Protein 2IXT (pdb70)

Secondary structure (DSSP, 8-state):
--S-SS-HHHHHHHT-TT-------TT-EEEEEES---TT-TTTTTTEEEEEESSSSSS-EET----SSSHHHHHHHHHH-B--TTS-S-B-S-TTSEEEEEE-S-TTS---HHHHHHHHHHHHHHHHHHT--EEEEE---BSS--HHHHHHHHHHHHTT-EEEEE--S--SSTT---BTTTSTTSEEEEEEEEEEETTEEEEPTTSPP--TTTTTSSS--TT---EEEE-SSEEEE-BTBSEEEE-SHHHHHHHHHHHHHHHHHHSTT--HHHHHHHHHHHHHTS---BSTT--SSSBTTTBT-B---/--S-SS-HHHHHHHT-TT-------TT-EEEEEES-B-TTSTTTGGGEEEEEESSSSSS-EET--B-SSSHHHHHHHHHH-B--TTS-S-B-S-TTSEEEEEE-S-TTS---HHHHHHHHHHHHHHHHHHT--EEEEE---BSS--HHHHHHHHHHHHTT-EEEEE--S--SSTT---BTTTSTTSEEEEEEEEEEETTEEEE-TTSPP--TTTTTSSS--TT---EEEE-SSEEEE-TTSSEEEE-SHHHHHHHHHHHHHHHHHH-TT--HHHHHHHHHHHHHTS---BSTT--SSSBTTTBT-B----

Sequence (619 aa):
RAASSQQQIPWGIKAIYNNDTLTSTTGGSGINIAVLDTGVVNNTTSSHPPDLVNNVVEEQCKDFTGATTPPINNSCCTTDRNGHGTHVAGTALADGGSDQAGIIYGVAPDADDLWAYKVLLDSGSGGYSDDIAAAIRHHAADQATATGTTKTIISMSLGGSSSANNNNSLISSSSAVNYAYSSKKGVLIVAAAGNSSGYSSQQGTIGYPGALPNAIAVAALENVQQNGTYRVADYSSRGYISSTAAGDYVIQEGDIEIISAPGSSVYSTWYNGGGGYNTISGTSMATPHVSSGLAAKIWAAEENNPPSSLSNTTQLRRSSNNLLQERAKSVDIKKGGYGAAIGDDYASGFGFARRVVRASQQQIPWGIKAIIYNNDTLTSTTGGSSGINIAVLDTGVVNNTTSSHPPDLVNNVVEEQCKKDFTGATTPPINNSCCTDRNGHGTHVAGTALADGGSDQAGIYGVAPDADLWAYKVLLDSGSSGGYSDDIAAAIRRHAADQATATGTTKTIISMSLGSSSSAANNNNSLISSSSAVNNYAYYSKKGVLIVAAAGNSSGYSSQGTIGYPGALPNAIAVAALEENNVVQQQQNGTYRVADYSSRGYISSTAGDYVIQEGDIEISAPGSSSVYSTWYNNGGGGYNTISGTSMATPHVSSGLAAKKIWAEENPSLSNTTQQLLRRSSNNLLQQEERRAAKSSVDDIKKGGYGAAIGDDYASGFGFARRVQ

Organism: Lysinibacillus sphaericus (NCBI:txid1421)

Nearest PDB structures (foldseek):
  3d43-assembly1_A  TM=1.003E+00  e=3.405E-72  Lysinibacillus sphaericus
  1ea7-assembly1_A  TM=1.003E+00  e=1.469E-71  Lysinibacillus sphaericus
  2gko-assembly1_A  TM=9.956E-01  e=7.469E-56  Bacillus subtilis
  5ffn-assembly1_A  TM=9.978E-01  e=1.938E-55  Bacillus sp. (in: firmicutes)
  3vv3-assembly1_A  TM=8.000E-01  e=1.484E-19  Pseudoalteromonas sp. SM9913

Structure (mmCIF, N/CA/C/O backbone):
data_2IXT
#
_entry.id   2IXT
#
_cell.length_a   46.088
_cell.length_b   62.668
_cell.length_c   84.874
_cell.angle_alpha   90.00
_cell.angle_beta   95.47
_cell.angle_gamma   90.00
#
_symmetry.space_group_name_H-M   'P 1 21 1'
#
loop_
_entity.id
_entity.type
_entity.pdbx_description
1 polymer '36KDA PROTEASE'
2 non-polymer 'CALCIUM ION'
3 water water
#
loop_
_atom_site.group_PDB
_atom_site.id
_atom_site.type_symbol
_atom_site.label_atom_id
_atom_site.label_alt_id
_atom_site.label_comp_id
_atom_site.label_asym_id
_atom_site.label_entity_id
_atom_site.label_seq_id
_atom_site.pdbx_PDB_ins_code
_atom_site.Cartn_x
_atom_site.Cartn_y
_atom_site.Cartn_z
_atom_site.occupancy
_atom_site.B_iso_or_equiv
_atom_site.auth_seq_id
_atom_site.auth_comp_id
_atom_site.auth_asym_id
_atom_site.auth_atom_id
_atom_site.pdbx_PDB_model_num
ATOM 1 N N . ARG A 1 1 ? 25.360 8.418 31.210 1.00 10.09 1 ARG A N 1
ATOM 2 C CA . ARG A 1 1 ? 24.948 9.133 29.988 1.00 8.57 1 ARG A CA 1
ATOM 3 C C . ARG A 1 1 ? 23.500 8.992 29.600 1.00 7.43 1 ARG A C 1
ATOM 4 O O . ARG A 1 1 ? 22.955 9.902 29.006 1.00 8.42 1 ARG A O 1
ATOM 12 N N A ALA A 1 2 ? 22.842 7.887 29.976 0.50 6.43 2 ALA A N 1
ATOM 13 N N B ALA A 1 2 ? 22.964 7.794 29.807 0.50 8.75 2 ALA A N 1
ATOM 14 C CA A ALA A 1 2 ? 21.433 7.693 29.614 0.50 5.55 2 ALA A CA 1
ATOM 15 C CA B ALA A 1 2 ? 21.630 7.496 29.378 0.50 9.96 2 ALA A CA 1
ATOM 16 C C A ALA A 1 2 ? 20.526 7.943 30.753 0.50 5.85 2 ALA A C 1
ATOM 17 C C B ALA A 1 2 ? 20.798 7.727 30.576 0.50 10.89 2 ALA A C 1
ATOM 18 O O A ALA A 1 2 ? 20.803 7.464 31.843 0.50 7.70 2 ALA A O 1
ATOM 19 O O B ALA A 1 2 ? 20.896 7.010 31.582 0.50 11.86 2 ALA A O 1
ATOM 22 N N A SER A 1 3 ? 19.432 8.643 30.517 0.70 7.09 3 SER A N 1
ATOM 23 N N B SER A 1 3 ? 20.015 8.800 30.487 0.30 10.44 3 SER A N 1
ATOM 24 C CA A SER A 1 3 ? 18.481 8.895 31.582 0.70 8.35 3 SER A CA 1
ATOM 25 C CA B SER A 1 3 ? 19.225 9.189 31.614 0.30 10.00 3 SER A CA 1
ATOM 26 C C A SER A 1 3 ? 17.618 7.662 31.879 0.30 7.41 3 SER A C 1
ATOM 27 C C B SER A 1 3 ? 18.451 7.975 31.954 0.30 8.92 3 SER A C 1
ATOM 28 O O A SER A 1 3 ? 17.184 7.461 33.006 0.70 12.14 3 SER A O 1
ATOM 29 O O B SER A 1 3 ? 18.079 7.794 33.106 0.30 9.67 3 SER A O 1
ATOM 34 N N A GLN A 1 4 ? 17.318 6.874 30.846 0.70 9.20 4 GLN A N 1
ATOM 35 N N B GLN A 1 4 ? 18.235 7.149 30.938 0.30 7.16 4 GLN A N 1
ATOM 36 C CA A GLN A 1 4 ? 16.681 5.596 30.961 0.70 9.41 4 GLN A CA 1
ATOM 37 C CA B GLN A 1 4 ? 17.336 6.015 31.059 0.30 7.39 4 GLN A CA 1
ATOM 38 C C A GLN A 1 4 ? 17.408 4.733 29.984 0.70 8.69 4 GLN A C 1
ATOM 39 C C B GLN A 1 4 ? 17.827 4.948 30.090 0.30 6.21 4 GLN A C 1
ATOM 40 O O A GLN A 1 4 ? 17.400 4.975 28.778 0.70 9.71 4 GLN A O 1
ATOM 41 O O B GLN A 1 4 ? 18.096 5.290 28.968 0.30 6.78 4 GLN A O 1
ATOM 52 N N . GLN A 1 5 ? 18.011 3.681 30.496 1.00 5.88 5 GLN A N 1
ATOM 53 C CA . GLN A 1 5 ? 18.604 2.681 29.609 1.00 4.64 5 GLN A CA 1
ATOM 54 C C . GLN A 1 5 ? 17.558 1.836 28.889 1.00 4.62 5 GLN A C 1
ATOM 55 O O . GLN A 1 5 ? 17.827 1.303 27.812 1.00 5.06 5 GLN A O 1
ATOM 61 N N . ILE A 1 6 ? 16.381 1.686 29.499 1.00 4.97 6 ILE A N 1
ATOM 62 C CA . ILE A 1 6 ? 15.282 0.882 28.954 1.00 5.59 6 ILE A CA 1
ATOM 63 C C . ILE A 1 6 ? 14.047 1.768 28.905 1.00 5.51 6 ILE A C 1
ATOM 64 O O . ILE A 1 6 ? 13.286 1.834 29.874 1.00 7.26 6 ILE A O 1
ATOM 69 N N . PRO A 1 7 ? 13.818 2.438 27.774 1.00 5.36 7 PRO A N 1
ATOM 70 C CA . PRO A 1 7 ? 12.678 3.334 27.628 1.00 6.17 7 PRO A CA 1
ATOM 71 C C . PRO A 1 7 ? 11.329 2.615 27.772 1.00 4.97 7 PRO A C 1
ATOM 72 O O . PRO A 1 7 ? 11.245 1.399 27.595 1.00 5.33 7 PRO A O 1
ATOM 76 N N . TRP A 1 8 ? 10.254 3.380 27.973 1.00 4.52 8 TRP A N 1
ATOM 77 C CA . TRP A 1 8 ? 8.947 2.789 28.219 1.00 4.71 8 TRP A CA 1
ATOM 78 C C . TRP A 1 8 ? 8.533 1.857 27.091 1.00 4.27 8 TRP A C 1
ATOM 79 O O . TRP A 1 8 ? 7.904 0.819 27.345 1.00 4.78 8 TRP A O 1
ATOM 90 N N . GLY A 1 9 ? 8.846 2.224 25.848 1.00 4.12 9 GLY A N 1
ATOM 91 C CA . GLY A 1 9 ? 8.355 1.416 24.737 1.00 3.98 9 GLY A CA 1
ATOM 92 C C . GLY A 1 9 ? 9.048 0.084 24.626 1.00 4.01 9 GLY A C 1
ATOM 93 O O . GLY A 1 9 ? 8.478 -0.899 24.178 1.00 4.40 9 GLY A O 1
ATOM 94 N N . ILE A 1 10 ? 10.339 0.044 25.039 1.00 4.32 10 ILE A N 1
ATOM 95 C CA . ILE A 1 10 ? 11.060 -1.214 25.080 1.00 4.76 10 ILE A CA 1
ATOM 96 C C . ILE A 1 10 ? 10.453 -2.129 26.150 1.00 4.72 10 ILE A C 1
ATOM 97 O O . ILE A 1 10 ? 10.233 -3.310 25.910 1.00 5.51 10 ILE A O 1
ATOM 102 N N . LYS A 1 11 ? 10.179 -1.565 27.350 1.00 4.96 11 LYS A N 1
ATOM 103 C CA . LYS A 1 11 ? 9.522 -2.348 28.381 1.00 5.38 11 LYS A CA 1
ATOM 104 C C . LYS A 1 11 ? 8.176 -2.857 27.883 1.00 5.21 11 LYS A C 1
ATOM 105 O O . LYS A 1 11 ? 7.771 -3.980 28.175 1.00 6.82 11 LYS A O 1
ATOM 111 N N . ALA A 1 12 ? 7.446 -2.010 27.179 1.00 4.74 12 ALA A N 1
ATOM 112 C CA . ALA A 1 12 ? 6.102 -2.404 26.717 1.00 4.91 12 ALA A CA 1
ATOM 113 C C . ALA A 1 12 ? 6.188 -3.540 25.700 1.00 4.62 12 ALA A C 1
ATOM 114 O O . ALA A 1 12 ? 5.441 -4.507 25.795 1.00 5.11 12 ALA A O 1
ATOM 116 N N . ILE A 1 13 ? 7.089 -3.459 24.720 1.00 4.32 13 ILE A N 1
ATOM 117 C CA . ILE A 1 13 ? 7.146 -4.476 23.701 1.00 4.76 13 ILE A CA 1
ATOM 118 C C . ILE A 1 13 ? 7.720 -5.789 24.258 1.00 4.41 13 ILE A C 1
ATOM 119 O O . ILE A 1 13 ? 7.391 -6.863 23.761 1.00 5.06 13 ILE A O 1
ATOM 124 N N . TYR A 1 14 ? 8.589 -5.693 25.275 1.00 4.72 14 TYR A N 1
ATOM 125 C CA . TYR A 1 14 ? 9.078 -6.872 25.982 1.00 4.92 14 TYR A CA 1
ATOM 126 C C . TYR A 1 14 ? 8.085 -7.384 27.039 1.00 5.75 14 TYR A C 1
ATOM 127 O O . TYR A 1 14 ? 8.310 -8.445 27.612 1.00 7.74 14 TYR A O 1
ATOM 136 N N . ASN A 1 15 ? 7.032 -6.619 27.313 1.00 5.57 15 ASN A N 1
ATOM 137 C CA . ASN A 1 15 ? 6.067 -6.933 28.347 1.00 6.36 15 ASN A CA 1
ATOM 138 C C . ASN A 1 15 ? 6.767 -7.242 29.674 1.00 7.48 15 ASN A C 1
ATOM 139 O O . ASN A 1 15 ? 6.456 -8.244 30.345 1.00 9.26 15 ASN A O 1
ATOM 144 N N . ASN A 1 16 ? 7.716 -6.381 30.066 1.00 7.13 16 ASN A N 1
ATOM 145 C CA . ASN A 1 16 ? 8.462 -6.570 31.282 1.00 8.41 16 ASN A CA 1
ATOM 146 C C . ASN A 1 16 ? 8.821 -5.190 31.854 1.00 7.93 16 ASN A C 1
ATOM 147 O O . ASN A 1 16 ? 9.710 -4.510 31.346 1.00 8.69 16 ASN A O 1
ATOM 152 N N . ASP A 1 17 ? 8.112 -4.787 32.912 1.00 8.81 17 ASP A N 1
ATOM 153 C CA . ASP A 1 17 ? 8.324 -3.479 33.515 1.00 9.55 17 ASP A CA 1
ATOM 154 C C . ASP A 1 17 ? 9.652 -3.307 34.223 1.00 9.30 17 ASP A C 1
ATOM 155 O O . ASP A 1 17 ? 10.050 -2.162 34.542 1.00 11.43 17 ASP A O 1
ATOM 160 N N . THR A 1 18 ? 10.331 -4.422 34.486 1.00 9.29 18 THR A N 1
ATOM 161 C CA . THR A 1 18 ? 11.638 -4.378 35.162 1.00 10.01 18 THR A CA 1
ATOM 162 C C . THR A 1 18 ? 12.764 -4.940 34.266 1.00 9.96 18 THR A C 1
ATOM 163 O O . THR A 1 18 ? 13.826 -5.316 34.761 1.00 11.71 18 THR A O 1
ATOM 167 N N . LEU A 1 19 ? 12.546 -4.964 32.960 1.00 9.33 19 LEU A N 1
ATOM 168 C CA . LEU A 1 19 ? 13.560 -5.367 32.015 1.00 9.01 19 LEU A CA 1
ATOM 169 C C . LEU A 1 19 ? 14.809 -4.541 32.226 1.00 10.15 19 LEU A C 1
ATOM 170 O O . LEU A 1 19 ? 14.719 -3.322 32.313 1.00 11.35 19 LEU A O 1
ATOM 175 N N . THR A 1 20 ? 15.969 -5.182 32.272 1.00 11.00 20 THR A N 1
ATOM 176 C CA . THR A 1 20 ? 17.227 -4.443 32.433 1.00 12.29 20 THR A CA 1
ATOM 177 C C . THR A 1 20 ? 18.134 -4.422 31.219 1.00 11.10 20 THR A C 1
ATOM 178 O O . THR A 1 20 ? 19.063 -3.592 31.157 1.00 12.96 20 THR A O 1
ATOM 182 N N . SER A 1 21 ? 17.897 -5.317 30.251 1.00 9.35 21 SER A N 1
ATOM 183 C CA . SER A 1 21 ? 18.649 -5.309 29.001 1.00 8.26 21 SER A CA 1
ATOM 184 C C . SER A 1 21 ? 17.795 -6.055 27.997 1.00 7.66 21 SER A C 1
ATOM 185 O O . SER A 1 21 ? 16.927 -6.846 28.361 1.00 9.55 21 SER A O 1
ATOM 188 N N . THR A 1 22 ? 18.055 -5.823 26.713 1.00 6.36 22 THR A N 1
ATOM 189 C CA . THR A 1 22 ? 17.386 -6.537 25.647 1.00 5.90 22 THR A CA 1
ATOM 190 C C . THR A 1 22 ? 18.349 -7.558 25.050 1.00 6.59 22 THR A C 1
ATOM 191 O O . THR A 1 22 ? 19.538 -7.561 25.390 1.00 7.07 22 THR A O 1
ATOM 195 N N . THR A 1 23 ? 17.855 -8.390 24.135 1.00 6.40 23 THR A N 1
ATOM 196 C CA . THR A 1 23 ? 18.694 -9.402 23.516 1.00 6.61 23 THR A CA 1
ATOM 197 C C . THR A 1 23 ? 18.099 -9.745 22.170 1.00 5.94 23 THR A C 1
ATOM 198 O O . THR A 1 23 ? 16.895 -9.528 21.920 1.00 7.04 23 THR A O 1
ATOM 202 N N . GLY A 1 24 ? 18.946 -10.295 21.293 1.00 5.85 24 GLY A N 1
ATOM 203 C CA . GLY A 1 24 ? 18.440 -10.885 20.071 1.00 5.58 24 GLY A CA 1
ATOM 204 C C . GLY A 1 24 ? 18.698 -10.105 18.805 1.00 5.16 24 GLY A C 1
ATOM 205 O O . GLY A 1 24 ? 19.123 -8.950 18.802 1.00 5.55 24 GLY A O 1
ATOM 206 N N . GLY A 1 25 ? 18.462 -10.787 17.688 1.00 5.24 25 GLY A N 1
ATOM 207 C CA . GLY A 1 25 ? 18.620 -10.233 16.355 1.00 5.17 25 GLY A CA 1
ATOM 208 C C . GLY A 1 25 ? 19.859 -10.652 15.597 1.00 4.75 25 GLY A C 1
ATOM 209 O O . GLY A 1 25 ? 20.072 -10.170 14.482 1.00 5.02 25 GLY A O 1
ATOM 210 N N . SER A 1 26 ? 20.706 -11.533 16.161 1.00 5.50 26 SER A N 1
ATOM 211 C CA . SER A 1 26 ? 21.961 -11.843 15.518 1.00 6.42 26 SER A CA 1
ATOM 212 C C . SER A 1 26 ? 21.754 -12.344 14.083 1.00 6.09 26 SER A C 1
ATOM 213 O O . SER A 1 26 ? 20.922 -13.209 13.817 1.00 6.94 26 SER A O 1
ATOM 217 N N . GLY A 1 27 ? 22.581 -11.798 13.187 1.00 5.93 27 GLY A N 1
ATOM 218 C CA . GLY A 1 27 ? 22.617 -12.175 11.789 1.00 5.99 27 GLY A CA 1
ATOM 219 C C . GLY A 1 27 ? 21.573 -11.489 10.930 1.00 5.04 27 GLY A C 1
ATOM 220 O O . GLY A 1 27 ? 21.626 -11.656 9.698 1.00 5.69 27 GLY A O 1
ATOM 221 N N . ILE A 1 28 ? 20.614 -10.767 11.508 1.00 4.16 28 ILE A N 1
ATOM 222 C CA . ILE A 1 28 ? 19.584 -10.087 10.729 1.00 4.13 28 ILE A CA 1
ATOM 223 C C . ILE A 1 28 ? 20.050 -8.652 10.494 1.00 3.70 28 ILE A C 1
ATOM 224 O O . ILE A 1 28 ? 20.485 -7.985 11.427 1.00 5.02 28 ILE A O 1
ATOM 229 N N . ASN A 1 29 ? 19.904 -8.201 9.256 1.00 3.50 29 ASN A N 1
ATOM 230 C CA . ASN A 1 29 ? 20.236 -6.817 8.937 1.00 3.37 29 ASN A CA 1
ATOM 231 C C . ASN A 1 29 ? 18.969 -5.979 8.976 1.00 3.36 29 ASN A C 1
ATOM 232 O O . ASN A 1 29 ? 17.962 -6.373 8.380 1.00 4.64 29 ASN A O 1
ATOM 237 N N . ILE A 1 30 ? 19.040 -4.836 9.650 1.00 3.20 30 ILE A N 1
ATOM 238 C CA . ILE A 1 30 ? 17.958 -3.854 9.600 1.00 3.02 30 ILE A CA 1
ATOM 239 C C . ILE A 1 30 ? 18.478 -2.672 8.801 1.00 3.08 30 ILE A C 1
ATOM 240 O O . ILE A 1 30 ? 19.420 -1.981 9.226 1.00 3.48 30 ILE A O 1
ATOM 245 N N . ALA A 1 31 ? 17.911 -2.483 7.601 1.00 3.24 31 ALA A N 1
ATOM 246 C CA . ALA A 1 31 ? 18.261 -1.350 6.734 1.00 3.26 31 ALA A CA 1
ATOM 247 C C . ALA A 1 31 ? 17.327 -0.223 7.116 1.00 3.08 31 ALA A C 1
ATOM 248 O O . ALA A 1 31 ? 16.105 -0.251 6.825 1.00 3.89 31 ALA A O 1
ATOM 250 N N . VAL A 1 32 ? 17.895 0.758 7.814 1.00 3.04 32 VAL A N 1
ATOM 251 C CA . VAL A 1 32 ? 17.175 1.949 8.254 1.00 3.18 32 VAL A CA 1
ATOM 252 C C . VAL A 1 32 ? 17.359 3.000 7.178 1.00 3.07 32 VAL A C 1
ATOM 253 O O . VAL A 1 32 ? 18.444 3.532 6.992 1.00 3.56 32 VAL A O 1
ATOM 257 N N . LEU A 1 33 ? 16.295 3.237 6.419 1.00 2.91 33 LEU A N 1
ATOM 258 C CA . LEU A 1 33 ? 16.290 4.169 5.285 1.00 3.11 33 LEU A CA 1
ATOM 259 C C . LEU A 1 33 ? 15.777 5.484 5.825 1.00 2.80 33 LEU A C 1
ATOM 260 O O . LEU A 1 33 ? 14.557 5.597 6.138 1.00 3.42 33 LEU A O 1
ATOM 265 N N . ASP A 1 34 ? 16.668 6.456 6.052 1.00 2.91 34 ASP A N 1
ATOM 266 C CA . ASP A 1 34 ? 16.299 7.600 6.888 1.00 3.09 34 ASP A CA 1
ATOM 267 C C . ASP A 1 34 ? 17.259 8.748 6.625 1.00 3.09 34 ASP A C 1
ATOM 268 O O . ASP A 1 34 ? 17.838 8.833 5.512 1.00 3.32 34 ASP A O 1
ATOM 273 N N . THR A 1 35 ? 17.475 9.614 7.612 1.00 3.15 35 THR A N 1
ATOM 274 C CA . THR A 1 35 ? 18.347 10.764 7.474 1.00 3.47 35 THR A CA 1
ATOM 275 C C . THR A 1 35 ? 19.831 10.444 7.691 1.00 3.75 35 THR A C 1
ATOM 276 O O . THR A 1 35 ? 20.636 11.385 7.786 1.00 4.62 35 THR A O 1
ATOM 280 N N . GLY A 1 36 ? 20.186 9.173 7.751 1.00 4.00 36 GLY A N 1
ATOM 281 C CA . GLY A 1 36 ? 21.533 8.764 8.072 1.00 4.12 36 GLY A CA 1
ATOM 282 C C . GLY A 1 36 ? 21.607 8.305 9.512 1.00 4.15 36 GLY A C 1
ATOM 283 O O . GLY A 1 36 ? 20.586 8.197 10.220 1.00 5.21 36 GLY A O 1
ATOM 284 N N A VAL A 1 37 ? 22.793 8.018 10.012 0.50 4.03 37 VAL A N 1
ATOM 285 N N B VAL A 1 37 ? 22.839 8.008 9.936 0.50 4.23 37 VAL A N 1
ATOM 286 C CA A VAL A 1 37 ? 22.934 7.554 11.391 0.50 4.48 37 VAL A CA 1
ATOM 287 C CA B VAL A 1 37 ? 23.148 7.663 11.321 0.50 4.67 37 VAL A CA 1
ATOM 288 C C A VAL A 1 37 ? 24.285 8.024 11.882 0.50 4.90 37 VAL A C 1
ATOM 289 C C B VAL A 1 37 ? 24.400 8.360 11.825 0.50 4.97 37 VAL A C 1
ATOM 290 O O A VAL A 1 37 ? 25.255 7.899 11.092 0.50 5.59 37 VAL A O 1
ATOM 291 O O B VAL A 1 37 ? 25.312 8.788 11.078 0.50 4.57 37 VAL A O 1
ATOM 298 N N A ASN A 1 38 ? 24.382 8.477 13.149 0.60 4.12 38 ASN A N 1
ATOM 299 N N B ASN A 1 38 ? 24.456 8.430 13.153 0.40 5.19 38 ASN A N 1
ATOM 300 C CA A ASN A 1 38 ? 25.657 8.832 13.812 0.60 4.06 38 ASN A CA 1
ATOM 301 C CA B ASN A 1 38 ? 25.719 8.593 13.879 0.40 6.30 38 ASN A CA 1
ATOM 302 C C A ASN A 1 38 ? 26.456 7.557 14.041 0.60 4.98 38 ASN A C 1
ATOM 303 C C B ASN A 1 38 ? 26.241 7.223 14.114 0.40 6.07 38 ASN A C 1
ATOM 304 O O A ASN A 1 38 ? 26.159 6.774 14.965 0.60 5.47 38 ASN A O 1
ATOM 305 O O B ASN A 1 38 ? 26.111 6.655 15.190 0.40 6.74 38 ASN A O 1
ATOM 314 N N A THR A 1 39 ? 27.472 7.332 13.168 0.60 5.41 39 THR A N 1
ATOM 315 N N B THR A 1 39 ? 26.898 6.693 13.117 0.40 4.43 39 THR A N 1
ATOM 316 C CA A THR A 1 39 ? 28.189 6.082 13.109 0.60 5.83 39 THR A CA 1
ATOM 317 C CA B THR A 1 39 ? 27.423 5.362 13.201 0.40 6.27 39 THR A CA 1
ATOM 318 C C A THR A 1 39 ? 29.068 5.815 14.313 0.60 5.97 39 THR A C 1
ATOM 319 C C B THR A 1 39 ? 28.568 5.202 14.201 0.40 7.51 39 THR A C 1
ATOM 320 O O A THR A 1 39 ? 29.420 4.658 14.572 0.60 7.49 39 THR A O 1
ATOM 321 O O B THR A 1 39 ? 29.061 4.095 14.387 0.40 9.58 39 THR A O 1
ATOM 328 N N A SER A 1 40 ? 29.421 6.863 15.042 0.60 5.87 40 SER A N 1
ATOM 329 N N B SER A 1 40 ? 29.006 6.288 14.824 0.40 6.58 40 SER A N 1
ATOM 330 C CA A SER A 1 40 ? 30.270 6.684 16.179 0.60 6.42 40 SER A CA 1
ATOM 331 C CA B SER A 1 40 ? 30.010 6.170 15.891 0.40 6.85 40 SER A CA 1
ATOM 332 C C A SER A 1 40 ? 29.504 6.685 17.467 0.60 5.38 40 SER A C 1
ATOM 333 C C B SER A 1 40 ? 29.457 6.404 17.314 0.40 5.86 40 SER A C 1
ATOM 334 O O A SER A 1 40 ? 30.116 6.672 18.540 0.60 5.43 40 SER A O 1
ATOM 335 O O B SER A 1 40 ? 30.182 6.321 18.305 0.40 6.06 40 SER A O 1
ATOM 340 N N . HIS A 1 41 ? 28.156 6.657 17.432 1.00 4.87 41 HIS A N 1
ATOM 341 C CA . HIS A 1 41 ? 27.461 6.671 18.708 1.00 4.20 41 HIS A CA 1
ATOM 342 C C . HIS A 1 41 ? 27.879 5.456 19.501 1.00 4.24 41 HIS A C 1
ATOM 343 O O . HIS A 1 41 ? 27.853 4.347 18.963 1.00 4.28 41 HIS A O 1
ATOM 350 N N . PRO A 1 42 ? 28.225 5.605 20.790 1.00 4.22 42 PRO A N 1
ATOM 351 C CA A PRO A 1 42 ? 28.599 4.452 21.604 0.50 4.24 42 PRO A CA 1
ATOM 352 C CA B PRO A 1 42 ? 28.661 4.398 21.493 0.50 4.41 42 PRO A CA 1
ATOM 353 C C A PRO A 1 42 ? 27.645 3.274 21.526 0.50 4.00 42 PRO A C 1
ATOM 354 C C B PRO A 1 42 ? 27.658 3.262 21.486 0.50 3.91 42 PRO A C 1
ATOM 355 O O . PRO A 1 42 ? 28.082 2.099 21.596 1.00 4.08 42 PRO A O 1
ATOM 362 N N . ASP A 1 43 ? 26.343 3.551 21.403 1.00 3.80 43 ASP A N 1
ATOM 363 C CA . ASP A 1 43 ? 25.344 2.503 21.510 1.00 3.98 43 ASP A CA 1
ATOM 364 C C . ASP A 1 43 ? 24.970 1.898 20.157 1.00 3.92 43 ASP A C 1
ATOM 365 O O . ASP A 1 43 ? 24.180 0.955 20.105 1.00 4.34 43 ASP A O 1
ATOM 370 N N . LEU A 1 44 ? 25.571 2.413 19.073 1.00 3.85 44 LEU A N 1
ATOM 371 C CA . LEU A 1 44 ? 25.340 1.907 17.739 1.00 3.83 44 LEU A CA 1
ATOM 372 C C . LEU A 1 44 ? 26.593 1.364 17.077 1.00 4.14 44 LEU A C 1
ATOM 373 O O . LEU A 1 44 ? 26.475 0.537 16.151 1.00 4.55 44 LEU A O 1
ATOM 378 N N . VAL A 1 45 ? 27.793 1.839 17.450 1.00 4.15 45 VAL A N 1
ATOM 379 C CA . VAL A 1 45 ? 28.993 1.511 16.755 1.00 4.25 45 VAL A CA 1
ATOM 380 C C . VAL A 1 45 ? 29.243 0.014 16.629 1.00 3.94 45 VAL A C 1
ATOM 381 O O . VAL A 1 45 ? 29.843 -0.441 15.625 1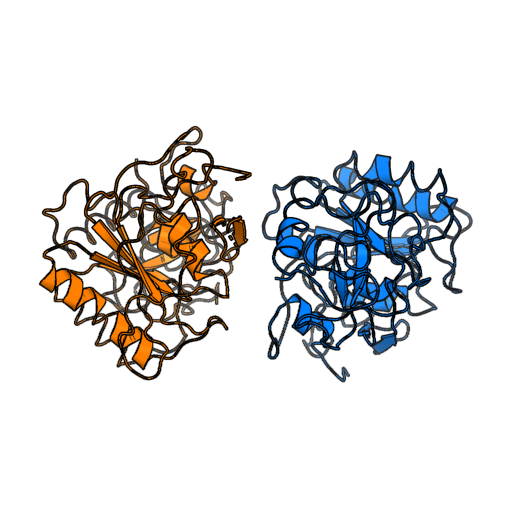.00 5.76 45 VAL A O 1
ATOM 385 N N . ASN A 1 46 ? 28.817 -0.790 17.612 1.00 3.75 46 ASN A N 1
ATOM 386 C CA . ASN A 1 46 ? 29.027 -2.226 17.512 1.00 3.73 46 ASN A CA 1
ATOM 387 C C . ASN A 1 46 ? 28.164 -2.923 16.476 1.00 4.14 46 ASN A C 1
ATOM 388 O O . ASN A 1 46 ? 28.440 -4.088 16.117 1.00 5.26 46 ASN A O 1
ATOM 393 N N . ASN A 1 47 ? 27.097 -2.244 16.017 1.00 3.76 47 ASN A N 1
ATOM 394 C CA . ASN A 1 47 ? 26.191 -2.843 15.071 1.00 4.28 47 ASN A CA 1
ATOM 395 C C . ASN A 1 47 ? 26.259 -2.249 13.674 1.00 4.72 47 ASN A C 1
ATOM 396 O O . ASN A 1 47 ? 25.667 -2.824 12.752 1.00 5.83 47 ASN A O 1
ATOM 401 N N A VAL A 1 48 ? 26.964 -1.136 13.463 0.70 5.50 48 VAL A N 1
ATOM 402 N N B VAL A 1 48 ? 26.888 -1.086 13.455 0.30 5.09 48 VAL A N 1
ATOM 403 C CA A VAL A 1 48 ? 27.039 -0.541 12.146 0.70 5.94 48 VAL A CA 1
ATOM 404 C CA B VAL A 1 48 ? 26.907 -0.473 12.105 0.30 5.27 48 VAL A CA 1
ATOM 405 C C A VAL A 1 48 ? 27.745 -1.534 11.233 0.70 5.73 48 VAL A C 1
ATOM 406 C C B VAL A 1 48 ? 27.774 -1.263 11.123 0.30 5.16 48 VAL A C 1
ATOM 407 O O A VAL A 1 48 ? 28.864 -1.999 11.504 0.70 6.83 48 VAL A O 1
ATOM 408 O O B VAL A 1 48 ? 29.034 -1.267 11.238 0.30 5.74 48 VAL A O 1
ATOM 415 N N . GLU A 1 49 ? 27.107 -1.846 10.111 1.00 4.53 49 GLU A N 1
ATOM 416 C CA A GLU A 1 49 ? 27.673 -2.761 9.126 0.70 4.34 49 GLU A CA 1
ATOM 417 C CA B GLU A 1 49 ? 27.721 -2.727 9.149 0.30 4.30 49 GLU A CA 1
ATOM 418 C C . GLU A 1 49 ? 27.743 -2.144 7.730 1.00 3.71 49 GLU A C 1
ATOM 419 O O . GLU A 1 49 ? 28.712 -2.387 7.001 1.00 4.43 49 GLU A O 1
ATOM 430 N N . GLN A 1 50 ? 26.705 -1.389 7.341 1.00 3.47 50 GLN A N 1
ATOM 431 C CA . GLN A 1 50 ? 26.742 -0.649 6.074 1.00 3.60 50 GLN A CA 1
ATOM 432 C C . GLN A 1 50 ? 26.362 0.791 6.362 1.00 3.38 50 GLN A C 1
ATOM 433 O O . GLN A 1 50 ? 25.595 1.092 7.302 1.00 3.76 50 GLN A O 1
ATOM 439 N N . CYS A 1 51 ? 26.880 1.683 5.516 1.00 3.60 51 CYS A N 1
ATOM 440 C CA . CYS A 1 51 ? 26.698 3.125 5.644 1.00 3.83 51 CYS A CA 1
ATOM 441 C C . CYS A 1 51 ? 26.772 3.701 4.254 1.00 3.25 51 CYS A C 1
ATOM 442 O O . CYS A 1 51 ? 27.871 3.790 3.675 1.00 3.97 51 CYS A O 1
ATOM 445 N N . LYS A 1 52 ? 25.618 4.026 3.671 1.00 3.44 52 LYS A N 1
ATOM 446 C CA . LYS A 1 52 ? 25.532 4.445 2.276 1.00 3.31 52 LYS A CA 1
ATOM 447 C C . LYS A 1 52 ? 24.569 5.613 2.152 1.00 3.39 52 LYS A C 1
ATOM 448 O O . LYS A 1 52 ? 23.589 5.701 2.901 1.00 4.20 52 LYS A O 1
ATOM 454 N N . ASP A 1 53 ? 24.843 6.463 1.150 1.00 3.40 53 ASP A N 1
ATOM 455 C CA . ASP A 1 53 ? 24.071 7.659 0.914 1.00 3.53 53 ASP A CA 1
ATOM 456 C C . ASP A 1 53 ? 23.441 7.569 -0.475 1.00 3.48 53 ASP A C 1
ATOM 457 O O . ASP A 1 53 ? 24.147 7.302 -1.461 1.00 4.14 53 ASP A O 1
ATOM 462 N N . PHE A 1 54 ? 22.139 7.824 -0.523 1.00 3.25 54 PHE A N 1
ATOM 463 C CA . PHE A 1 54 ? 21.339 7.771 -1.718 1.00 3.41 54 PHE A CA 1
ATOM 464 C C . PHE A 1 54 ? 20.868 9.172 -2.140 1.00 3.76 54 PHE A C 1
ATOM 465 O O . PHE A 1 54 ? 20.132 9.290 -3.129 1.00 4.24 54 PHE A O 1
ATOM 473 N N . THR A 1 55 ? 21.312 10.218 -1.431 1.00 3.90 55 THR A N 1
ATOM 474 C CA . THR A 1 55 ? 20.839 11.570 -1.673 1.00 4.41 55 THR A CA 1
ATOM 475 C C . THR A 1 55 ? 21.788 12.426 -2.514 1.00 5.08 55 THR A C 1
ATOM 476 O O . THR A 1 55 ? 21.475 13.605 -2.741 1.00 7.03 55 THR A O 1
ATOM 480 N N . GLY A 1 56 ? 22.903 11.861 -2.960 1.00 5.18 56 GLY A N 1
ATOM 481 C CA . GLY A 1 56 ? 23.905 12.639 -3.680 1.00 5.42 56 GLY A CA 1
ATOM 482 C C . GLY A 1 56 ? 23.886 12.473 -5.180 1.00 5.67 56 GLY A C 1
ATOM 483 O O . GLY A 1 56 ? 22.989 11.883 -5.774 1.00 6.55 56 GLY A O 1
ATOM 484 N N . ALA A 1 57 ? 24.943 13.018 -5.802 1.00 6.36 57 ALA A N 1
ATOM 485 C CA . ALA A 1 57 ? 24.986 13.227 -7.249 1.00 6.71 57 ALA A CA 1
ATOM 486 C C . ALA A 1 57 ? 25.222 11.958 -8.033 1.00 6.15 57 ALA A C 1
ATOM 487 O O . ALA A 1 57 ? 25.008 11.942 -9.237 1.00 8.82 57 ALA A O 1
ATOM 489 N N . THR A 1 58 ? 25.772 10.941 -7.397 1.00 5.95 58 THR A N 1
ATOM 490 C CA . THR A 1 58 ? 25.844 9.582 -7.884 1.00 5.68 58 THR A CA 1
ATOM 491 C C . THR A 1 58 ? 25.310 8.692 -6.773 1.00 4.65 58 THR A C 1
ATOM 492 O O . THR A 1 58 ? 25.162 9.147 -5.648 1.00 4.92 58 THR A O 1
ATOM 496 N N . THR A 1 59 ? 25.012 7.433 -7.083 1.00 4.68 59 THR A N 1
ATOM 497 C CA . THR A 1 59 ? 24.356 6.581 -6.131 1.00 4.53 59 THR A CA 1
ATOM 498 C C . THR A 1 59 ? 24.658 5.123 -6.370 1.00 4.91 59 THR A C 1
ATOM 499 O O . THR A 1 59 ? 24.808 4.708 -7.533 1.00 5.85 59 THR A O 1
ATOM 503 N N . PRO A 1 60 ? 24.784 4.326 -5.295 1.00 4.99 60 PRO A N 1
ATOM 504 C CA A PRO A 1 60 ? 24.944 4.787 -3.928 0.60 4.74 60 PRO A CA 1
ATOM 505 C CA B PRO A 1 60 ? 24.988 4.741 -3.918 0.40 4.46 60 PRO A CA 1
ATOM 506 C C A PRO A 1 60 ? 26.322 5.444 -3.787 0.60 4.68 60 PRO A C 1
ATOM 507 C C B PRO A 1 60 ? 26.336 5.435 -3.783 0.40 4.62 60 PRO A C 1
ATOM 508 O O . PRO A 1 60 ? 27.225 5.257 -4.622 1.00 5.25 60 PRO A O 1
ATOM 515 N N . ILE A 1 61 ? 26.495 6.211 -2.717 1.00 4.26 61 ILE A N 1
ATOM 516 C CA . ILE A 1 61 ? 27.781 6.681 -2.260 1.00 4.22 61 ILE A CA 1
ATOM 517 C C . ILE A 1 61 ? 28.139 5.872 -1.025 1.00 3.89 61 ILE A C 1
ATOM 518 O O . ILE A 1 61 ? 27.442 5.932 -0.003 1.00 4.60 61 ILE A O 1
ATOM 523 N N . 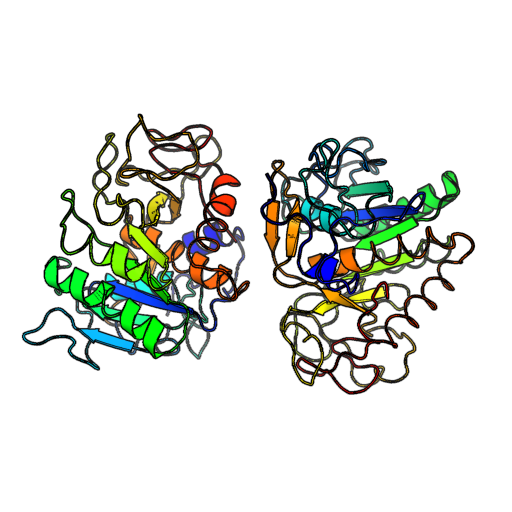ASN A 1 62 ? 29.142 5.028 -1.132 1.00 4.06 62 ASN A N 1
ATOM 524 C CA . ASN A 1 62 ? 29.516 4.145 -0.055 1.00 3.93 62 ASN A CA 1
ATOM 525 C C . ASN A 1 62 ? 30.266 4.886 1.033 1.00 4.23 62 ASN A C 1
ATOM 526 O O . ASN A 1 62 ? 30.929 5.909 0.822 1.00 4.87 62 ASN A O 1
ATOM 531 N N . ASN A 1 63 ? 30.203 4.316 2.236 1.00 3.90 63 ASN A N 1
ATOM 532 C CA . ASN A 1 63 ? 30.941 4.823 3.389 1.00 4.23 63 ASN A CA 1
ATOM 533 C C . ASN A 1 63 ? 30.616 6.279 3.677 1.00 4.22 63 ASN A C 1
ATOM 534 O O . ASN A 1 63 ? 31.475 7.075 4.064 1.00 5.53 63 ASN A O 1
ATOM 539 N N . SER A 1 64 ? 29.319 6.585 3.558 1.00 4.30 64 SER A N 1
ATOM 540 C CA . SER A 1 64 ? 28.803 7.919 3.824 1.00 4.60 64 SER A CA 1
ATOM 541 C C . SER A 1 64 ? 27.351 7.779 4.198 1.00 4.46 64 SER A C 1
ATOM 542 O O . SER A 1 64 ? 26.565 7.209 3.447 1.00 4.93 64 SER A O 1
ATOM 545 N N A CYS A 1 65 ? 26.985 8.329 5.379 0.60 4.13 65 CYS A N 1
ATOM 546 N N B CYS A 1 65 ? 26.989 8.306 5.373 0.40 5.26 65 CYS A N 1
ATOM 547 C CA A CYS A 1 65 ? 25.651 8.185 5.848 0.60 4.05 65 CYS A CA 1
ATOM 548 C CA B CYS A 1 65 ? 25.622 8.225 5.825 0.40 5.26 65 CYS A CA 1
ATOM 549 C C A CYS A 1 65 ? 25.402 9.166 7.015 0.60 4.34 65 CYS A C 1
ATOM 550 C C B CYS A 1 65 ? 25.449 9.145 7.023 0.40 4.67 65 CYS A C 1
ATOM 551 O O A CYS A 1 65 ? 24.635 8.862 7.946 0.60 5.51 65 CYS A O 1
ATOM 552 O O B CYS A 1 65 ? 24.820 8.772 8.020 0.40 5.63 65 CYS A O 1
ATOM 557 N N . THR A 1 66 ? 25.968 10.350 6.941 1.00 5.73 66 THR A N 1
ATOM 558 C CA A THR A 1 66 ? 25.972 11.210 8.120 0.60 5.82 66 THR A CA 1
ATOM 559 C CA B THR A 1 66 ? 25.968 11.298 8.013 0.40 5.66 66 THR A CA 1
ATOM 560 C C . THR A 1 66 ? 24.620 11.801 8.424 1.00 4.56 66 THR A C 1
ATOM 561 O O . THR A 1 66 ? 23.953 12.449 7.608 1.00 6.04 66 THR A O 1
ATOM 568 N N . ASP A 1 67 ? 24.200 11.591 9.687 1.00 4.45 67 ASP A N 1
ATOM 569 C CA . ASP A 1 67 ? 22.990 12.189 10.185 1.00 3.95 67 ASP A CA 1
ATOM 570 C C . ASP A 1 67 ? 23.296 13.582 10.734 1.00 4.05 67 ASP A C 1
ATOM 571 O O . ASP A 1 67 ? 24.183 13.743 11.593 1.00 4.89 67 ASP A O 1
ATOM 576 N N . ARG A 1 68 ? 22.590 14.578 10.210 1.00 3.96 68 ARG A N 1
ATOM 577 C CA . ARG A 1 68 ? 22.658 15.954 10.681 1.00 4.29 68 ARG A CA 1
ATOM 578 C C . ARG A 1 68 ? 21.313 16.392 11.249 1.00 5.01 68 ARG A C 1
ATOM 579 O O . ARG A 1 68 ? 21.137 17.561 11.582 1.00 7.14 68 ARG A O 1
ATOM 587 N N . ASN A 1 69 ? 20.365 15.462 11.376 1.00 4.46 69 ASN A N 1
ATOM 588 C CA . ASN A 1 69 ? 19.023 15.721 11.792 1.00 4.42 69 ASN A CA 1
ATOM 589 C C . ASN A 1 69 ? 18.744 15.130 13.187 1.00 4.42 69 ASN A C 1
ATOM 590 O O . ASN A 1 69 ? 18.261 15.825 14.081 1.00 5.62 69 ASN A O 1
ATOM 595 N N . GLY A 1 70 ? 19.034 13.843 13.332 1.00 3.90 70 GLY A N 1
ATOM 596 C CA . GLY A 1 70 ? 18.741 13.085 14.531 1.00 4.21 70 GLY A CA 1
ATOM 597 C C . GLY A 1 70 ? 17.734 11.993 14.297 1.00 3.80 70 GLY A C 1
ATOM 598 O O . GLY A 1 70 ? 17.793 10.951 14.953 1.00 4.15 70 GLY A O 1
ATOM 599 N N . HIS A 1 71 ? 16.780 12.233 13.375 1.00 3.72 71 HIS A N 1
ATOM 600 C CA . HIS A 1 71 ? 15.686 11.285 13.168 1.00 3.89 71 HIS A CA 1
ATOM 601 C C . HIS A 1 71 ? 16.214 9.879 12.870 1.00 3.17 71 HIS A C 1
ATOM 602 O O . HIS A 1 71 ? 15.792 8.903 13.502 1.00 3.65 71 HIS A O 1
ATOM 609 N N . GLY A 1 72 ? 17.169 9.749 11.942 1.00 3.23 72 GLY A N 1
ATOM 610 C CA . GLY A 1 72 ? 17.674 8.438 11.572 1.00 3.35 72 GLY A CA 1
ATOM 611 C C . GLY A 1 72 ? 18.436 7.755 12.688 1.00 2.93 72 GLY A C 1
ATOM 612 O O . GLY A 1 72 ? 18.322 6.546 12.882 1.00 3.47 72 GLY A O 1
ATOM 613 N N . THR A 1 73 ? 19.235 8.528 13.436 1.00 3.15 73 THR A N 1
ATOM 614 C CA . THR A 1 73 ? 19.951 7.953 14.565 1.00 3.03 73 THR A CA 1
ATOM 615 C C . THR A 1 73 ? 18.974 7.464 15.632 1.00 2.92 73 THR A C 1
ATOM 616 O O . THR A 1 73 ? 19.183 6.414 16.252 1.00 3.53 73 THR A O 1
ATOM 620 N N . HIS A 1 74 ? 17.914 8.233 15.851 1.00 2.93 74 HIS A N 1
ATOM 621 C CA . HIS A 1 74 ? 16.928 7.925 16.870 1.00 3.09 74 HIS A CA 1
ATOM 622 C C . HIS A 1 74 ? 16.196 6.624 16.508 1.00 3.07 74 HIS A C 1
ATOM 623 O O . HIS A 1 74 ? 16.083 5.697 17.325 1.00 3.49 74 HIS A O 1
ATOM 630 N N . VAL A 1 75 ? 15.765 6.522 15.257 1.00 3.03 75 VAL A N 1
ATOM 631 C CA . VAL A 1 75 ? 15.088 5.330 14.770 1.00 2.99 75 VAL A CA 1
ATOM 632 C C . VAL A 1 75 ? 16.000 4.113 14.893 1.00 3.02 75 VAL A C 1
ATOM 633 O O . VAL A 1 75 ? 15.579 3.049 15.360 1.00 3.31 75 VAL A O 1
ATOM 637 N N . ALA A 1 76 ? 17.257 4.248 14.480 1.00 2.98 76 ALA A N 1
ATOM 638 C CA . ALA A 1 76 ? 18.192 3.139 14.562 1.00 3.31 76 ALA A CA 1
ATOM 639 C C . ALA A 1 76 ? 18.341 2.645 15.996 1.00 3.10 76 ALA A C 1
ATOM 640 O O . ALA A 1 76 ? 18.388 1.433 16.248 1.00 3.69 76 ALA A O 1
ATOM 642 N N . GLY A 1 77 ? 18.442 3.568 16.955 1.00 3.17 77 GLY A N 1
ATOM 643 C CA . GLY A 1 77 ? 18.643 3.175 18.339 1.00 3.30 77 GLY A CA 1
ATOM 644 C C . GLY A 1 77 ? 17.438 2.433 18.911 1.00 2.99 77 GLY A C 1
ATOM 645 O O . GLY A 1 77 ? 17.616 1.526 19.744 1.00 3.55 77 GLY A O 1
ATOM 646 N N . THR A 1 78 ? 16.227 2.770 18.496 1.00 2.98 78 THR A N 1
ATOM 647 C CA . THR A 1 78 ? 15.076 2.039 18.959 1.00 3.25 78 THR A CA 1
ATOM 648 C C . THR A 1 78 ? 15.103 0.613 18.455 1.00 3.25 78 THR A C 1
ATOM 649 O O . THR A 1 78 ? 14.736 -0.343 19.178 1.00 3.45 78 THR A O 1
ATOM 653 N N . ALA A 1 79 ? 15.524 0.428 17.186 1.00 3.05 79 ALA A N 1
ATOM 654 C CA . ALA A 1 79 ? 15.556 -0.903 16.619 1.00 3.18 79 ALA A CA 1
ATOM 655 C C . ALA A 1 79 ? 16.651 -1.775 17.236 1.00 2.87 79 ALA A C 1
ATOM 656 O O . ALA A 1 79 ? 16.437 -2.963 17.443 1.00 3.37 79 ALA A O 1
ATOM 658 N N . LEU A 1 80 ? 17.869 -1.205 17.456 1.00 3.05 80 LEU A N 1
ATOM 659 C CA . LEU A 1 80 ? 19.011 -2.070 17.669 1.00 3.16 80 LEU A CA 1
ATOM 660 C C . LEU A 1 80 ? 20.162 -1.452 18.487 1.00 3.44 80 LEU A C 1
ATOM 661 O O . LEU A 1 80 ? 21.261 -2.025 18.519 1.00 4.03 80 LEU A O 1
ATOM 666 N N . ALA A 1 81 ? 19.935 -0.391 19.278 1.00 3.44 81 ALA A N 1
ATOM 667 C CA . ALA A 1 81 ? 20.991 0.033 20.182 1.00 3.57 81 ALA A CA 1
ATOM 668 C C . ALA A 1 81 ? 21.328 -1.124 21.123 1.00 3.80 81 ALA A C 1
ATOM 669 O O . ALA A 1 81 ? 20.467 -1.923 21.532 1.00 3.97 81 ALA A O 1
ATOM 671 N N . ASP A 1 82 ? 22.622 -1.224 21.511 1.00 3.74 82 ASP A N 1
ATOM 672 C CA . ASP A 1 82 ? 23.079 -2.406 22.239 1.00 4.26 82 ASP A CA 1
ATOM 673 C C . ASP A 1 82 ? 23.599 -2.119 23.633 1.00 4.36 82 ASP A C 1
ATOM 674 O O . ASP A 1 82 ? 24.232 -2.995 24.215 1.00 5.25 82 ASP A O 1
ATOM 679 N N . GLY A 1 83 ? 23.395 -0.911 24.134 1.00 4.53 83 GLY A N 1
ATOM 680 C CA . GLY A 1 83 ? 23.903 -0.530 25.445 1.00 4.68 83 GLY A CA 1
ATOM 681 C C . GLY A 1 83 ? 25.329 -0.040 25.433 1.00 4.30 83 GLY A C 1
ATOM 682 O O . GLY A 1 83 ? 25.814 0.455 26.468 1.00 5.38 83 GLY A O 1
ATOM 683 N N . GLY A 1 84 ? 26.020 -0.155 24.310 1.00 4.07 84 GLY A N 1
ATOM 684 C CA . GLY A 1 84 ? 27.410 0.235 24.219 1.00 4.64 84 GLY A CA 1
ATOM 685 C C . GLY A 1 84 ? 28.365 -0.810 24.751 1.00 4.35 84 GLY A C 1
ATOM 686 O O . GLY A 1 84 ? 27.993 -1.725 25.507 1.00 5.04 84 GLY A O 1
ATOM 687 N N . SER A 1 85 ? 29.655 -0.652 24.418 1.00 4.90 85 SER A N 1
ATOM 688 C CA . SER A 1 85 ? 30.674 -1.572 24.921 1.00 5.45 85 SER A CA 1
ATOM 689 C C . SER A 1 85 ? 30.977 -1.432 26.405 1.00 6.76 85 SER A C 1
ATOM 690 O O . SER A 1 85 ? 31.784 -2.196 26.935 1.00 9.81 85 SER A O 1
ATOM 693 N N . ASP A 1 86 ? 30.365 -0.467 27.075 1.00 6.12 86 ASP A N 1
ATOM 694 C CA . ASP A 1 86 ? 30.422 -0.336 28.513 1.00 6.65 86 ASP A CA 1
ATOM 695 C C . ASP A 1 86 ? 29.102 -0.628 29.184 1.00 6.00 86 ASP A C 1
ATOM 696 O O . ASP A 1 86 ? 28.996 -0.484 30.392 1.00 7.96 86 ASP A O 1
ATOM 701 N N . GLN A 1 87 ? 28.075 -1.028 28.431 1.00 5.62 87 GLN A N 1
ATOM 702 C CA . GLN A 1 87 ? 26.777 -1.331 28.963 1.00 5.66 87 GLN A CA 1
ATOM 703 C C . GLN A 1 87 ? 26.118 -0.184 29.681 1.00 5.03 87 GLN A C 1
ATOM 704 O O . GLN A 1 87 ? 25.159 -0.388 30.470 1.00 5.49 87 GLN A O 1
ATOM 710 N N . ALA A 1 88 ? 26.540 1.040 29.391 1.00 4.92 88 ALA A N 1
ATOM 711 C CA . ALA A 1 88 ? 26.021 2.223 30.059 1.00 5.01 88 ALA A CA 1
ATOM 712 C C . ALA A 1 88 ? 25.062 3.018 29.198 1.00 5.12 88 ALA A C 1
ATOM 713 O O . ALA A 1 88 ? 24.625 4.120 29.584 1.00 7.38 88 ALA A O 1
ATOM 715 N N . GLY A 1 89 ? 24.710 2.515 28.019 1.00 4.62 89 GLY A N 1
ATOM 716 C CA . GLY A 1 89 ? 23.854 3.224 27.095 1.00 4.90 89 GLY A CA 1
ATOM 717 C C . GLY A 1 89 ? 22.449 2.670 27.067 1.00 4.75 89 GLY A C 1
ATOM 718 O O . GLY A 1 89 ? 22.001 1.963 27.973 1.00 6.48 89 GLY A O 1
ATOM 719 N N A ILE A 1 90 ? 21.756 2.979 25.976 0.50 4.45 90 ILE A N 1
ATOM 720 N N B ILE A 1 90 ? 21.685 3.016 26.031 0.50 4.38 90 ILE A N 1
ATOM 721 C CA A ILE A 1 90 ? 20.359 2.609 25.781 0.50 4.29 90 ILE A CA 1
ATOM 722 C CA B ILE A 1 90 ? 20.337 2.461 25.903 0.50 4.09 90 ILE A CA 1
ATOM 723 C C A ILE A 1 90 ? 20.294 1.282 24.992 0.50 4.23 90 ILE A C 1
ATOM 724 C C B ILE A 1 90 ? 20.343 1.192 25.087 0.50 3.88 90 ILE A C 1
ATOM 725 O O A ILE A 1 90 ? 21.215 0.986 24.203 0.50 4.19 90 ILE A O 1
ATOM 726 O O B ILE A 1 90 ? 21.296 0.879 24.348 0.50 4.50 90 ILE A O 1
ATOM 735 N N . TYR A 1 91 ? 19.227 0.505 25.214 1.00 4.35 91 TYR A N 1
ATOM 736 C CA . TYR A 1 91 ? 18.978 -0.729 24.507 1.00 4.36 91 TYR A CA 1
ATOM 737 C C . TYR A 1 91 ? 17.771 -0.569 23.600 1.00 4.42 91 TYR A C 1
ATOM 738 O O . TYR A 1 91 ? 16.714 -0.052 23.994 1.00 5.09 91 TYR A O 1
ATOM 747 N N . GLY A 1 92 ? 17.929 -1.065 22.361 1.00 4.20 92 GLY A N 1
ATOM 748 C CA . GLY A 1 92 ? 16.839 -1.230 21.429 1.00 3.92 92 GLY A CA 1
ATOM 749 C C . GLY A 1 92 ? 16.294 -2.643 21.415 1.00 3.82 92 GLY A C 1
ATOM 750 O O . GLY A 1 92 ? 16.716 -3.514 22.183 1.00 4.53 92 GLY A O 1
ATOM 751 N N . VAL A 1 93 ? 15.327 -2.897 20.536 1.00 3.52 93 VAL A N 1
ATOM 752 C CA . VAL A 1 93 ? 14.616 -4.162 20.616 1.00 3.77 93 VAL A CA 1
ATOM 753 C C . VAL A 1 93 ? 15.488 -5.362 20.284 1.00 3.98 93 VAL A C 1
ATOM 754 O O . VAL A 1 93 ? 15.378 -6.417 20.919 1.00 4.36 93 VAL A O 1
ATOM 758 N N . ALA A 1 94 ? 16.367 -5.216 19.264 1.00 3.48 94 ALA A N 1
ATOM 759 C CA . ALA A 1 94 ? 17.174 -6.302 18.712 1.00 3.67 94 ALA A CA 1
ATOM 760 C C . ALA A 1 94 ? 18.624 -5.875 18.734 1.00 3.46 94 ALA A C 1
ATOM 761 O O . ALA A 1 94 ? 19.216 -5.519 17.702 1.00 3.80 94 ALA A O 1
ATOM 763 N N . PRO A 1 95 ? 19.263 -5.887 19.932 1.00 3.89 95 PRO A N 1
ATOM 764 C CA . PRO A 1 95 ? 20.588 -5.275 20.080 1.00 4.18 95 PRO A CA 1
ATOM 765 C C . PRO A 1 95 ? 21.704 -6.025 19.411 1.00 4.22 95 PRO A C 1
ATOM 766 O O . PRO A 1 95 ? 22.822 -5.488 19.290 1.00 5.18 95 PRO A O 1
ATOM 770 N N . ASP A 1 96 ? 21.452 -7.253 18.958 1.00 4.35 96 ASP A N 1
ATOM 771 C CA . ASP A 1 96 ? 22.464 -8.030 18.266 1.00 5.38 96 ASP A CA 1
ATOM 772 C C . ASP A 1 96 ? 22.323 -7.933 16.747 1.00 4.51 96 ASP A C 1
ATOM 773 O O . ASP A 1 96 ? 23.186 -8.510 16.037 1.00 6.59 96 ASP A O 1
ATOM 778 N N . ALA A 1 97 ? 21.328 -7.224 16.231 1.00 4.06 97 ALA A N 1
ATOM 779 C CA . ALA A 1 97 ? 21.151 -7.090 14.785 1.00 3.91 97 ALA A CA 1
ATOM 780 C C . ALA A 1 97 ? 22.212 -6.188 14.191 1.00 3.93 97 ALA A C 1
ATOM 781 O O . ALA A 1 97 ? 22.879 -5.412 14.883 1.00 5.54 97 ALA A O 1
ATOM 783 N N A ASP A 1 98 ? 22.413 -6.350 12.875 0.70 3.81 98 ASP A N 1
ATOM 784 N N B ASP A 1 98 ? 22.323 -6.232 12.871 0.30 5.15 98 ASP A N 1
ATOM 785 C CA A ASP A 1 98 ? 23.296 -5.514 12.081 0.70 3.40 98 ASP A CA 1
ATOM 786 C CA B ASP A 1 98 ? 23.273 -5.369 12.200 0.30 5.71 98 ASP A CA 1
ATOM 787 C C A ASP A 1 98 ? 22.525 -4.292 11.554 0.70 3.83 98 ASP A C 1
ATOM 788 C C B ASP A 1 98 ? 22.594 -4.281 11.410 0.30 4.90 98 ASP A C 1
ATOM 789 O O A ASP A 1 98 ? 21.359 -4.439 11.138 0.70 4.21 98 ASP A O 1
ATOM 790 O O B ASP A 1 98 ? 21.610 -4.479 10.683 0.30 5.67 98 ASP A O 1
ATOM 799 N N . LEU A 1 99 ? 23.148 -3.107 11.574 1.00 3.76 99 LEU A N 1
ATOM 800 C CA . LEU A 1 99 ? 22.551 -1.904 11.008 1.00 3.52 99 LEU A CA 1
ATOM 801 C C . LEU A 1 99 ? 23.121 -1.607 9.635 1.00 3.37 99 LEU A C 1
ATOM 802 O O . LEU A 1 99 ? 24.341 -1.490 9.461 1.00 3.55 99 LEU A O 1
ATOM 807 N N . TRP A 1 100 ? 22.202 -1.424 8.679 1.00 3.14 100 TRP A N 1
ATOM 808 C CA . TRP A 1 100 ? 22.565 -0.870 7.360 1.00 3.18 100 TRP A CA 1
ATOM 809 C C . TRP A 1 100 ? 21.947 0.532 7.353 1.00 3.25 100 TRP A C 1
ATOM 810 O O . TRP A 1 100 ? 20.710 0.679 7.251 1.00 4.06 100 TRP A O 1
ATOM 821 N N . ALA A 1 101 ? 22.776 1.541 7.530 1.00 3.45 101 ALA A N 1
ATOM 822 C CA . ALA A 1 101 ? 22.312 2.930 7.604 1.00 3.38 101 ALA A CA 1
ATOM 823 C C . ALA A 1 101 ? 22.315 3.486 6.188 1.00 3.16 101 ALA A C 1
ATOM 824 O O . ALA A 1 101 ? 23.390 3.738 5.633 1.00 3.83 101 ALA A O 1
ATOM 826 N N . TYR A 1 102 ? 21.135 3.607 5.578 1.00 3.16 102 TYR A N 1
ATOM 827 C CA . TYR A 1 102 ? 20.983 4.090 4.214 1.00 3.40 102 TYR A CA 1
ATOM 828 C C . TYR A 1 102 ? 20.324 5.441 4.265 1.00 3.14 102 TYR A C 1
ATOM 829 O O . TYR A 1 102 ? 19.148 5.577 4.676 1.00 3.63 102 TYR A O 1
ATOM 838 N N . LYS A 1 103 ? 21.071 6.490 3.877 1.00 3.09 103 LYS A N 1
ATOM 839 C CA . LYS A 1 103 ? 20.555 7.829 3.931 1.00 3.26 103 LYS A CA 1
ATOM 840 C C . LYS A 1 103 ? 19.749 8.096 2.659 1.00 3.35 103 LYS A C 1
ATOM 841 O O . LYS A 1 103 ? 20.307 8.173 1.561 1.00 4.06 103 LYS A O 1
ATOM 847 N N . VAL A 1 104 ? 18.427 8.218 2.828 1.00 3.00 104 VAL A N 1
ATOM 848 C CA . VAL A 1 104 ? 17.505 8.480 1.738 1.00 3.61 104 VAL A CA 1
ATOM 849 C C . VAL A 1 104 ? 16.758 9.800 1.888 1.00 3.48 104 VAL A C 1
ATOM 850 O O . VAL A 1 104 ? 16.092 10.223 0.951 1.00 4.44 104 VAL A O 1
ATOM 854 N N . LEU A 1 105 ? 16.846 10.390 3.074 1.00 3.68 105 LEU A N 1
ATOM 855 C CA . LEU A 1 105 ? 16.237 11.675 3.395 1.00 3.95 105 LEU A CA 1
ATOM 856 C C . LEU A 1 105 ? 17.339 12.696 3.520 1.00 4.06 105 LEU A C 1
ATOM 857 O O . LEU A 1 105 ? 18.392 12.430 4.084 1.00 4.63 105 LEU A O 1
ATOM 862 N N . LEU A 1 106 ? 17.073 13.886 2.983 1.00 4.26 106 LEU A N 1
ATOM 863 C CA . LEU A 1 106 ? 17.953 15.024 3.219 1.00 4.55 106 LEU A CA 1
ATOM 864 C C . LEU A 1 106 ? 17.942 15.369 4.707 1.00 4.05 106 LEU A C 1
ATOM 865 O O . LEU A 1 106 ? 17.079 14.914 5.492 1.00 4.70 106 LEU A O 1
ATOM 870 N N . ASP A 1 107 ? 18.868 16.258 5.080 1.00 4.01 107 ASP A N 1
ATOM 871 C CA . ASP A 1 107 ? 19.036 16.651 6.458 1.00 4.28 107 ASP A CA 1
ATOM 872 C C . ASP A 1 107 ? 17.763 17.319 6.998 1.00 4.51 107 ASP A C 1
ATOM 873 O O . ASP A 1 107 ? 17.523 17.311 8.214 1.00 6.10 107 ASP A O 1
ATOM 878 N N . SER A 1 108 ? 16.922 17.902 6.126 1.00 4.84 108 SER A N 1
ATOM 879 C CA . SER A 1 108 ? 15.651 18.461 6.510 1.00 5.65 108 SER A CA 1
ATOM 880 C C . SER A 1 108 ? 14.649 17.435 7.007 1.00 5.37 108 SER A C 1
ATOM 881 O O . SER A 1 108 ? 13.600 17.820 7.585 1.00 7.26 108 SER A O 1
ATOM 884 N N . GLY A 1 109 ? 14.851 16.150 6.706 1.00 5.25 109 GLY A N 1
ATOM 885 C CA . GLY A 1 109 ? 13.882 15.120 7.024 1.00 5.75 109 GLY A CA 1
ATOM 886 C C . GLY A 1 109 ? 12.993 14.740 5.878 1.00 6.30 109 GLY A C 1
ATOM 887 O O . GLY A 1 109 ? 12.188 13.833 6.047 1.00 7.85 109 GLY A O 1
ATOM 888 N N . SER A 1 110 ? 13.156 15.406 4.742 1.00 6.97 110 SER A N 1
ATOM 889 C CA . SER A 1 110 ? 12.370 15.077 3.551 1.00 8.04 110 SER A CA 1
ATOM 890 C C . SER A 1 110 ? 13.278 14.487 2.501 1.00 6.66 110 SER A C 1
ATOM 891 O O . SER A 1 110 ? 14.456 14.830 2.472 1.00 7.64 110 SER A O 1
ATOM 894 N N A GLY A 1 111 ? 12.754 13.535 1.714 0.60 7.98 111 GLY A N 1
ATOM 895 N N B GLY A 1 111 ? 12.717 13.826 1.515 0.40 7.22 111 GLY A N 1
ATOM 896 C CA A GLY A 1 111 ? 13.507 12.834 0.693 0.60 7.20 111 GLY A CA 1
ATOM 897 C CA B GLY A 1 111 ? 13.554 13.303 0.484 0.40 6.79 111 GLY A CA 1
ATOM 898 C C A GLY A 1 111 ? 12.728 12.661 -0.604 0.60 6.22 111 GLY A C 1
ATOM 899 C C B GLY A 1 111 ? 12.781 13.153 -0.788 0.40 6.63 111 GLY A C 1
ATOM 900 O O A GLY A 1 111 ? 11.497 12.730 -0.637 0.50 6.32 111 GLY A O 1
ATOM 901 O O B GLY A 1 111 ? 11.646 13.700 -0.971 0.50 9.40 111 GLY A O 1
ATOM 902 N N . TYR A 1 112 ? 13.455 12.445 -1.687 1.00 5.26 112 TYR A N 1
ATOM 903 C CA . TYR A 1 112 ? 12.912 12.266 -3.019 1.00 5.21 112 TYR A CA 1
ATOM 904 C C . TYR A 1 112 ? 12.598 10.792 -3.274 1.00 4.93 112 TYR A C 1
ATOM 905 O O . TYR A 1 112 ? 13.339 9.885 -2.870 1.00 4.75 112 TYR A O 1
ATOM 914 N N . SER A 1 113 ? 11.491 10.551 -3.978 1.00 5.39 113 SER A N 1
ATOM 915 C CA . SER A 1 113 ? 11.027 9.209 -4.161 1.00 5.36 113 SER A CA 1
ATOM 916 C C . SER A 1 113 ? 11.993 8.318 -4.948 1.00 4.78 113 SER A C 1
ATOM 917 O O . SER A 1 113 ? 12.117 7.139 -4.645 1.00 5.17 113 SER A O 1
ATOM 920 N N . ASP A 1 114 ? 12.685 8.869 -5.943 1.00 5.11 114 ASP A N 1
ATOM 921 C CA . ASP A 1 114 ? 13.642 8.061 -6.678 1.00 4.93 114 ASP A CA 1
ATOM 922 C C . ASP A 1 114 ? 14.777 7.566 -5.775 1.00 4.56 114 ASP A C 1
ATOM 923 O O . ASP A 1 114 ? 15.221 6.423 -5.900 1.00 4.73 114 ASP A O 1
ATOM 928 N N . ASP A 1 115 ? 15.227 8.397 -4.855 1.00 4.36 115 ASP A N 1
ATOM 929 C CA . ASP A 1 115 ? 16.302 8.025 -3.941 1.00 4.20 115 ASP A CA 1
ATOM 930 C C . ASP A 1 115 ? 15.850 6.918 -2.997 1.00 3.79 115 ASP A C 1
ATOM 931 O O . ASP A 1 115 ? 16.598 5.970 -2.720 1.00 4.08 115 ASP A O 1
ATOM 936 N N . ILE A 1 116 ? 14.634 7.063 -2.479 1.00 3.82 116 ILE A N 1
ATOM 937 C CA . ILE A 1 116 ? 14.058 6.062 -1.592 1.00 3.94 116 ILE A CA 1
ATOM 938 C C . ILE A 1 116 ? 13.927 4.722 -2.340 1.00 3.49 116 ILE A C 1
ATOM 939 O O . ILE A 1 116 ? 14.324 3.670 -1.829 1.00 3.67 116 ILE A O 1
ATOM 944 N N . ALA A 1 117 ? 13.398 4.766 -3.570 1.00 3.69 117 ALA A N 1
ATOM 945 C CA . ALA A 1 117 ? 13.246 3.553 -4.361 1.00 3.72 117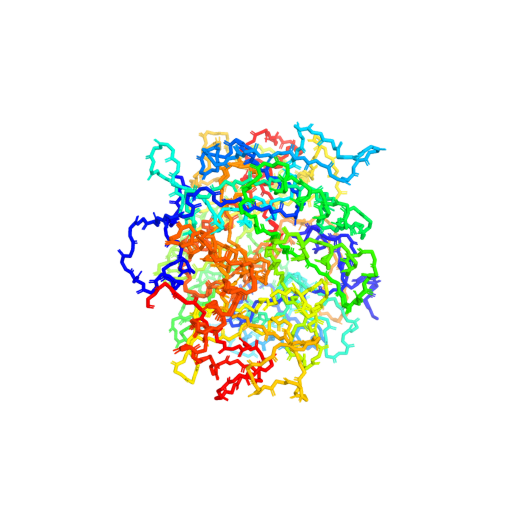 ALA A CA 1
ATOM 946 C C . ALA A 1 117 ? 14.603 2.874 -4.624 1.00 3.08 117 ALA A C 1
ATOM 947 O O . ALA A 1 117 ? 14.722 1.664 -4.540 1.00 3.70 117 ALA A O 1
ATOM 949 N N . ALA A 1 118 ? 15.613 3.696 -4.957 1.00 3.41 118 ALA A N 1
ATOM 950 C CA . ALA A 1 118 ? 16.926 3.147 -5.222 1.00 3.66 118 ALA A CA 1
ATOM 951 C C . ALA A 1 118 ? 17.468 2.414 -4.000 1.00 3.58 118 ALA A C 1
ATOM 952 O O . ALA A 1 118 ? 18.072 1.340 -4.118 1.00 3.60 118 ALA A O 1
ATOM 954 N N . ALA A 1 119 ? 17.263 3.001 -2.820 1.00 3.42 119 ALA A N 1
ATOM 955 C CA . ALA A 1 119 ? 17.764 2.383 -1.598 1.00 3.03 119 ALA A CA 1
ATOM 956 C C . ALA A 1 119 ? 17.047 1.104 -1.252 1.00 3.07 119 ALA A C 1
ATOM 957 O O . ALA A 1 119 ? 17.642 0.157 -0.737 1.00 3.39 119 ALA A O 1
ATOM 959 N N . ILE A 1 120 ? 15.723 1.059 -1.488 1.00 2.92 120 ILE A N 1
ATOM 960 C CA . ILE A 1 120 ? 14.938 -0.152 -1.239 1.00 2.83 120 ILE A CA 1
ATOM 961 C C . ILE A 1 120 ? 15.493 -1.281 -2.118 1.00 2.98 120 ILE A C 1
ATOM 962 O O . ILE A 1 120 ? 15.760 -2.412 -1.661 1.00 3.44 120 ILE A O 1
ATOM 967 N N . ARG A 1 121 ? 15.691 -0.989 -3.417 1.00 3.03 121 ARG A N 1
ATOM 968 C CA . ARG A 1 121 ? 16.225 -1.988 -4.320 1.00 3.35 121 ARG A CA 1
ATOM 969 C C . ARG A 1 121 ? 17.646 -2.386 -3.946 1.00 3.20 121 ARG A C 1
ATOM 970 O O . ARG A 1 121 ? 18.002 -3.569 -4.029 1.00 4.07 121 ARG A O 1
ATOM 978 N N . HIS A 1 122 ? 18.451 -1.418 -3.503 1.00 3.35 122 HIS A N 1
ATOM 979 C CA A HIS A 1 122 ? 19.831 -1.708 -3.126 0.50 3.53 122 HIS A CA 1
ATOM 980 C CA B HIS A 1 122 ? 19.843 -1.725 -3.153 0.50 3.42 122 HIS A CA 1
ATOM 981 C C . HIS A 1 122 ? 19.885 -2.625 -1.916 1.00 3.17 122 HIS A C 1
ATOM 982 O O . HIS A 1 122 ? 20.674 -3.563 -1.860 1.00 3.44 122 HIS A O 1
ATOM 995 N N . ALA A 1 123 ? 19.032 -2.348 -0.934 1.00 3.18 123 ALA A N 1
ATOM 996 C CA . ALA A 1 123 ? 18.990 -3.208 0.258 1.00 3.29 123 ALA A CA 1
ATOM 997 C C . ALA A 1 123 ? 18.662 -4.655 -0.151 1.00 3.30 123 ALA A C 1
ATOM 998 O O . ALA A 1 123 ? 19.255 -5.605 0.360 1.00 3.91 123 ALA A O 1
ATOM 1000 N N . ALA A 1 124 ? 17.694 -4.804 -1.061 1.00 3.41 124 ALA A N 1
ATOM 1001 C CA . ALA A 1 124 ? 17.376 -6.125 -1.559 1.00 3.77 124 ALA A CA 1
ATOM 1002 C C . ALA A 1 124 ? 18.549 -6.783 -2.283 1.00 3.44 124 ALA A C 1
ATOM 1003 O O . ALA A 1 124 ? 18.856 -7.959 -2.073 1.00 4.08 124 ALA A O 1
ATOM 1005 N N . ASP A 1 125 ? 19.224 -6.010 -3.140 1.00 3.42 125 ASP A N 1
ATOM 1006 C CA . ASP A 1 125 ? 20.361 -6.541 -3.839 1.00 3.47 125 ASP A CA 1
ATOM 1007 C C . ASP A 1 125 ? 21.472 -6.945 -2.871 1.00 3.75 125 ASP A C 1
ATOM 1008 O O . ASP A 1 125 ? 22.176 -7.932 -3.113 1.00 4.01 125 ASP A O 1
ATOM 1013 N N . GLN A 1 126 ? 21.645 -6.187 -1.779 1.00 3.47 126 GLN A N 1
ATOM 1014 C CA . GLN A 1 126 ? 22.647 -6.534 -0.782 1.00 3.66 126 GLN A CA 1
ATOM 1015 C C . GLN A 1 126 ? 22.256 -7.758 0.017 1.00 3.68 126 GLN A C 1
ATOM 1016 O O . GLN A 1 126 ? 23.135 -8.579 0.354 1.00 4.28 126 GLN A O 1
ATOM 1022 N N . ALA A 1 127 ? 20.959 -7.916 0.343 1.00 3.83 127 ALA A N 1
ATOM 1023 C CA . ALA A 1 127 ? 20.509 -9.147 0.967 1.00 4.03 127 ALA A CA 1
ATOM 1024 C C . ALA A 1 127 ? 20.868 -10.347 0.071 1.00 4.15 127 ALA A C 1
ATOM 1025 O O . ALA A 1 127 ? 21.415 -11.355 0.527 1.00 5.30 127 ALA A O 1
ATOM 1027 N N . THR A 1 128 ? 20.583 -10.219 -1.227 1.00 4.33 128 THR A N 1
ATOM 1028 C CA . THR A 1 128 ? 20.859 -11.289 -2.165 1.00 3.92 128 THR A CA 1
ATOM 1029 C C . THR A 1 128 ? 22.349 -11.544 -2.293 1.00 4.23 128 THR A C 1
ATOM 1030 O O . THR A 1 128 ? 22.811 -12.698 -2.304 1.00 5.23 128 THR A O 1
ATOM 1034 N N . ALA A 1 129 ? 23.146 -10.478 -2.396 1.00 3.94 129 ALA A N 1
ATOM 1035 C CA . ALA A 1 129 ? 24.574 -10.642 -2.595 1.00 4.43 129 ALA A CA 1
ATOM 1036 C C . ALA A 1 129 ? 25.233 -11.310 -1.405 1.00 4.36 129 ALA A C 1
ATOM 1037 O O . ALA A 1 129 ? 26.124 -12.155 -1.572 1.00 5.12 129 ALA A O 1
ATOM 1039 N N . THR A 1 130 ? 24.805 -10.940 -0.196 1.00 4.95 130 THR A N 1
ATOM 1040 C CA . THR A 1 130 ? 25.421 -11.431 1.008 1.00 5.49 130 THR A CA 1
ATOM 1041 C C . THR A 1 130 ? 24.839 -12.755 1.481 1.00 5.60 130 THR A C 1
ATOM 1042 O O . THR A 1 130 ? 25.473 -13.425 2.314 1.00 7.29 130 THR A O 1
ATOM 1046 N N . GLY A 1 131 ? 23.667 -13.148 0.966 1.00 6.12 131 GLY A N 1
ATOM 1047 C CA . GLY A 1 131 ? 22.981 -14.324 1.448 1.00 6.55 131 GLY A CA 1
ATOM 1048 C C . GLY A 1 131 ? 22.360 -14.207 2.814 1.00 6.05 131 GLY A C 1
ATOM 1049 O O . GLY A 1 131 ? 22.180 -15.215 3.514 1.00 7.76 131 GLY A O 1
ATOM 1050 N N A THR A 1 132 ? 22.071 -12.982 3.260 0.60 4.62 132 THR A N 1
ATOM 1051 N N B THR A 1 132 ? 21.988 -13.000 3.206 0.40 5.76 132 THR A N 1
ATOM 1052 C CA A THR A 1 132 ? 21.622 -12.740 4.635 0.60 4.26 132 THR A CA 1
ATOM 1053 C CA B THR A 1 132 ? 21.502 -12.780 4.549 0.40 6.04 132 THR A CA 1
ATOM 1054 C C A THR A 1 132 ? 20.245 -12.053 4.687 0.60 4.50 132 THR A C 1
ATOM 1055 C C B THR A 1 132 ? 20.077 -12.302 4.542 0.40 6.12 132 THR A C 1
ATOM 1056 O O A THR A 1 132 ? 19.880 -11.224 3.850 0.60 5.78 132 THR A O 1
ATOM 1057 O O B THR A 1 132 ? 19.536 -11.870 3.518 0.40 7.50 132 THR A O 1
ATOM 1064 N N . LYS A 1 133 ? 19.469 -12.423 5.718 1.00 5.01 133 LYS A N 1
ATOM 1065 C CA . LYS A 1 133 ? 18.114 -11.959 5.905 1.00 4.91 133 LYS A CA 1
ATOM 1066 C C . LYS A 1 133 ? 18.096 -10.493 6.331 1.00 4.43 133 LYS A C 1
ATOM 1067 O O . LYS A 1 133 ? 18.821 -10.072 7.241 1.00 4.48 133 LYS A O 1
ATOM 1078 N N . THR A 1 134 ? 17.200 -9.739 5.657 1.00 4.23 134 THR A N 1
ATOM 1079 C CA . THR A 1 134 ? 17.210 -8.271 5.738 1.00 3.66 134 THR A CA 1
ATOM 1080 C C . THR A 1 134 ? 15.786 -7.764 5.893 1.00 3.08 134 THR A C 1
ATOM 1081 O O . THR A 1 134 ? 14.840 -8.222 5.222 1.00 3.65 134 THR A O 1
ATOM 1085 N N . ILE A 1 135 ? 15.667 -6.756 6.764 1.00 2.90 135 ILE A N 1
ATOM 1086 C CA . ILE A 1 135 ? 14.437 -6.018 6.999 1.00 2.97 135 ILE A CA 1
ATOM 1087 C C . ILE A 1 135 ? 14.694 -4.573 6.607 1.00 3.25 135 ILE A C 1
ATOM 1088 O O . ILE A 1 135 ? 15.612 -3.948 7.136 1.00 5.00 135 ILE A O 1
ATOM 1093 N N . ILE A 1 136 ? 13.845 -4.020 5.721 1.00 3.00 136 ILE A N 1
ATOM 1094 C CA . ILE A 1 136 ? 13.838 -2.616 5.416 1.00 3.06 136 ILE A CA 1
ATOM 1095 C C . ILE A 1 136 ? 12.877 -1.926 6.358 1.00 3.08 136 ILE A C 1
ATOM 1096 O O . ILE A 1 136 ? 11.730 -2.342 6.502 1.00 4.31 136 ILE A O 1
ATOM 1101 N N . SER A 1 137 ? 13.373 -0.859 7.020 1.00 3.11 137 SER A N 1
ATOM 1102 C CA . SER A 1 137 ? 12.603 -0.110 7.967 1.00 3.34 137 SER A CA 1
ATOM 1103 C C . SER A 1 137 ? 12.523 1.335 7.485 1.00 3.06 137 SER A C 1
ATOM 1104 O O . SER A 1 137 ? 13.562 2.012 7.350 1.00 3.36 137 SER A O 1
ATOM 1107 N N . MET A 1 138 ? 11.304 1.796 7.183 1.00 3.20 138 MET A N 1
ATOM 1108 C CA . MET A 1 138 ? 11.074 3.106 6.607 1.00 3.18 138 MET A CA 1
ATOM 1109 C C . MET A 1 138 ? 10.178 3.956 7.487 1.00 3.10 138 MET A C 1
ATOM 1110 O O . MET A 1 138 ? 8.925 3.845 7.451 1.00 3.53 138 MET A O 1
ATOM 1115 N N . SER A 1 139 ? 10.794 4.829 8.278 1.00 3.37 139 SER A N 1
ATOM 1116 C CA . SER A 1 139 ? 10.082 5.798 9.108 1.00 3.50 139 SER A CA 1
ATOM 1117 C C . SER A 1 139 ? 9.881 7.063 8.276 1.00 4.15 139 SER A C 1
ATOM 1118 O O . SER A 1 139 ? 10.489 8.119 8.538 1.00 4.59 139 SER A O 1
ATOM 1121 N N . LEU A 1 140 ? 9.058 6.933 7.244 1.00 4.09 140 LEU A N 1
ATOM 1122 C CA . LEU A 1 140 ? 8.825 7.977 6.268 1.00 4.39 140 LEU A CA 1
ATOM 1123 C C . LEU A 1 140 ? 7.554 7.646 5.530 1.00 4.76 140 LEU A C 1
ATOM 1124 O O . LEU A 1 140 ? 7.127 6.487 5.514 1.00 5.21 140 LEU A O 1
ATOM 1129 N N A GLY A 1 141 ? 6.850 8.670 5.069 0.50 6.50 141 GLY A N 1
ATOM 1130 N N B GLY A 1 141 ? 7.097 8.593 4.706 0.50 6.63 141 GLY A N 1
ATOM 1131 C CA A GLY A 1 141 ? 5.963 8.366 3.919 0.30 4.30 141 GLY A CA 1
ATOM 1132 C CA B GLY A 1 141 ? 5.703 8.448 4.279 0.30 5.77 141 GLY A CA 1
ATOM 1133 C C A GLY A 1 141 ? 5.326 9.613 3.374 0.50 6.84 141 GLY A C 1
ATOM 1134 C C B GLY A 1 141 ? 5.047 9.698 3.790 0.50 7.14 141 GLY A C 1
ATOM 1135 O O A GLY A 1 141 ? 5.757 10.740 3.706 0.30 4.65 141 GLY A O 1
ATOM 1136 O O B GLY A 1 141 ? 5.359 10.801 4.193 0.30 5.77 141 GLY A O 1
ATOM 1137 N N A SER A 1 142 ? 4.295 9.418 2.555 0.70 6.68 142 SER A N 1
ATOM 1138 N N B SER A 1 142 ? 4.171 9.490 2.832 0.30 5.79 142 SER A N 1
ATOM 1139 C CA A SER A 1 142 ? 3.581 10.468 1.873 0.70 7.89 142 SER A CA 1
ATOM 1140 C CA B SER A 1 142 ? 3.505 10.548 2.152 0.30 7.38 142 SER A CA 1
ATOM 1141 C C A SER A 1 142 ? 2.104 10.042 1.753 0.70 7.10 142 SER A C 1
ATOM 1142 C C B SER A 1 142 ? 2.098 10.065 1.853 0.30 7.47 142 SER A C 1
ATOM 1143 O O A SER A 1 142 ? 1.816 8.861 1.704 0.70 7.16 142 SER A O 1
ATOM 1144 O O B SER A 1 142 ? 1.843 8.870 1.827 0.30 7.64 142 SER A O 1
ATOM 1149 N N . SER A 1 143 ? 1.194 11.001 1.627 1.00 8.89 143 SER A N 1
ATOM 1150 C CA . SER A 1 143 ? -0.184 10.668 1.338 1.00 10.60 143 SER A CA 1
ATOM 1151 C C . SER A 1 143 ? -0.330 9.991 -0.015 1.00 10.03 143 SER A C 1
ATOM 1152 O O . SER A 1 143 ? -1.193 9.158 -0.181 1.00 13.88 143 SER A O 1
ATOM 1155 N N . ALA A 1 144 ? 0.543 10.332 -0.954 1.00 9.33 144 ALA A N 1
ATOM 1156 C CA . ALA A 1 144 ? 0.517 9.810 -2.301 1.00 9.70 144 ALA A CA 1
ATOM 1157 C C . ALA A 1 144 ? 1.310 8.515 -2.436 1.00 8.30 144 ALA A C 1
ATOM 1158 O O . ALA A 1 144 ? 2.376 8.376 -1.860 1.00 9.44 144 ALA A O 1
ATOM 1160 N N A ASN A 1 145 ? 0.862 7.651 -3.360 0.50 6.82 145 ASN A N 1
ATOM 1161 N N B ASN A 1 145 ? 0.716 7.541 -3.093 0.50 8.54 145 ASN A N 1
ATOM 1162 C CA A ASN A 1 145 ? 1.490 6.349 -3.631 0.50 5.36 145 ASN A CA 1
ATOM 1163 C CA B ASN A 1 145 ? 1.494 6.423 -3.515 0.50 7.15 145 ASN A CA 1
ATOM 1164 C C A ASN A 1 145 ? 2.394 6.481 -4.849 0.50 4.66 145 ASN A C 1
ATOM 1165 C C B ASN A 1 145 ? 2.469 7.027 -4.537 0.50 6.80 145 ASN A C 1
ATOM 1166 O O A ASN A 1 145 ? 1.939 6.478 -5.997 0.50 5.11 145 ASN A O 1
ATOM 1167 O O B ASN A 1 145 ? 2.248 8.114 -5.093 0.50 9.08 145 ASN A O 1
ATOM 1176 N N A ASN A 1 146 ? 3.673 6.711 -4.605 0.50 4.59 146 ASN A N 1
ATOM 1177 N N B ASN A 1 146 ? 3.615 6.392 -4.659 0.50 5.88 146 ASN A N 1
ATOM 1178 C CA A ASN A 1 146 ? 4.637 6.831 -5.681 0.50 4.50 146 ASN A CA 1
ATOM 1179 C CA B ASN A 1 146 ? 4.598 6.732 -5.659 0.50 5.31 146 ASN A CA 1
ATOM 1180 C C A ASN A 1 146 ? 4.979 5.451 -6.274 0.50 4.36 146 ASN A C 1
ATOM 1181 C C B ASN A 1 146 ? 5.041 5.432 -6.287 0.50 4.67 146 ASN A C 1
ATOM 1182 O O A ASN A 1 146 ? 5.279 4.495 -5.542 0.50 4.62 146 ASN A O 1
ATOM 1183 O O B ASN A 1 146 ? 5.489 4.512 -5.590 0.50 5.03 146 ASN A O 1
ATOM 1192 N N . SER A 1 147 ? 4.910 5.348 -7.604 1.00 4.47 147 SER A N 1
ATOM 1193 C CA . SER A 1 147 ? 5.094 4.062 -8.260 1.00 4.70 147 SER A CA 1
ATOM 1194 C C . SER A 1 147 ? 6.548 3.590 -8.300 1.00 4.03 147 SER A C 1
ATOM 1195 O O . SER A 1 147 ? 6.792 2.387 -8.413 1.00 4.62 147 SER A O 1
ATOM 1198 N N . LEU A 1 148 ? 7.504 4.513 -8.210 1.00 4.10 148 LEU A N 1
ATOM 1199 C CA . LEU A 1 148 ? 8.902 4.095 -8.084 1.00 4.06 148 LEU A CA 1
ATOM 1200 C C . LEU A 1 148 ? 9.092 3.332 -6.770 1.00 4.10 148 LEU A C 1
ATOM 1201 O O . LEU A 1 148 ? 9.704 2.261 -6.723 1.00 4.25 148 LEU A O 1
ATOM 1206 N N . ILE A 1 149 ? 8.558 3.912 -5.683 1.00 3.85 149 ILE A N 1
ATOM 1207 C CA . ILE A 1 149 ? 8.692 3.264 -4.382 1.00 4.05 149 ILE A CA 1
ATOM 1208 C C . ILE A 1 149 ? 7.896 1.961 -4.342 1.00 3.97 149 ILE A C 1
ATOM 1209 O O . ILE A 1 149 ? 8.390 0.953 -3.844 1.00 3.80 149 ILE A O 1
ATOM 1214 N N A SER A 1 150 ? 6.665 1.966 -4.880 0.60 3.95 150 SER A N 1
ATOM 1215 N N B SER A 1 150 ? 6.672 1.949 -4.863 0.40 4.18 150 SER A N 1
ATOM 1216 C CA A SER A 1 150 ? 5.862 0.752 -4.856 0.60 3.77 150 SER A CA 1
ATOM 1217 C CA B SER A 1 150 ? 5.892 0.729 -4.764 0.40 4.29 150 SER A CA 1
ATOM 1218 C C A SER A 1 150 ? 6.578 -0.386 -5.568 0.60 3.43 150 SER A C 1
ATOM 1219 C C B SER A 1 150 ? 6.505 -0.405 -5.599 0.40 3.65 150 SER A C 1
ATOM 1220 O O A SER A 1 150 ? 6.706 -1.503 -5.065 0.60 3.64 150 SER A O 1
ATOM 1221 O O B SER A 1 150 ? 6.498 -1.567 -5.182 0.40 4.02 150 SER A O 1
ATOM 1226 N N . SER A 1 151 ? 7.070 -0.077 -6.781 1.00 3.77 151 SER A N 1
ATOM 1227 C CA A SER A 1 151 ? 7.725 -1.137 -7.543 0.60 3.60 151 SER A CA 1
ATOM 1228 C CA B SER A 1 151 ? 7.728 -1.114 -7.565 0.40 3.87 151 SER A CA 1
ATOM 1229 C C . SER A 1 151 ? 8.976 -1.636 -6.824 1.00 3.53 151 SER A C 1
ATOM 1230 O O . SER A 1 151 ? 9.260 -2.837 -6.819 1.00 4.10 151 SER A O 1
ATOM 1235 N N . ALA A 1 152 ? 9.715 -0.723 -6.186 1.00 3.58 152 ALA A N 1
ATOM 1236 C CA . ALA A 1 152 ? 10.875 -1.112 -5.405 1.00 3.43 152 ALA A CA 1
ATOM 1237 C C . ALA A 1 152 ? 10.512 -2.027 -4.240 1.00 3.23 152 ALA A C 1
ATOM 1238 O O . ALA A 1 152 ? 11.208 -3.012 -3.972 1.00 3.66 152 ALA A O 1
ATOM 1240 N N . VAL A 1 153 ? 9.428 -1.696 -3.524 1.00 3.67 153 VAL A N 1
ATOM 1241 C CA . VAL A 1 153 ? 8.945 -2.556 -2.460 1.00 3.80 153 VAL A CA 1
ATOM 1242 C C . VAL A 1 153 ? 8.611 -3.955 -2.988 1.00 3.98 153 VAL A C 1
ATOM 1243 O O . VAL A 1 153 ? 8.997 -4.976 -2.376 1.00 4.17 153 VAL A O 1
ATOM 1247 N N . ASN A 1 154 ? 7.940 -4.030 -4.129 1.00 4.41 154 ASN A N 1
ATOM 1248 C CA . ASN A 1 154 ? 7.655 -5.341 -4.715 1.00 4.72 154 ASN A CA 1
ATOM 1249 C C . ASN A 1 154 ? 8.907 -6.117 -5.035 1.00 4.03 154 ASN A C 1
ATOM 1250 O O . ASN A 1 154 ? 9.008 -7.331 -4.792 1.00 5.02 154 ASN A O 1
ATOM 1255 N N . TYR A 1 155 ? 9.887 -5.419 -5.624 1.00 4.38 155 TYR A N 1
ATOM 1256 C CA . TYR A 1 155 ? 11.171 -6.030 -5.963 1.00 4.27 155 TYR A CA 1
ATOM 1257 C C . TYR A 1 155 ? 11.805 -6.605 -4.701 1.00 4.38 155 TYR A C 1
ATOM 1258 O O . TYR A 1 155 ? 12.193 -7.777 -4.640 1.00 5.06 155 TYR A O 1
ATOM 1267 N N . ALA A 1 156 ? 11.893 -5.783 -3.652 1.00 3.76 156 ALA A N 1
ATOM 1268 C CA . ALA A 1 156 ? 12.507 -6.259 -2.426 1.00 3.72 156 ALA A CA 1
ATOM 1269 C C . ALA A 1 156 ? 11.779 -7.431 -1.829 1.00 3.61 156 ALA A C 1
ATOM 1270 O O . ALA A 1 156 ? 12.397 -8.410 -1.380 1.00 4.02 156 ALA A O 1
ATOM 1272 N N . TYR A 1 157 ? 10.432 -7.354 -1.774 1.00 3.96 157 TYR A N 1
ATOM 1273 C CA . TYR A 1 157 ? 9.657 -8.437 -1.179 1.00 4.42 157 TYR A CA 1
ATOM 1274 C C . TYR A 1 157 ? 9.903 -9.735 -1.952 1.00 4.80 157 TYR A C 1
ATOM 1275 O O . TYR A 1 157 ? 10.025 -10.812 -1.357 1.00 5.86 157 TYR A O 1
ATOM 1291 N N A SER A 1 158 ? 10.035 -9.641 -3.280 0.50 5.25 158 SER A N 1
ATOM 1292 N N B SER A 1 158 ? 9.939 -9.639 -3.276 0.50 5.51 158 SER A N 1
ATOM 1293 C CA A SER A 1 158 ? 10.272 -10.818 -4.114 0.50 5.98 158 SER A CA 1
ATOM 1294 C CA B SER A 1 158 ? 10.141 -10.801 -4.125 0.50 6.84 158 SER A CA 1
ATOM 1295 C C A SER A 1 158 ? 11.631 -11.465 -3.841 0.50 6.27 158 SER A C 1
ATOM 1296 C C B SER A 1 158 ? 11.482 -11.477 -3.926 0.50 6.08 158 SER A C 1
ATOM 1297 O O A SER A 1 158 ? 11.773 -12.667 -4.014 0.50 8.04 158 SER A O 1
ATOM 1298 O O B SER A 1 158 ? 11.685 -12.598 -4.359 0.50 8.02 158 SER A O 1
ATOM 1303 N N A LYS A 1 159 ? 12.599 -10.659 -3.391 0.50 5.32 159 LYS A N 1
ATOM 1304 N N B LYS A 1 159 ? 12.410 -10.756 -3.313 0.50 4.60 159 LYS A N 1
ATOM 1305 C CA A LYS A 1 159 ? 13.946 -11.116 -3.031 0.50 5.25 159 LYS A CA 1
ATOM 1306 C CA B LYS A 1 159 ? 13.753 -11.242 -3.075 0.50 5.30 159 LYS A CA 1
ATOM 1307 C C A LYS A 1 159 ? 14.008 -11.667 -1.613 0.50 5.12 159 LYS A C 1
ATOM 1308 C C B LYS A 1 159 ? 13.984 -11.595 -1.611 0.50 4.88 159 LYS A C 1
ATOM 1309 O O A LYS A 1 159 ? 15.082 -12.123 -1.209 0.50 5.47 159 LYS A O 1
ATOM 1310 O O B LYS A 1 159 ? 15.121 -11.816 -1.164 0.50 5.94 159 LYS A O 1
ATOM 1321 N N . GLY A 1 160 ? 12.887 -11.670 -0.866 1.00 4.51 160 GLY A N 1
ATOM 1322 C CA . GLY A 1 160 ? 12.890 -12.216 0.479 1.00 4.71 160 GLY A CA 1
ATOM 1323 C C . GLY A 1 160 ? 13.086 -11.205 1.590 1.00 4.16 160 GLY A C 1
ATOM 1324 O O . GLY A 1 160 ? 13.235 -11.613 2.759 1.00 4.58 160 GLY A O 1
ATOM 1325 N N . VAL A 1 161 ? 13.035 -9.921 1.280 1.00 4.19 161 VAL A N 1
ATOM 1326 C CA . VAL A 1 161 ? 13.211 -8.875 2.279 1.00 3.84 161 VAL A CA 1
ATOM 1327 C C . VAL A 1 161 ? 11.865 -8.564 2.918 1.00 3.43 161 VAL A C 1
ATOM 1328 O O . VAL A 1 161 ? 10.815 -8.560 2.250 1.00 4.68 161 VAL A O 1
ATOM 1332 N N . LEU A 1 162 ? 11.887 -8.304 4.236 1.00 3.35 162 LEU A N 1
ATOM 1333 C CA . LEU A 1 162 ? 10.678 -7.839 4.923 1.00 3.41 162 LEU A CA 1
ATOM 1334 C C . LEU A 1 162 ? 10.670 -6.322 4.898 1.00 3.38 162 LEU A C 1
ATOM 1335 O O . LEU A 1 162 ? 11.721 -5.718 5.158 1.00 4.93 162 LEU A O 1
ATOM 1340 N N . ILE A 1 163 ? 9.528 -5.683 4.610 1.00 3.24 163 ILE A N 1
ATOM 1341 C CA . ILE A 1 163 ? 9.396 -4.228 4.595 1.00 3.25 163 ILE A CA 1
ATOM 1342 C C . ILE A 1 163 ? 8.456 -3.783 5.683 1.00 2.94 163 ILE A C 1
ATOM 1343 O O . ILE A 1 163 ? 7.297 -4.256 5.751 1.00 3.50 163 ILE A O 1
ATOM 1348 N N . VAL A 1 164 ? 8.922 -2.857 6.518 1.00 2.93 164 VAL A N 1
ATOM 1349 C CA . VAL A 1 164 ? 8.152 -2.282 7.630 1.00 3.11 164 VAL A CA 1
ATOM 1350 C C . VAL A 1 164 ? 8.169 -0.764 7.439 1.00 3.03 164 VAL A C 1
ATOM 1351 O O . VAL A 1 164 ? 9.250 -0.200 7.155 1.00 3.74 164 VAL A O 1
ATOM 1355 N N . ALA A 1 165 ? 7.013 -0.110 7.569 1.00 3.08 165 ALA A N 1
ATOM 1356 C CA . ALA A 1 165 ? 6.956 1.314 7.312 1.00 3.37 165 ALA A CA 1
ATOM 1357 C C . ALA A 1 165 ? 5.937 1.993 8.183 1.00 3.12 165 ALA A C 1
ATOM 1358 O O . ALA A 1 165 ? 4.931 1.404 8.589 1.00 3.73 165 ALA A O 1
ATOM 1360 N N . ALA A 1 166 ? 6.134 3.285 8.429 1.00 3.19 166 ALA A N 1
ATOM 1361 C CA . ALA A 1 166 ? 5.272 4.054 9.277 1.00 3.13 166 ALA A CA 1
ATOM 1362 C C . ALA A 1 166 ? 3.903 4.244 8.650 1.00 3.12 166 ALA A C 1
ATOM 1363 O O . ALA A 1 166 ? 3.739 4.467 7.456 1.00 4.80 166 ALA A O 1
ATOM 1365 N N . ALA A 1 167 ? 2.840 4.248 9.504 1.00 3.13 167 ALA A N 1
ATOM 1366 C CA . ALA A 1 167 ? 1.521 4.570 8.977 1.00 3.88 167 ALA A CA 1
ATOM 1367 C C . ALA A 1 167 ? 1.386 6.020 8.538 1.00 3.86 167 ALA A C 1
ATOM 1368 O O . ALA A 1 167 ? 0.625 6.315 7.627 1.00 5.09 167 ALA A O 1
ATOM 1370 N N . GLY A 1 168 ? 2.113 6.917 9.208 1.00 3.95 168 GLY A N 1
ATOM 1371 C CA . GLY A 1 168 ? 1.988 8.342 9.012 1.00 4.39 168 GLY A CA 1
ATOM 1372 C C . GLY A 1 168 ? 1.411 9.014 10.256 1.00 3.93 168 GLY A C 1
ATOM 1373 O O . GLY A 1 168 ? 0.922 8.353 11.185 1.00 4.12 168 GLY A O 1
ATOM 1374 N N . ASN A 1 169 ? 1.492 10.347 10.261 1.00 4.37 169 ASN A N 1
ATOM 1375 C CA . ASN A 1 169 ? 1.150 11.149 11.422 1.00 4.31 169 ASN A CA 1
ATOM 1376 C C . ASN A 1 169 ? 0.038 12.148 11.132 1.00 4.55 169 ASN A C 1
ATOM 1377 O O . ASN A 1 169 ? 0.010 13.257 11.714 1.00 5.82 169 ASN A O 1
ATOM 1382 N N . SER A 1 170 ? -0.896 11.754 10.288 1.00 4.95 170 SER A N 1
ATOM 1383 C CA A SER A 1 170 ? -1.979 12.599 9.788 0.60 5.20 170 SER A CA 1
ATOM 1384 C CA B SER A 1 170 ? -1.962 12.679 9.882 0.40 5.37 170 SER A CA 1
ATOM 1385 C C . SER A 1 170 ? -3.326 12.236 10.375 1.00 5.36 170 SER A C 1
ATOM 1386 O O . SER A 1 170 ? -4.383 12.650 9.852 1.00 6.63 170 SER A O 1
ATOM 1391 N N . GLY A 1 171 ? -3.342 11.468 11.456 1.00 5.40 171 GLY A N 1
ATOM 1392 C CA . GLY A 1 171 ? -4.568 11.021 12.089 1.00 5.06 171 GLY A CA 1
ATOM 1393 C C . GLY A 1 171 ? -5.271 12.106 12.854 1.00 5.74 171 GLY A C 1
ATOM 1394 O O . GLY A 1 171 ? -4.748 13.226 13.010 1.00 6.66 171 GLY A O 1
ATOM 1395 N N . TYR A 1 172 ? -6.478 11.828 13.368 1.00 5.96 172 TYR A N 1
ATOM 1396 C CA . TYR A 1 172 ? -7.032 10.485 13.507 1.00 6.69 172 TYR A CA 1
ATOM 1397 C C . TYR A 1 172 ? -8.188 10.178 12.570 1.00 6.85 172 TYR A C 1
ATOM 1398 O O . TYR A 1 172 ? -8.812 9.109 12.710 1.00 8.23 172 TYR A O 1
ATOM 1407 N N A SER A 1 173 ? -8.445 11.035 11.589 0.70 7.01 173 SER A N 1
ATOM 1408 N N B SER A 1 173 ? -8.456 11.052 11.609 0.30 7.78 173 SER A N 1
ATOM 1409 C CA A SER A 1 173 ? -9.484 10.720 10.643 0.70 7.20 173 SER A CA 1
ATOM 1410 C CA B SER A 1 173 ? -9.516 10.763 10.682 0.30 8.24 173 SER A CA 1
ATOM 1411 C C A SER A 1 173 ? -9.272 9.440 9.848 0.70 6.99 173 SER A C 1
ATOM 1412 C C B SER A 1 173 ? -9.194 9.527 9.850 0.30 8.57 173 SER A C 1
ATOM 1413 O O A SER A 1 173 ? -8.122 9.098 9.538 0.70 6.00 173 SER A O 1
ATOM 1414 O O B SER A 1 173 ? -8.106 9.373 9.283 0.30 8.41 173 SER A O 1
ATOM 1419 N N A GLN A 1 174 ? -10.373 8.827 9.423 0.70 7.02 174 GLN A N 1
ATOM 1420 N N B GLN A 1 174 ? -10.150 8.620 9.856 0.30 8.44 174 GLN A N 1
ATOM 1421 C CA A GLN A 1 174 ? -10.353 7.636 8.593 0.70 7.46 174 GLN A CA 1
ATOM 1422 C CA B GLN A 1 174 ? -10.144 7.468 8.972 0.30 7.94 174 GLN A CA 1
ATOM 1423 C C A GLN A 1 174 ? -9.580 7.941 7.314 0.70 7.14 174 GLN A C 1
ATOM 1424 C C B GLN A 1 174 ? -9.653 7.816 7.501 0.30 8.38 174 GLN A C 1
ATOM 1425 O O A GLN A 1 174 ? -9.707 9.028 6.710 0.70 7.60 174 GLN A O 1
ATOM 1426 O O B GLN A 1 174 ? -10.054 8.846 6.964 0.30 9.48 174 GLN A O 1
ATOM 1437 N N . GLY A 1 175 ? -8.801 6.962 6.885 1.00 7.45 175 GLY A N 1
ATOM 1438 C CA . GLY A 1 175 ? -8.252 7.083 5.539 1.00 7.30 175 GLY A CA 1
ATOM 1439 C C . GLY A 1 175 ? -7.024 7.978 5.377 1.00 7.14 175 GLY A C 1
ATOM 1440 O O . GLY A 1 175 ? -6.754 8.482 4.287 1.00 11.00 175 GLY A O 1
ATOM 1441 N N . THR A 1 176 ? -6.317 8.218 6.458 1.00 5.77 176 THR A N 1
ATOM 1442 C CA . THR A 1 176 ? -5.129 9.050 6.480 1.00 5.47 176 THR A CA 1
ATOM 1443 C C . THR A 1 176 ? -3.811 8.284 6.335 1.00 4.96 176 THR A C 1
ATOM 1444 O O . THR A 1 176 ? -2.763 8.934 6.211 1.00 6.15 176 THR A O 1
ATOM 1448 N N . ILE A 1 177 ? -3.827 6.967 6.350 1.00 4.27 177 ILE A N 1
ATOM 1449 C CA . ILE A 1 177 ? -2.652 6.152 6.159 1.00 4.11 177 ILE A CA 1
ATOM 1450 C C . ILE A 1 177 ? -1.944 6.581 4.887 1.00 4.38 177 ILE A C 1
ATOM 1451 O O . ILE A 1 177 ? -2.549 6.848 3.849 1.00 5.33 177 ILE A O 1
ATOM 1456 N N . GLY A 1 178 ? -0.602 6.630 4.975 1.00 4.54 178 GLY A N 1
ATOM 1457 C CA . GLY A 1 178 ? 0.227 6.975 3.832 1.00 5.32 178 GLY A CA 1
ATOM 1458 C C . GLY A 1 178 ? 1.019 5.806 3.312 1.00 4.49 178 GLY A C 1
ATOM 1459 O O . GLY A 1 178 ? 0.881 4.659 3.767 1.00 4.95 178 GLY A O 1
ATOM 1460 N N . TYR A 1 179 ? 1.842 6.118 2.307 1.00 4.59 179 TYR A N 1
ATOM 1461 C CA . TYR A 1 179 ? 2.632 5.154 1.563 1.00 4.42 179 TYR A CA 1
ATOM 1462 C C . TYR A 1 179 ? 4.114 5.460 1.837 1.00 4.48 179 TYR A C 1
ATOM 1463 O O . TYR A 1 179 ? 4.493 6.625 1.967 1.00 5.45 179 TYR A O 1
ATOM 1472 N N . PRO A 1 180 ? 4.963 4.436 1.883 1.00 4.30 180 PRO A N 1
ATOM 1473 C CA . PRO A 1 180 ? 4.721 3.054 1.496 1.00 4.15 180 PRO A CA 1
ATOM 1474 C C . PRO A 1 180 ? 3.996 2.179 2.488 1.00 3.90 180 PRO A C 1
ATOM 1475 O O . PRO A 1 180 ? 3.640 1.031 2.158 1.00 4.18 180 PRO A O 1
ATOM 1479 N N . GLY A 1 181 ? 3.660 2.662 3.711 1.00 3.78 181 GLY A N 1
ATOM 1480 C CA . GLY A 1 181 ? 2.989 1.819 4.671 1.00 3.82 181 GLY A CA 1
ATOM 1481 C C . GLY A 1 181 ? 1.725 1.144 4.124 1.00 3.83 181 GLY A C 1
ATOM 1482 O O . GLY A 1 181 ? 1.499 -0.032 4.391 1.00 3.70 181 GLY A O 1
ATOM 1483 N N . ALA A 1 182 ? 0.903 1.900 3.362 1.00 3.73 182 ALA A N 1
ATOM 1484 C CA . ALA A 1 182 ? -0.359 1.398 2.868 1.00 3.69 182 ALA A CA 1
ATOM 1485 C C . ALA A 1 182 ? -0.247 0.355 1.762 1.00 3.51 182 ALA A C 1
ATOM 1486 O O . ALA A 1 182 ? -1.270 -0.187 1.320 1.00 4.23 182 ALA A O 1
ATOM 1488 N N . LEU A 1 183 ? 0.962 0.067 1.278 1.00 3.76 183 LEU A N 1
ATOM 1489 C CA . LEU A 1 183 ? 1.120 -0.965 0.251 1.00 3.78 183 LEU A CA 1
ATOM 1490 C C . LEU A 1 183 ? 0.820 -2.345 0.836 1.00 3.66 183 LEU A C 1
ATOM 1491 O O . LEU A 1 183 ? 1.198 -2.636 1.980 1.00 4.16 183 LEU A O 1
ATOM 1496 N N . PRO A 1 184 ? 0.228 -3.250 0.045 1.00 4.11 184 PRO A N 1
ATOM 1497 C CA . PRO A 1 184 ? 0.033 -4.618 0.522 1.00 4.74 184 PRO A CA 1
ATOM 1498 C C . PRO A 1 184 ? 1.301 -5.322 1.000 1.00 4.58 184 PRO A C 1
ATOM 1499 O O . PRO A 1 184 ? 1.230 -6.126 1.935 1.00 5.57 184 PRO A O 1
ATOM 1503 N N . ASN A 1 185 ? 2.438 -5.040 0.361 1.00 4.64 185 ASN A N 1
ATOM 1504 C CA . ASN A 1 185 ? 3.703 -5.721 0.657 1.00 5.53 185 ASN A CA 1
ATOM 1505 C C . ASN A 1 185 ? 4.524 -5.034 1.749 1.00 5.15 185 ASN A C 1
ATOM 1506 O O . ASN A 1 185 ? 5.647 -5.488 2.004 1.00 5.98 185 ASN A O 1
ATOM 1511 N N . ALA A 1 186 ? 3.965 -3.992 2.375 1.00 4.42 186 ALA A N 1
ATOM 1512 C CA . ALA A 1 186 ? 4.666 -3.316 3.493 1.00 3.88 186 ALA A CA 1
ATOM 1513 C C . ALA A 1 186 ? 3.844 -3.478 4.743 1.00 3.61 186 ALA A C 1
ATOM 1514 O O . ALA A 1 186 ? 2.594 -3.422 4.684 1.00 4.43 186 ALA A O 1
ATOM 1516 N N . ILE A 1 187 ? 4.500 -3.624 5.895 1.00 3.63 187 ILE A N 1
ATOM 1517 C CA . ILE A 1 187 ? 3.813 -3.679 7.182 1.00 3.49 187 ILE A CA 1
ATOM 1518 C C . ILE A 1 187 ? 3.686 -2.277 7.719 1.00 3.21 187 ILE A C 1
ATOM 1519 O O . ILE A 1 187 ? 4.671 -1.645 8.119 1.00 3.94 187 ILE A O 1
ATOM 1524 N N . ALA A 1 188 ? 2.449 -1.752 7.752 1.00 3.21 188 ALA A N 1
ATOM 1525 C CA . ALA A 1 188 ? 2.168 -0.395 8.237 1.00 3.11 188 ALA A CA 1
ATOM 1526 C C . ALA A 1 188 ? 2.054 -0.423 9.761 1.00 3.28 188 ALA A C 1
ATOM 1527 O O . ALA A 1 188 ? 1.267 -1.189 10.340 1.00 3.42 188 ALA A O 1
ATOM 1529 N N . VAL A 1 189 ? 2.779 0.510 10.385 1.00 2.94 189 VAL A N 1
ATOM 1530 C CA . VAL A 1 189 ? 2.904 0.561 11.836 1.00 2.69 189 VAL A CA 1
ATOM 1531 C C . VAL A 1 189 ? 2.239 1.816 12.401 1.00 2.93 189 VAL A C 1
ATOM 1532 O O . VAL A 1 189 ? 2.605 2.964 12.066 1.00 3.52 189 VAL A O 1
ATOM 1536 N N . ALA A 1 190 ? 1.253 1.589 13.269 1.00 2.86 190 ALA A N 1
ATOM 1537 C CA . ALA A 1 190 ? 0.592 2.630 14.033 1.00 2.96 190 ALA A CA 1
ATOM 1538 C C . ALA A 1 190 ? 1.324 2.881 15.353 1.00 3.02 190 ALA A C 1
ATOM 1539 O O . ALA A 1 190 ? 1.977 1.999 15.905 1.00 3.61 190 ALA A O 1
ATOM 1541 N N . ALA A 1 191 ? 1.141 4.121 15.866 1.00 3.36 191 ALA A N 1
ATOM 1542 C CA . ALA A 1 191 ? 1.776 4.514 17.105 1.00 3.24 191 ALA A CA 1
ATOM 1543 C C . ALA A 1 191 ? 0.878 4.444 18.306 1.00 3.30 191 ALA A C 1
ATOM 1544 O O . ALA A 1 191 ? -0.213 4.994 18.313 1.00 4.10 191 ALA A O 1
ATOM 1546 N N . LEU A 1 192 ? 1.393 3.796 19.365 1.00 3.48 192 LEU A N 1
ATOM 1547 C CA . LEU A 1 192 ? 0.775 3.787 20.680 1.00 3.39 192 LEU A CA 1
ATOM 1548 C C . LEU A 1 192 ? 1.416 4.855 21.552 1.00 3.43 192 LEU A C 1
ATOM 1549 O O . LEU A 1 192 ? 2.615 5.204 21.416 1.00 4.25 192 LEU A O 1
ATOM 1554 N N . GLU A 1 193 ? 0.632 5.341 22.494 1.00 3.75 193 GLU A N 1
ATOM 1555 C CA . GLU A 1 193 ? 1.120 6.208 23.565 1.00 4.17 193 GLU A CA 1
ATOM 1556 C C . GLU A 1 193 ? 0.998 5.434 24.886 1.00 4.07 193 GLU A C 1
ATOM 1557 O O . GLU A 1 193 ? 0.256 4.449 24.980 1.00 4.23 193 GLU A O 1
ATOM 1563 N N . ASN A 1 194 ? 1.716 5.923 25.913 1.00 4.23 194 ASN A N 1
ATOM 1564 C CA . ASN A 1 194 ? 1.786 5.232 27.170 1.00 4.20 194 ASN A CA 1
ATOM 1565 C C . ASN A 1 194 ? 0.610 5.632 28.066 1.00 4.33 194 ASN A C 1
ATOM 1566 O O . ASN A 1 194 ? 0.789 6.251 29.139 1.00 5.20 194 ASN A O 1
ATOM 1571 N N . VAL A 1 195 ? -0.585 5.295 27.595 1.00 4.63 195 VAL A N 1
ATOM 1572 C CA . VAL A 1 195 ? -1.853 5.592 28.221 1.00 5.21 195 VAL A CA 1
ATOM 1573 C C . VAL A 1 195 ? -2.725 4.366 27.978 1.00 5.24 195 VAL A C 1
ATOM 1574 O O . VAL A 1 195 ? -2.713 3.802 26.870 1.00 6.25 195 VAL A O 1
ATOM 1578 N N . GLN A 1 196 ? -3.537 3.984 28.961 1.00 5.38 196 GLN A N 1
ATOM 1579 C CA . GLN A 1 196 ? -4.472 2.889 28.802 1.00 5.33 196 GLN A CA 1
ATOM 1580 C C . GLN A 1 196 ? -5.863 3.464 28.535 1.00 5.66 196 GLN A C 1
ATOM 1581 O O A GLN A 1 196 ? -6.278 4.450 29.170 0.50 8.18 196 GLN A O 1
ATOM 1582 O O B GLN A 1 196 ? -6.281 4.444 29.176 0.50 8.21 196 GLN A O 1
ATOM 1588 N N . GLN A 1 197 ? -6.584 2.821 27.631 1.00 4.97 197 GLN A N 1
ATOM 1589 C CA . GLN A 1 197 ? -8.005 3.108 27.406 1.00 5.07 197 GLN A CA 1
ATOM 1590 C C . GLN A 1 197 ? -8.645 1.799 26.992 1.00 4.54 197 GLN A C 1
ATOM 1591 O O . GLN A 1 197 ? -8.058 1.056 26.200 1.00 4.82 197 GLN A O 1
ATOM 1597 N N . ASN A 1 198 ? -9.835 1.510 27.513 1.00 5.05 198 ASN A N 1
ATOM 1598 C CA . ASN A 1 198 ? -10.524 0.267 27.203 1.00 5.22 198 ASN A CA 1
ATOM 1599 C C . ASN A 1 198 ? -9.665 -0.938 27.518 1.00 5.37 198 ASN A C 1
ATOM 1600 O O . ASN A 1 198 ? -9.781 -2.002 26.901 1.00 6.22 198 ASN A O 1
ATOM 1605 N N . GLY A 1 199 ? -8.824 -0.806 28.548 1.00 5.68 199 GLY A N 1
ATOM 1606 C CA . GLY A 1 199 ? -8.031 -1.901 29.020 1.00 6.11 199 GLY A CA 1
ATOM 1607 C C . GLY A 1 199 ? -6.780 -2.234 28.234 1.00 5.44 199 GLY A C 1
ATOM 1608 O O . GLY A 1 199 ? -6.159 -3.237 28.511 1.00 7.00 199 GLY A O 1
ATOM 1609 N N . THR A 1 200 ? -6.402 -1.378 27.262 1.00 4.68 200 THR A N 1
ATOM 1610 C CA . THR A 1 200 ? -5.250 -1.626 26.444 1.00 4.24 200 THR A CA 1
ATOM 1611 C C . THR A 1 200 ? -4.458 -0.351 26.270 1.00 3.98 200 THR A C 1
ATOM 1612 O O . THR A 1 200 ? -4.951 0.749 26.570 1.00 4.39 200 THR A O 1
ATOM 1616 N N . TYR A 1 201 ? -3.266 -0.445 25.666 1.00 3.98 201 TYR A N 1
ATOM 1617 C CA . TYR A 1 201 ? -2.618 0.765 25.226 1.00 4.29 201 TYR A CA 1
ATOM 1618 C C . TYR A 1 201 ? -3.525 1.517 24.235 1.00 3.90 201 TYR A C 1
ATOM 1619 O O . TYR A 1 201 ? -4.331 0.897 23.510 1.00 4.45 201 TYR A O 1
ATOM 1628 N N . ARG A 1 202 ? -3.332 2.807 24.191 1.00 3.95 202 ARG A N 1
ATOM 1629 C CA . ARG A 1 202 ? -4.102 3.702 23.351 1.00 3.74 202 ARG A CA 1
ATOM 1630 C C . ARG A 1 202 ? -3.334 4.128 22.128 1.00 3.62 202 ARG A C 1
ATOM 1631 O O . ARG A 1 202 ? -2.161 4.532 22.213 1.00 4.22 202 ARG A O 1
ATOM 1639 N N . VAL A 1 203 ? -3.979 4.076 20.949 1.00 3.67 203 VAL A N 1
ATOM 1640 C CA . VAL A 1 203 ? -3.374 4.633 19.754 1.00 3.33 203 VAL A CA 1
ATOM 1641 C C . VAL A 1 203 ? -3.301 6.164 19.902 1.00 3.66 203 VAL A C 1
ATOM 1642 O O . VAL A 1 203 ? -4.284 6.814 20.320 1.00 4.42 203 VAL A O 1
ATOM 1646 N N . ALA A 1 204 ? -2.145 6.735 19.549 1.00 3.86 204 ALA A N 1
ATOM 1647 C CA . ALA A 1 204 ? -1.964 8.162 19.591 1.00 4.31 204 ALA A CA 1
ATOM 1648 C C . ALA A 1 204 ? -2.895 8.848 18.591 1.00 4.02 204 ALA A C 1
ATOM 1649 O O . ALA A 1 204 ? -3.102 8.380 17.476 1.00 4.15 204 ALA A O 1
ATOM 1651 N N . ASP A 1 205 ? -3.410 10.044 18.958 1.00 4.32 205 ASP A N 1
ATOM 1652 C CA . ASP A 1 205 ? -4.299 10.761 18.062 1.00 4.98 205 ASP A CA 1
ATOM 1653 C C . ASP A 1 205 ? -3.657 11.067 16.706 1.00 4.54 205 ASP A C 1
ATOM 1654 O O . ASP A 1 205 ? -4.365 11.048 15.694 1.00 5.55 205 ASP A O 1
ATOM 1659 N N . TYR A 1 206 ? -2.352 11.362 16.687 1.00 4.40 206 TYR A N 1
ATOM 1660 C CA . TYR A 1 206 ? -1.726 11.727 15.428 1.00 4.55 206 TYR A CA 1
ATOM 1661 C C . TYR A 1 206 ? -1.563 10.534 14.465 1.00 4.22 206 TYR A C 1
ATOM 1662 O O . TYR A 1 206 ? -1.298 10.747 13.288 1.00 4.46 206 TYR A O 1
ATOM 1671 N N . SER A 1 207 ? -1.663 9.305 14.948 1.00 3.86 207 SER A N 1
ATOM 1672 C CA . SER A 1 207 ? -1.320 8.161 14.117 1.00 3.82 207 SER A CA 1
ATOM 1673 C C . SER A 1 207 ? -2.328 8.027 12.973 1.00 3.70 207 SER A C 1
ATOM 1674 O O . SER A 1 207 ? -3.546 8.095 13.169 1.00 3.72 207 SER A O 1
ATOM 1677 N N . SER A 1 208 ? -1.813 7.892 11.743 1.00 3.54 208 SER A N 1
ATOM 1678 C CA . SER A 1 208 ? -2.717 7.828 10.608 1.00 3.41 208 SER A CA 1
ATOM 1679 C C . SER A 1 208 ? -3.561 6.549 10.645 1.00 3.92 208 SER A C 1
ATOM 1680 O O . SER A 1 208 ? -3.090 5.477 11.037 1.00 4.33 208 SER A O 1
ATOM 1683 N N . ARG A 1 209 ? -4.839 6.680 10.232 1.00 3.93 209 ARG A N 1
ATOM 1684 C CA . ARG A 1 209 ? -5.805 5.606 10.255 1.00 4.03 209 ARG A CA 1
ATOM 1685 C C . ARG A 1 209 ? -6.017 4.998 8.864 1.00 3.73 209 ARG A C 1
ATOM 1686 O O . ARG A 1 209 ? -5.941 5.704 7.843 1.00 4.37 209 ARG A O 1
ATOM 1694 N N . GLY A 1 210 ? -6.272 3.711 8.844 1.00 4.25 210 GLY A N 1
ATOM 1695 C CA . GLY A 1 210 ? -6.721 3.036 7.639 1.00 3.91 210 GLY A CA 1
ATOM 1696 C C . GLY A 1 210 ? -8.185 3.260 7.344 1.00 4.18 210 GLY A C 1
ATOM 1697 O O . GLY A 1 210 ? -8.791 4.287 7.719 1.00 5.63 210 GLY A O 1
ATOM 1698 N N . TYR A 1 211 ? -8.773 2.263 6.661 1.00 3.99 211 TYR A N 1
ATOM 1699 C CA . TYR A 1 211 ? -10.106 2.372 6.075 1.00 4.50 211 TYR A CA 1
ATOM 1700 C C . TYR A 1 211 ? -11.053 1.337 6.675 1.00 4.57 211 TYR A C 1
ATOM 1701 O O . TYR A 1 211 ? -10.709 0.180 6.902 1.00 5.60 211 TYR A O 1
ATOM 1710 N N . ILE A 1 212 ? -12.304 1.749 6.906 1.00 4.65 212 ILE A N 1
ATOM 1711 C CA . ILE A 1 212 ? -13.300 0.853 7.431 1.00 4.94 212 ILE A CA 1
ATOM 1712 C C . ILE A 1 212 ? -13.513 -0.381 6.549 1.00 5.28 212 ILE A C 1
ATOM 1713 O O . ILE A 1 212 ? -13.628 -1.514 7.072 1.00 6.39 212 ILE A O 1
ATOM 1718 N N A SER A 1 213 ? -13.617 -0.180 5.246 0.65 5.37 213 SER A N 1
ATOM 1719 N N B SER A 1 213 ? -13.580 -0.152 5.240 0.35 5.35 213 SER A N 1
ATOM 1720 C CA A SER A 1 213 ? -14.122 -1.267 4.409 0.65 5.65 213 SER A CA 1
ATOM 1721 C CA B SER A 1 213 ? -14.056 -1.169 4.300 0.35 5.99 213 SER A CA 1
ATOM 1722 C C A SER A 1 213 ? -13.279 -2.525 4.486 0.65 5.87 213 SER A C 1
ATOM 1723 C C B SER A 1 213 ? -13.250 -2.462 4.294 0.35 5.90 213 SER A C 1
ATOM 1724 O O A SER A 1 213 ? -13.837 -3.617 4.461 0.65 6.64 213 SER A O 1
ATOM 1725 O O B SER A 1 213 ? -13.799 -3.516 3.995 0.35 5.74 213 SER A O 1
ATOM 1730 N N . THR A 1 214 ? -11.948 -2.362 4.563 1.00 5.15 214 THR A N 1
ATOM 1731 C CA . THR A 1 214 ? -11.060 -3.498 4.521 1.00 5.02 214 THR A CA 1
ATOM 1732 C C . THR A 1 214 ? -10.520 -3.891 5.886 1.00 5.14 214 THR A C 1
ATOM 1733 O O . THR A 1 214 ? -9.778 -4.855 5.964 1.00 5.15 214 THR A O 1
ATOM 1737 N N A ALA A 1 215 ? -10.861 -3.160 6.940 0.70 5.52 215 ALA A N 1
ATOM 1738 N N B ALA A 1 215 ? -10.886 -3.195 6.960 0.30 5.75 215 ALA A N 1
ATOM 1739 C CA A ALA A 1 215 ? -10.455 -3.587 8.275 0.70 5.79 215 ALA A CA 1
ATOM 1740 C CA B ALA A 1 215 ? -10.418 -3.617 8.287 0.30 5.94 215 ALA A CA 1
ATOM 1741 C C A ALA A 1 215 ? -11.392 -4.706 8.760 0.70 5.58 215 ALA A C 1
ATOM 1742 C C B ALA A 1 215 ? -11.412 -4.556 8.978 0.30 6.33 215 ALA A C 1
ATOM 1743 O O A ALA A 1 215 ? -12.570 -4.704 8.421 0.70 8.62 215 ALA A O 1
ATOM 1744 O O B ALA A 1 215 ? -12.626 -4.303 9.013 0.30 7.01 215 ALA A O 1
ATOM 1747 N N . GLY A 1 216 ? -10.856 -5.592 9.592 1.00 5.88 216 GLY A N 1
ATOM 1748 C CA . GLY A 1 216 ? -11.631 -6.538 10.347 1.00 6.29 216 GLY A CA 1
ATOM 1749 C C . GLY A 1 216 ? -11.414 -7.975 10.047 1.00 6.18 216 GLY A C 1
ATOM 1750 O O . GLY A 1 216 ? -11.754 -8.839 10.862 1.00 7.97 216 GLY A O 1
ATOM 1751 N N . ASP A 1 217 ? -10.811 -8.273 8.897 1.00 6.06 217 ASP A N 1
ATOM 1752 C CA . ASP A 1 217 ? -10.629 -9.605 8.412 1.00 6.25 217 ASP A CA 1
ATOM 1753 C C . ASP A 1 217 ? -9.301 -10.248 8.784 1.00 6.21 217 ASP A C 1
ATOM 1754 O O . ASP A 1 217 ? -9.076 -11.416 8.439 1.00 7.40 217 ASP A O 1
ATOM 1759 N N . TYR A 1 218 ? -8.406 -9.513 9.438 1.00 5.64 218 TYR A N 1
ATOM 1760 C CA . TYR A 1 218 ? -7.068 -10.026 9.714 1.00 5.81 218 TYR A CA 1
ATOM 1761 C C . TYR A 1 218 ? -6.347 -10.517 8.439 1.00 6.04 218 TYR A C 1
ATOM 1762 O O . TYR A 1 218 ? -5.557 -11.444 8.504 1.00 7.16 218 TYR A O 1
ATOM 1771 N N . VAL A 1 219 ? -6.570 -9.799 7.333 1.00 5.30 219 VAL A N 1
ATOM 1772 C CA . VAL A 1 219 ? -5.845 -10.036 6.093 1.00 5.55 219 VAL A CA 1
ATOM 1773 C C . VAL A 1 219 ? -5.506 -8.664 5.544 1.00 4.73 219 VAL A C 1
ATOM 1774 O O . VAL A 1 219 ? -6.379 -7.812 5.434 1.00 4.92 219 VAL A O 1
ATOM 1778 N N . ILE A 1 220 ? -4.247 -8.415 5.196 1.00 5.00 220 ILE A N 1
ATOM 1779 C CA . ILE A 1 220 ? -3.834 -7.059 4.791 1.00 4.70 220 ILE A CA 1
ATOM 1780 C C . ILE A 1 220 ? -4.074 -6.808 3.316 1.00 4.88 220 ILE A C 1
ATOM 1781 O O . ILE A 1 220 ? -3.496 -7.447 2.449 1.00 6.60 220 ILE A O 1
ATOM 1786 N N . GLN A 1 221 ? -4.914 -5.810 3.068 1.00 4.22 221 GLN A N 1
ATOM 1787 C CA . GLN A 1 221 ? -5.092 -5.199 1.762 1.00 4.96 221 GLN A CA 1
ATOM 1788 C C . GLN A 1 221 ? -4.435 -3.818 1.754 1.00 4.58 221 GLN A C 1
ATOM 1789 O O . GLN A 1 221 ? -4.017 -3.293 2.804 1.00 4.66 221 GLN A O 1
ATOM 1795 N N . GLU A 1 222 ? -4.395 -3.193 0.575 1.00 4.70 222 GLU A N 1
ATOM 1796 C CA . GLU A 1 222 ? -3.908 -1.842 0.469 1.00 4.99 222 GLU A CA 1
ATOM 1797 C C . GLU A 1 222 ? -4.725 -0.935 1.388 1.00 4.62 222 GLU A C 1
ATOM 1798 O O . GLU A 1 222 ? -5.977 -1.027 1.387 1.00 5.43 222 GLU A O 1
ATOM 1804 N N . GLY A 1 223 ? -4.049 -0.080 2.154 1.00 4.18 223 GLY A N 1
ATOM 1805 C CA . GLY A 1 223 ? -4.713 0.834 3.046 1.00 4.11 223 GLY A CA 1
ATOM 1806 C C . GLY A 1 223 ? -4.898 0.372 4.470 1.00 3.57 223 GLY A C 1
ATOM 1807 O O . GLY A 1 223 ? -5.385 1.139 5.310 1.00 4.20 223 GLY A O 1
ATOM 1808 N N . ASP A 1 224 ? -4.507 -0.866 4.784 1.00 3.71 224 ASP A N 1
ATOM 1809 C CA . ASP A 1 224 ? -4.701 -1.409 6.118 1.00 3.54 224 ASP A CA 1
ATOM 1810 C C . ASP A 1 224 ? -3.477 -1.179 7.015 1.00 3.18 224 ASP A C 1
ATOM 1811 O O . ASP A 1 224 ? -2.316 -1.428 6.640 1.00 3.47 224 ASP A O 1
ATOM 1816 N N . ILE A 1 225 ? -3.790 -0.738 8.245 1.00 3.18 225 ILE A N 1
ATOM 1817 C CA . ILE A 1 225 ? -2.830 -0.759 9.341 1.00 3.44 225 ILE A CA 1
ATOM 1818 C C . ILE A 1 225 ? -2.594 -2.206 9.744 1.00 3.39 225 ILE A C 1
ATOM 1819 O O . ILE A 1 225 ? -3.521 -3.025 9.708 1.00 3.67 225 ILE A O 1
ATOM 1824 N N . GLU A 1 226 ? -1.398 -2.532 10.209 1.00 3.29 226 GLU A N 1
ATOM 1825 C CA . GLU A 1 226 ? -1.054 -3.930 10.494 1.00 3.40 226 GLU A CA 1
ATOM 1826 C C . GLU A 1 226 ? -0.664 -4.140 11.947 1.00 3.19 226 GLU A C 1
ATOM 1827 O O A GLU A 1 226 ? -1.201 -5.063 12.580 0.50 3.73 226 GLU A O 1
ATOM 1828 O O B GLU A 1 226 ? -1.285 -4.977 12.629 0.50 3.72 226 GLU A O 1
ATOM 1834 N N A ILE A 1 227 ? 0.277 -3.350 12.461 0.50 3.46 227 ILE A N 1
ATOM 1835 N N B ILE A 1 227 ? 0.403 -3.450 12.397 0.50 3.13 227 ILE A N 1
ATOM 1836 C CA A ILE A 1 227 ? 0.795 -3.607 13.786 0.50 3.75 227 ILE A CA 1
ATOM 1837 C CA B ILE A 1 227 ? 0.938 -3.635 13.741 0.50 3.46 227 ILE A CA 1
ATOM 1838 C C A ILE A 1 227 ? 1.008 -2.286 14.484 0.50 3.52 227 ILE A C 1
ATOM 1839 C C B ILE A 1 227 ? 0.889 -2.269 14.450 0.50 3.46 227 ILE A C 1
ATOM 1840 O O A ILE A 1 227 ? 1.503 -1.307 13.882 0.50 2.99 227 ILE A O 1
ATOM 1841 O O B ILE A 1 227 ? 1.093 -1.229 13.811 0.50 3.65 227 ILE A O 1
ATOM 1850 N N . SER A 1 228 ? 0.629 -2.261 15.766 1.00 3.15 228 SER A N 1
ATOM 1851 C CA . SER A 1 228 ? 0.839 -1.090 16.606 1.00 3.00 228 SER A CA 1
ATOM 1852 C C . SER A 1 228 ? 2.076 -1.280 17.477 1.00 3.07 228 SER A C 1
ATOM 1853 O O . SER A 1 228 ? 2.382 -2.392 17.906 1.00 3.75 228 SER A O 1
ATOM 1856 N N . ALA A 1 229 ? 2.748 -0.166 17.786 1.00 3.14 229 ALA A N 1
ATOM 1857 C CA . ALA A 1 229 ? 3.902 -0.214 18.668 1.00 3.02 229 ALA A CA 1
ATOM 1858 C C . ALA A 1 229 ? 4.096 1.156 19.296 1.00 3.40 229 ALA A C 1
ATOM 1859 O O . ALA A 1 229 ? 3.606 2.160 18.786 1.00 3.41 229 ALA A O 1
ATOM 1861 N N . PRO A 1 230 ? 4.883 1.230 20.386 1.00 3.42 230 PRO A N 1
ATOM 1862 C CA . PRO A 1 230 ? 5.136 2.519 21.033 1.00 3.37 230 PRO A CA 1
ATOM 1863 C C . PRO A 1 230 ? 5.717 3.575 20.095 1.00 3.21 230 PRO A C 1
ATOM 1864 O O . PRO A 1 230 ? 6.746 3.341 19.462 1.00 3.68 230 PRO A O 1
ATOM 1868 N N . GLY A 1 231 ? 5.062 4.746 20.056 1.00 3.60 231 GLY A N 1
ATOM 1869 C CA . GLY A 1 231 ? 5.543 5.834 19.221 1.00 3.56 231 GLY A CA 1
ATOM 1870 C C . GLY A 1 231 ? 5.650 7.197 19.896 1.00 3.76 231 GLY A C 1
ATOM 1871 O O . GLY A 1 231 ? 6.368 8.060 19.414 1.00 4.18 231 GLY A O 1
ATOM 1872 N N . SER A 1 232 ? 4.888 7.431 20.974 1.00 4.04 232 SER A N 1
ATOM 1873 C CA . SER A 1 232 ? 4.895 8.737 21.613 1.00 4.33 232 SER A CA 1
ATOM 1874 C C . SER A 1 232 ? 5.894 8.799 22.757 1.00 4.27 232 SER A C 1
ATOM 1875 O O . SER A 1 232 ? 5.929 7.909 23.590 1.00 5.31 232 SER A O 1
ATOM 1878 N N . SER A 1 233 ? 6.658 9.895 22.796 1.00 4.27 233 SER A N 1
ATOM 1879 C CA . SER A 1 233 ? 7.603 10.193 23.865 1.00 4.52 233 SER A CA 1
ATOM 1880 C C . SER A 1 233 ? 8.637 9.076 23.984 1.00 4.08 233 SER A C 1
ATOM 1881 O O . SER A 1 233 ? 8.773 8.441 25.047 1.00 5.29 233 SER A O 1
ATOM 1885 N N . VAL A 1 234 ? 9.374 8.847 22.903 1.00 4.00 234 VAL A N 1
ATOM 1886 C CA . VAL A 1 234 ? 10.353 7.769 22.799 1.00 3.64 234 VAL A CA 1
ATOM 1887 C C . VAL A 1 234 ? 11.758 8.352 22.906 1.00 3.96 234 VAL A C 1
ATOM 1888 O O . VAL A 1 234 ? 12.202 9.171 22.074 1.00 4.00 234 VAL A O 1
ATOM 1892 N N . TYR A 1 235 ? 12.495 7.904 23.935 1.00 4.11 235 TYR A N 1
ATOM 1893 C CA . TYR A 1 235 ? 13.878 8.263 24.192 1.00 3.66 235 TYR A CA 1
ATOM 1894 C C . TYR A 1 235 ? 14.758 7.310 23.357 1.00 3.40 235 TYR A C 1
ATOM 1895 O O . TYR A 1 235 ? 14.584 6.089 23.401 1.00 4.17 235 TYR A O 1
ATOM 1904 N N . SER A 1 236 ? 15.708 7.883 22.621 1.00 3.45 236 SER A N 1
ATOM 1905 C CA . SER A 1 236 ? 16.635 7.086 21.830 1.00 3.27 236 SER A CA 1
ATOM 1906 C C . SER A 1 236 ? 17.890 7.906 21.537 1.00 3.39 236 SER A C 1
ATOM 1907 O O . SER A 1 236 ? 18.049 9.032 21.975 1.00 4.03 236 SER A O 1
ATOM 1910 N N . THR A 1 237 ? 18.821 7.260 20.804 1.00 3.48 237 THR A N 1
ATOM 1911 C CA . THR A 1 237 ? 20.091 7.836 20.426 1.00 3.47 237 THR A CA 1
ATOM 1912 C C . THR A 1 237 ? 19.917 9.058 19.505 1.00 3.63 237 THR A C 1
ATOM 1913 O O . THR A 1 237 ? 18.994 9.146 18.721 1.00 4.95 237 THR A O 1
ATOM 1917 N N . TRP A 1 238 ? 20.905 9.969 19.584 1.00 4.12 238 TRP A N 1
ATOM 1918 C CA . TRP A 1 238 ? 20.841 11.213 18.827 1.00 4.26 238 TRP A CA 1
ATOM 1919 C C . TRP A 1 238 ? 22.132 11.477 18.059 1.00 4.29 238 TRP A C 1
ATOM 1920 O O . TRP A 1 238 ? 23.197 10.894 18.289 1.00 5.04 238 TRP A O 1
ATOM 1931 N N . TYR A 1 239 ? 22.018 12.388 17.059 1.00 4.82 239 TYR A N 1
ATOM 1932 C CA . TYR A 1 239 ? 22.997 12.443 15.978 1.00 4.66 239 TYR A CA 1
ATOM 1933 C C . TYR A 1 239 ? 24.344 13.005 16.390 1.00 4.89 239 TYR A C 1
ATOM 1934 O O . TYR A 1 239 ? 25.341 12.768 15.696 1.00 5.42 239 TYR A O 1
ATOM 1943 N N . ASN A 1 240 ? 24.347 13.831 17.426 1.00 5.58 240 ASN A N 1
ATOM 1944 C CA . ASN A 1 240 ? 25.575 14.466 17.886 1.00 6.44 240 ASN A CA 1
ATOM 1945 C C . ASN A 1 240 ? 25.994 13.926 19.218 1.00 7.24 240 ASN A C 1
ATOM 1946 O O . ASN A 1 240 ? 26.740 14.572 19.939 1.00 10.13 240 ASN A O 1
ATOM 1951 N N A GLY A 1 241 ? 25.670 12.644 19.427 0.60 8.13 241 GLY A N 1
ATOM 1952 N N B GLY A 1 241 ? 25.504 12.734 19.576 0.40 6.51 241 GLY A N 1
ATOM 1953 C CA A GLY A 1 241 ? 25.900 11.994 20.678 0.60 8.73 241 GLY A CA 1
ATOM 1954 C CA B GLY A 1 241 ? 25.841 12.118 20.856 0.40 6.03 241 GLY A CA 1
ATOM 1955 C C A GLY A 1 241 ? 24.720 12.206 21.577 0.60 7.54 241 GLY A C 1
ATOM 1956 C C B GLY A 1 241 ? 24.653 12.125 21.786 0.40 4.30 241 GLY A C 1
ATOM 1957 O O A GLY A 1 241 ? 23.824 13.070 21.347 0.60 9.14 241 GLY A O 1
ATOM 1958 O O B GLY A 1 241 ? 23.650 12.840 21.531 0.40 4.66 241 GLY A O 1
ATOM 1959 N N A GLY A 1 242 ? 24.710 11.445 22.634 0.60 7.97 242 GLY A N 1
ATOM 1960 N N B GLY A 1 242 ? 24.758 11.402 22.882 0.40 5.00 242 GLY A N 1
ATOM 1961 C CA A GLY A 1 242 ? 23.652 11.544 23.545 0.60 6.64 242 GLY A CA 1
ATOM 1962 C CA B GLY A 1 242 ? 23.673 11.351 23.806 0.40 4.64 242 GLY A CA 1
ATOM 1963 C C A GLY A 1 242 ? 22.355 11.037 22.954 0.60 5.57 242 GLY A C 1
ATOM 1964 C C B GLY A 1 242 ? 22.372 10.923 23.134 0.40 4.42 242 GLY A C 1
ATOM 1965 O O A GLY A 1 242 ? 22.318 10.167 22.041 0.60 5.38 242 GLY A O 1
ATOM 1966 O O B GLY A 1 242 ? 22.340 10.032 22.261 0.40 3.69 242 GLY A O 1
ATOM 1967 N N . TYR A 1 243 ? 21.283 11.559 23.547 1.00 5.62 243 TYR A N 1
ATOM 1968 C CA . TYR A 1 243 ? 19.955 11.008 23.374 1.00 4.75 243 TYR A CA 1
ATOM 1969 C C . TYR A 1 243 ? 18.953 12.127 23.198 1.00 5.28 243 TYR A C 1
ATOM 1970 O O . TYR A 1 243 ? 19.249 13.266 23.516 1.00 7.05 243 TYR A O 1
ATOM 1979 N N . ASN A 1 244 ? 17.741 11.797 22.764 1.00 4.56 244 ASN A N 1
ATOM 1980 C CA . ASN A 1 244 ? 16.654 12.742 22.683 1.00 4.50 244 ASN A CA 1
ATOM 1981 C C . ASN A 1 244 ? 15.332 12.003 22.691 1.00 4.33 244 ASN A C 1
ATOM 1982 O O . ASN A 1 244 ? 15.300 10.777 22.460 1.00 4.34 244 ASN A O 1
ATOM 1987 N N . THR A 1 245 ? 14.259 12.742 22.944 1.00 4.84 245 THR A N 1
ATOM 1988 C CA . THR A 1 245 ? 12.914 12.201 22.967 1.00 4.69 245 THR A CA 1
ATOM 1989 C C . THR A 1 245 ? 12.085 12.879 21.863 1.00 5.15 245 THR A C 1
ATOM 1990 O O . THR A 1 245 ? 11.934 14.103 21.857 1.00 5.78 245 THR A O 1
ATOM 1994 N N . ILE A 1 246 ? 11.581 12.059 20.945 1.00 4.86 246 ILE A N 1
ATOM 1995 C CA . ILE A 1 246 ? 10.698 12.525 19.883 1.00 4.84 246 ILE A CA 1
ATOM 1996 C C . ILE A 1 246 ? 9.531 11.523 19.781 1.00 4.26 246 ILE A C 1
ATOM 1997 O O . ILE A 1 246 ? 9.570 10.433 20.353 1.00 4.65 246 ILE A O 1
ATOM 2002 N N . SER A 1 247 ? 8.489 11.927 19.049 1.00 4.64 247 SER A N 1
ATOM 2003 C CA . SER A 1 247 ? 7.271 11.148 18.916 1.00 4.02 247 SER A CA 1
ATOM 2004 C C . SER A 1 247 ? 6.907 10.972 17.451 1.00 4.35 247 SER A C 1
ATOM 2005 O O . SER A 1 247 ? 7.149 11.868 16.616 1.00 5.51 247 SER A O 1
ATOM 2008 N N . GLY A 1 248 ? 6.214 9.869 17.167 1.00 4.16 248 GLY A N 1
ATOM 2009 C CA . GLY A 1 248 ? 5.625 9.686 15.869 1.00 4.20 248 GLY A CA 1
ATOM 2010 C C . GLY A 1 248 ? 5.485 8.217 15.517 1.00 3.75 248 GLY A C 1
ATOM 2011 O O . GLY A 1 248 ? 6.051 7.319 16.152 1.00 3.71 248 GLY A O 1
ATOM 2012 N N . THR A 1 249 ? 4.807 7.977 14.401 1.00 3.72 249 THR A N 1
ATOM 2013 C CA . THR A 1 249 ? 4.865 6.650 13.802 1.00 3.33 249 THR A CA 1
ATOM 2014 C C . THR A 1 249 ? 6.270 6.328 13.352 1.00 3.45 249 THR A C 1
ATOM 2015 O O . THR A 1 249 ? 6.605 5.138 13.234 1.00 3.97 249 THR A O 1
ATOM 2019 N N . SER A 1 250 ? 7.127 7.327 13.162 1.00 3.51 250 SER A N 1
ATOM 2020 C CA . SER A 1 250 ? 8.521 7.088 12.894 1.00 3.51 250 SER A CA 1
ATOM 2021 C C . SER A 1 250 ? 9.220 6.310 14.009 1.00 3.22 250 SER A C 1
ATOM 2022 O O . SER A 1 250 ? 10.196 5.596 13.748 1.00 3.35 250 SER A O 1
ATOM 2025 N N . MET A 1 251 ? 8.781 6.511 15.251 1.00 3.26 251 MET A N 1
ATOM 2026 C CA . MET A 1 251 ? 9.358 5.882 16.427 1.00 3.39 251 MET A CA 1
ATOM 2027 C C . MET A 1 251 ? 8.737 4.505 16.646 1.00 3.26 251 MET A C 1
ATOM 2028 O O . MET A 1 251 ? 9.382 3.588 17.156 1.00 3.64 251 MET A O 1
ATOM 2033 N N . ALA A 1 252 ? 7.476 4.327 16.247 1.00 3.31 252 ALA A N 1
ATOM 2034 C CA . ALA A 1 252 ? 6.812 3.045 16.364 1.00 3.19 252 ALA A CA 1
ATOM 2035 C C . ALA A 1 252 ? 7.413 2.024 15.408 1.00 3.21 252 ALA A C 1
ATOM 2036 O O . ALA A 1 252 ? 7.634 0.856 15.750 1.00 3.46 252 ALA A O 1
ATOM 2038 N N . THR A 1 253 ? 7.722 2.478 14.186 1.00 2.88 253 THR A N 1
ATOM 2039 C CA . THR A 1 253 ? 8.221 1.616 13.120 1.00 2.87 253 THR A CA 1
ATOM 2040 C C . THR A 1 253 ? 9.437 0.770 13.548 1.00 2.85 253 THR A C 1
ATOM 2041 O O . THR A 1 253 ? 9.409 -0.440 13.379 1.00 3.13 253 THR A O 1
ATOM 2045 N N . PRO A 1 254 ? 10.508 1.376 14.119 1.00 2.86 254 PRO A N 1
ATOM 2046 C CA . PRO A 1 254 ? 11.675 0.569 14.502 1.00 2.80 254 PRO A CA 1
ATOM 2047 C C . PRO A 1 254 ? 11.404 -0.358 15.669 1.00 2.67 254 PRO A C 1
ATOM 2048 O O . PRO A 1 254 ? 12.164 -1.333 15.844 1.00 3.62 254 PRO A O 1
ATOM 2052 N N . HIS A 1 255 ? 10.391 -0.115 16.504 1.00 2.87 255 HIS A N 1
ATOM 2053 C CA . HIS A 1 255 ? 10.031 -1.134 17.484 1.00 3.17 255 HIS A CA 1
ATOM 2054 C C . HIS A 1 255 ? 9.616 -2.422 16.755 1.00 3.01 255 HIS A C 1
ATOM 2055 O O . HIS A 1 255 ? 9.970 -3.529 17.175 1.00 3.54 255 HIS A O 1
ATOM 2062 N N . VAL A 1 256 ? 8.825 -2.267 15.675 1.00 3.19 256 VAL A N 1
ATOM 2063 C CA . VAL A 1 256 ? 8.371 -3.417 14.914 1.00 2.93 256 VAL A CA 1
ATOM 2064 C C . VAL A 1 256 ? 9.483 -4.028 14.089 1.00 3.25 256 VAL A C 1
ATOM 2065 O O . VAL A 1 256 ? 9.600 -5.265 14.037 1.00 3.73 256 VAL A O 1
ATOM 2069 N N . SER A 1 257 ? 10.294 -3.220 13.392 1.00 3.27 257 SER A N 1
ATOM 2070 C CA A SER A 1 257 ? 11.367 -3.820 12.646 0.50 3.32 257 SER A CA 1
ATOM 2071 C CA B SER A 1 257 ? 11.417 -3.779 12.681 0.50 3.48 257 SER A CA 1
ATOM 2072 C C . SER A 1 257 ? 12.373 -4.509 13.572 1.00 3.36 257 SER A C 1
ATOM 2073 O O . SER A 1 257 ? 12.902 -5.577 13.230 1.00 3.80 257 SER A O 1
ATOM 2078 N N . GLY A 1 258 ? 12.638 -3.924 14.753 1.00 3.70 258 GLY A N 1
ATOM 2079 C CA . GLY A 1 258 ? 13.488 -4.611 15.721 1.00 3.72 258 GLY A CA 1
ATOM 2080 C C . GLY A 1 258 ? 12.862 -5.897 16.227 1.00 3.74 258 GLY A C 1
ATOM 2081 O O . GLY A 1 258 ? 13.545 -6.912 16.339 1.00 4.23 258 GLY A O 1
ATOM 2082 N N . LEU A 1 259 ? 11.560 -5.888 16.535 1.00 3.70 259 LEU A N 1
ATOM 2083 C CA . LEU A 1 259 ? 10.910 -7.110 16.957 1.00 3.76 259 LEU A CA 1
ATOM 2084 C C . LEU A 1 259 ? 11.003 -8.177 15.857 1.00 3.86 259 LEU A C 1
ATOM 2085 O O . LEU A 1 259 ? 11.246 -9.353 16.116 1.00 4.35 259 LEU A O 1
ATOM 2090 N N . ALA A 1 260 ? 10.762 -7.768 14.605 1.00 4.17 260 ALA A N 1
ATOM 2091 C CA . ALA A 1 260 ? 10.864 -8.693 13.494 1.00 4.21 260 ALA A CA 1
ATOM 2092 C C . ALA A 1 260 ? 12.272 -9.280 13.410 1.00 4.01 260 ALA A C 1
ATOM 2093 O O . ALA A 1 260 ? 12.409 -10.478 13.151 1.00 4.52 260 ALA A O 1
ATOM 2095 N N . ALA A 1 261 ? 13.316 -8.468 13.640 1.00 3.96 261 ALA A N 1
ATOM 2096 C CA . ALA A 1 261 ? 14.664 -9.004 13.608 1.00 4.17 261 ALA A CA 1
ATOM 2097 C C . ALA A 1 261 ? 14.893 -9.988 14.743 1.00 4.33 261 ALA A C 1
ATOM 2098 O O . ALA A 1 261 ? 15.586 -11.011 14.570 1.00 4.69 261 ALA A O 1
ATOM 2100 N N . LYS A 1 262 ? 14.357 -9.685 15.932 1.00 4.47 262 LYS A N 1
ATOM 2101 C CA . LYS A 1 262 ? 14.491 -10.576 17.057 1.00 4.84 262 LYS A CA 1
ATOM 2102 C C . LYS A 1 262 ? 13.824 -11.918 16.754 1.00 5.05 262 LYS A C 1
ATOM 2103 O O . LYS A 1 262 ? 14.412 -12.986 16.999 1.00 5.26 262 LYS A O 1
ATOM 2109 N N . ILE A 1 263 ? 12.611 -11.887 16.197 1.00 5.00 263 ILE A N 1
ATOM 2110 C CA . ILE A 1 263 ? 11.917 -13.102 15.854 1.00 5.00 263 ILE A CA 1
ATOM 2111 C C . ILE A 1 263 ? 12.637 -13.858 14.759 1.00 4.55 263 ILE A C 1
ATOM 2112 O O . ILE A 1 263 ? 12.818 -15.082 14.817 1.00 5.74 263 ILE A O 1
ATOM 2117 N N . TRP A 1 264 ? 13.126 -13.141 13.724 1.00 4.47 264 TRP A N 1
ATOM 2118 C CA . TRP A 1 264 ? 13.776 -13.822 12.599 1.00 4.53 264 TRP A CA 1
ATOM 2119 C C . TRP A 1 264 ? 15.065 -14.501 13.052 1.00 4.84 264 TRP A C 1
ATOM 2120 O O . TRP A 1 264 ? 15.363 -15.624 12.608 1.00 6.16 264 TRP A O 1
ATOM 2131 N N A ALA A 1 265 ? 15.795 -13.862 13.959 0.60 4.30 265 ALA A N 1
ATOM 2132 N N B ALA A 1 265 ? 15.853 -13.869 13.912 0.40 5.52 265 ALA A N 1
ATOM 2133 C CA A ALA A 1 265 ? 17.014 -14.446 14.478 0.60 4.93 265 ALA A CA 1
ATOM 2134 C CA B ALA A 1 265 ? 17.105 -14.498 14.315 0.40 6.65 265 ALA A CA 1
ATOM 2135 C C A ALA A 1 265 ? 16.746 -15.664 15.358 0.60 5.06 265 ALA A C 1
ATOM 2136 C C B ALA A 1 265 ? 16.836 -15.835 14.994 0.40 7.37 265 ALA A C 1
ATOM 2137 O O A ALA A 1 265 ? 17.597 -16.587 15.402 0.60 6.25 265 ALA A O 1
ATOM 2138 O O B ALA A 1 265 ? 17.624 -16.779 14.841 0.40 7.55 265 ALA A O 1
ATOM 2141 N N A GLU A 1 266 ? 15.630 -15.682 16.073 0.60 5.41 266 GLU A N 1
ATOM 2142 N N B GLU A 1 266 ? 15.728 -15.912 15.740 0.40 7.55 266 GLU A N 1
ATOM 2143 C CA A GLU A 1 266 ? 15.209 -16.859 16.831 0.60 6.51 266 GLU A CA 1
ATOM 2144 C CA B GLU A 1 266 ? 15.348 -17.116 16.470 0.40 8.13 266 GLU A CA 1
ATOM 2145 C C A GLU A 1 266 ? 14.846 -18.002 15.884 0.60 6.33 266 GLU A C 1
ATOM 2146 C C B GLU A 1 266 ? 14.852 -18.232 15.494 0.40 8.76 266 GLU A C 1
ATOM 2147 O O A GLU A 1 266 ? 15.105 -19.205 16.195 0.60 7.05 266 GLU A O 1
ATOM 2148 O O B GLU A 1 266 ? 14.576 -19.315 15.952 0.40 9.31 266 GLU A O 1
ATOM 2159 N N A ASN A 1 267 ? 14.259 -17.641 14.737 0.60 5.58 267 ASN A N 1
ATOM 2160 N N B ASN A 1 267 ? 14.696 -17.956 14.187 0.40 8.41 267 ASN A N 1
ATOM 2161 C CA A ASN A 1 267 ? 13.654 -18.584 13.777 0.60 6.14 267 ASN A CA 1
ATOM 2162 C CA B ASN A 1 267 ? 14.440 -18.984 13.130 0.40 9.25 267 ASN A CA 1
ATOM 2163 C C A ASN A 1 267 ? 14.170 -18.321 12.340 0.60 5.34 267 ASN A C 1
ATOM 2164 C C B ASN A 1 267 ? 14.621 -18.374 11.730 0.40 8.18 267 ASN A C 1
ATOM 2165 O O A ASN A 1 267 ? 13.444 -17.906 11.475 0.60 6.30 267 ASN A O 1
ATOM 2166 O O B ASN A 1 267 ? 13.670 -17.908 11.087 0.40 7.65 267 ASN A O 1
ATOM 2175 N N A PRO A 1 268 ? 15.465 -18.528 12.116 0.60 7.12 268 PRO A N 1
ATOM 2176 N N B PRO A 1 268 ? 15.852 -18.398 11.241 0.40 9.16 268 PRO A N 1
ATOM 2177 C CA A PRO A 1 268 ? 16.099 -17.987 10.917 0.60 7.13 268 PRO A CA 1
ATOM 2178 C CA B PRO A 1 268 ? 16.247 -17.695 10.035 0.40 9.49 268 PRO A CA 1
ATOM 2179 C C A PRO A 1 268 ? 15.798 -18.681 9.591 0.60 6.74 268 PRO A C 1
ATOM 2180 C C B PRO A 1 268 ? 15.817 -18.458 8.793 0.40 9.49 268 PRO A C 1
ATOM 2181 O O A PRO A 1 268 ? 16.267 -18.248 8.537 0.60 8.83 268 PRO A O 1
ATOM 2182 O O B PRO A 1 268 ? 16.043 -18.003 7.671 0.40 10.05 268 PRO A O 1
ATOM 2189 N N A SER A 1 269 ? 15.072 -19.790 9.618 0.60 7.15 269 SER A N 1
ATOM 2190 N N B SER A 1 269 ? 15.219 -19.621 9.017 0.40 9.69 269 SER A N 1
ATOM 2191 C CA A SER A 1 269 ? 14.705 -20.404 8.328 0.60 8.07 269 SER A CA 1
ATOM 2192 C CA B SER A 1 269 ? 14.621 -20.405 7.958 0.40 10.36 269 SER A CA 1
ATOM 2193 C C A SER A 1 269 ? 13.415 -19.828 7.707 0.60 7.92 269 SER A C 1
ATOM 2194 C C B SER A 1 269 ? 13.308 -19.776 7.544 0.40 9.31 269 SER A C 1
ATOM 2195 O O A SER A 1 269 ? 13.074 -20.222 6.592 0.60 8.77 269 SER A O 1
ATOM 2196 O O B SER A 1 269 ? 12.823 -20.047 6.424 0.40 9.21 269 SER A O 1
ATOM 2201 N N . LEU A 1 270 ? 12.682 -18.973 8.412 1.00 7.37 270 LEU A N 1
ATOM 2202 C CA . LEU A 1 270 ? 11.422 -18.430 7.951 1.00 7.02 270 LEU A CA 1
ATOM 2203 C C . LEU A 1 270 ? 11.642 -17.612 6.683 1.00 6.38 270 LEU A C 1
ATOM 2204 O O . LEU A 1 270 ? 12.613 -16.837 6.556 1.00 6.95 270 LEU A O 1
ATOM 2209 N N . SER A 1 271 ? 10.697 -17.721 5.770 1.00 6.32 271 SER A N 1
ATOM 2210 C CA . SER A 1 271 ? 10.613 -16.763 4.669 1.00 6.62 271 SER A CA 1
ATOM 2211 C C . SER A 1 271 ? 10.125 -15.418 5.209 1.00 5.76 271 SER A C 1
ATOM 2212 O O . SER A 1 271 ? 9.600 -15.333 6.323 1.00 5.35 271 SER A O 1
ATOM 2215 N N . ASN A 1 272 ? 10.244 -14.359 4.392 1.00 5.88 272 ASN A N 1
ATOM 2216 C CA . ASN A 1 272 ? 9.624 -13.107 4.782 1.00 5.27 272 ASN A CA 1
ATOM 2217 C C . ASN A 1 272 ? 8.133 -13.219 5.009 1.00 4.88 272 ASN A C 1
ATOM 2218 O O . ASN A 1 272 ? 7.616 -12.623 5.982 1.00 5.30 272 ASN A O 1
ATOM 2223 N N . THR A 1 273 ? 7.419 -13.988 4.183 1.00 5.63 273 THR A N 1
ATOM 2224 C CA A THR A 1 273 ? 5.987 -14.176 4.373 0.50 5.49 273 THR A CA 1
ATOM 2225 C CA B THR A 1 273 ? 5.991 -14.141 4.372 0.50 5.99 273 THR A CA 1
ATOM 2226 C C . THR A 1 273 ? 5.685 -14.885 5.665 1.00 5.18 273 THR A C 1
ATOM 2227 O O . THR A 1 273 ? 4.748 -14.498 6.378 1.00 5.70 273 THR A O 1
ATOM 2234 N N . GLN A 1 274 ? 6.460 -15.916 5.991 1.00 5.31 274 GLN A N 1
ATOM 2235 C CA . GLN A 1 274 ? 6.253 -16.625 7.255 1.00 5.37 274 GLN A CA 1
ATOM 2236 C C . GLN A 1 274 ? 6.568 -15.729 8.435 1.00 4.93 274 GLN A C 1
ATOM 2237 O O . GLN A 1 274 ? 5.851 -15.774 9.445 1.00 5.73 274 GLN A O 1
ATOM 2243 N N . LEU A 1 275 ? 7.630 -14.949 8.365 1.00 4.68 275 LEU A N 1
ATOM 2244 C CA . LEU A 1 275 ? 7.950 -14.005 9.441 1.00 4.65 275 LEU A CA 1
ATOM 2245 C C . LEU A 1 275 ? 6.809 -13.021 9.621 1.00 4.50 275 LEU A C 1
ATOM 2246 O O . LEU A 1 275 ? 6.383 -12.750 10.757 1.00 4.78 275 LEU A O 1
ATOM 2251 N N A ARG A 1 276 ? 6.289 -12.486 8.511 0.60 4.10 276 ARG A N 1
ATOM 2252 N N B ARG A 1 276 ? 6.275 -12.513 8.514 0.40 4.85 276 ARG A N 1
ATOM 2253 C CA A ARG A 1 276 ? 5.163 -11.598 8.583 0.60 3.99 276 ARG A CA 1
ATOM 2254 C CA B ARG A 1 276 ? 5.166 -11.588 8.565 0.40 5.11 276 ARG A CA 1
ATOM 2255 C C A ARG A 1 276 ? 3.997 -12.252 9.300 0.60 3.99 276 ARG A C 1
ATOM 2256 C C B ARG A 1 276 ? 3.912 -12.222 9.204 0.40 5.17 276 ARG A C 1
ATOM 2257 O O A ARG A 1 276 ? 3.373 -11.634 10.173 0.60 3.55 276 ARG A O 1
ATOM 2258 O O B ARG A 1 276 ? 3.156 -11.569 9.919 0.40 5.95 276 ARG A O 1
ATOM 2273 N N . SER A 1 277 ? 3.673 -13.494 8.944 1.00 4.74 277 SER A N 1
ATOM 2274 C CA A SER A 1 277 ? 2.602 -14.194 9.601 0.60 5.07 277 SER A CA 1
ATOM 2275 C CA B SER A 1 277 ? 2.582 -14.189 9.587 0.40 5.40 277 SER A CA 1
ATOM 2276 C C . SER A 1 277 ? 2.834 -14.334 11.096 1.00 4.65 277 SER A C 1
ATOM 2277 O O . SER A 1 277 ? 1.900 -14.180 11.905 1.00 5.43 277 SER A O 1
ATOM 2282 N N A ASN A 1 278 ? 4.059 -14.653 11.511 0.70 4.59 278 ASN A N 1
ATOM 2283 N N B ASN A 1 278 ? 4.069 -14.671 11.483 0.30 5.19 278 ASN A N 1
ATOM 2284 C CA A ASN A 1 278 ? 4.368 -14.746 12.931 0.70 4.83 278 ASN A CA 1
ATOM 2285 C CA B ASN A 1 278 ? 4.446 -14.773 12.902 0.30 5.32 278 ASN A CA 1
ATOM 2286 C C A ASN A 1 278 ? 4.123 -13.429 13.633 0.70 4.90 278 ASN A C 1
ATOM 2287 C C B ASN A 1 278 ? 4.119 -13.449 13.600 0.30 5.06 278 ASN A C 1
ATOM 2288 O O A ASN A 1 278 ? 3.563 -13.400 14.749 0.70 5.50 278 ASN A O 1
ATOM 2289 O O B ASN A 1 278 ? 3.419 -13.437 14.631 0.30 5.41 278 ASN A O 1
ATOM 2298 N N . LEU A 1 279 ? 4.585 -12.341 13.015 1.00 4.99 279 LEU A N 1
ATOM 2299 C CA A LEU A 1 279 ? 4.361 -10.997 13.585 0.60 5.04 279 LEU A CA 1
ATOM 2300 C CA B LEU A 1 279 ? 4.397 -11.042 13.593 0.40 4.77 279 LEU A CA 1
ATOM 2301 C C . LEU A 1 279 ? 2.883 -10.686 13.684 1.00 4.69 279 LEU A C 1
ATOM 2302 O O . LEU A 1 279 ? 2.406 -10.129 14.680 1.00 5.21 279 LEU A O 1
ATOM 2311 N N . GLN A 1 280 ? 2.122 -11.014 12.618 1.00 4.65 280 GLN A N 1
ATOM 2312 C CA . GLN A 1 280 ? 0.662 -10.788 12.612 1.00 4.77 280 GLN A CA 1
ATOM 2313 C C . GLN A 1 280 ? -0.034 -11.569 13.708 1.00 5.32 280 GLN A C 1
ATOM 2314 O O . GLN A 1 280 ? -0.941 -11.032 14.345 1.00 5.79 280 GLN A O 1
ATOM 2320 N N . GLU A 1 281 ? 0.380 -12.814 13.946 1.00 5.36 281 GLU A N 1
ATOM 2321 C CA . GLU A 1 281 ? -0.221 -13.611 14.986 1.00 5.96 281 GLU A CA 1
ATOM 2322 C C . GLU A 1 281 ? 0.127 -13.078 16.379 1.00 5.17 281 GLU A C 1
ATOM 2323 O O . GLU A 1 281 ? -0.747 -13.024 17.277 1.00 5.68 281 GLU A O 1
ATOM 2329 N N . ARG A 1 282 ? 1.351 -12.609 16.579 1.00 5.23 282 ARG A N 1
ATOM 2330 C CA . ARG A 1 282 ? 1.745 -11.934 17.842 1.00 5.58 282 ARG A CA 1
ATOM 2331 C C . ARG A 1 282 ? 0.813 -10.759 18.063 1.00 5.13 282 ARG A C 1
ATOM 2332 O O . ARG A 1 282 ? 0.238 -10.582 19.152 1.00 6.09 282 ARG A O 1
ATOM 2340 N N . ALA A 1 283 ? 0.644 -9.928 17.040 1.00 4.89 283 ALA A N 1
ATOM 2341 C CA . ALA A 1 283 ? -0.215 -8.751 17.189 1.00 4.52 283 ALA A CA 1
ATOM 2342 C C . ALA A 1 283 ? -1.642 -9.125 17.474 1.00 4.39 283 ALA A C 1
ATOM 2343 O O . ALA A 1 283 ? -2.278 -8.527 18.354 1.00 4.83 283 ALA A O 1
ATOM 2345 N N . LYS A 1 284 ? -2.185 -10.110 16.755 1.00 4.73 284 LYS A N 1
ATOM 2346 C CA . LYS A 1 284 ? -3.553 -10.511 16.940 1.00 4.98 284 LYS A CA 1
ATOM 2347 C C . LYS A 1 284 ? -3.820 -10.889 18.391 1.00 4.91 284 LYS A C 1
ATOM 2348 O O . LYS A 1 284 ? -4.937 -10.668 18.913 1.00 5.39 284 LYS A O 1
ATOM 2354 N N . SER A 1 285 ? -2.834 -11.524 19.025 1.00 5.64 285 SER A N 1
ATOM 2355 C CA . SER A 1 285 ? -2.999 -11.993 20.385 1.00 6.42 285 SER A CA 1
ATOM 2356 C C . SER A 1 285 ? -3.029 -10.862 21.413 1.00 5.75 285 SER A C 1
ATOM 2357 O O . SER A 1 285 ? -3.370 -11.136 22.570 1.00 7.21 285 SER A O 1
ATOM 2360 N N . VAL A 1 286 ? -2.720 -9.619 21.040 1.00 5.09 286 VAL A N 1
ATOM 2361 C CA . VAL A 1 286 ? -2.750 -8.451 21.941 1.00 5.09 286 VAL A CA 1
ATOM 2362 C C . VAL A 1 286 ? -3.602 -7.377 21.241 1.00 4.48 286 VAL A C 1
ATOM 2363 O O . VAL A 1 286 ? -3.124 -6.469 20.588 1.00 4.77 286 VAL A O 1
ATOM 2367 N N . ASP A 1 287 ? -4.920 -7.538 21.388 1.00 4.41 287 ASP A N 1
ATOM 2368 C CA . ASP A 1 287 ? -5.875 -6.652 20.723 1.00 4.18 287 ASP A CA 1
ATOM 2369 C C . ASP A 1 287 ? -5.798 -5.264 21.336 1.00 5.05 287 ASP A C 1
ATOM 2370 O O A ASP A 1 287 ? -5.795 -5.122 22.543 0.50 7.82 287 ASP A O 1
ATOM 2371 O O B ASP A 1 287 ? -5.987 -5.107 22.527 0.50 8.09 287 ASP A O 1
ATOM 2376 N N . ILE A 1 288 ? -5.621 -4.234 20.508 1.00 3.85 288 ILE A N 1
ATOM 2377 C CA . ILE A 1 288 ? -5.648 -2.853 20.948 1.00 3.82 288 ILE A CA 1
ATOM 2378 C C . ILE A 1 288 ? -7.082 -2.316 20.768 1.00 3.87 288 ILE A C 1
ATOM 2379 O O . ILE A 1 288 ? -7.690 -2.494 19.692 1.00 3.98 288 ILE A O 1
ATOM 2384 N N . LYS A 1 289 ? -7.595 -1.668 21.806 1.00 3.91 289 LYS A N 1
ATOM 2385 C CA A LYS A 1 289 ? -8.984 -1.216 21.866 0.50 4.05 289 LYS A CA 1
ATOM 2386 C CA B LYS A 1 289 ? -8.978 -1.201 21.824 0.50 4.44 289 LYS A CA 1
ATOM 2387 C C . LYS A 1 289 ? -9.090 0.269 22.203 1.00 4.16 289 LYS A C 1
ATOM 2388 O O . LYS A 1 289 ? -10.215 0.779 22.291 1.00 5.08 289 LYS A O 1
ATOM 2399 N N . GLY A 1 290 ? -7.969 0.959 22.419 1.00 4.30 290 GLY A N 1
ATOM 2400 C CA . GLY A 1 290 ? -8.003 2.361 22.837 1.00 4.60 290 GLY A CA 1
ATOM 2401 C C . GLY A 1 290 ? -7.613 3.287 21.699 1.00 4.18 290 GLY A C 1
ATOM 2402 O O . GLY A 1 290 ? -6.686 2.980 20.928 1.00 4.66 290 GLY A O 1
ATOM 2403 N N . GLY A 1 291 ? -8.259 4.441 21.643 1.00 4.52 291 GLY A N 1
ATOM 2404 C CA . GLY A 1 291 ? -7.982 5.445 20.646 1.00 4.81 291 GLY A CA 1
ATOM 2405 C C . GLY A 1 291 ? -9.090 5.504 19.616 1.00 4.58 291 GLY A C 1
ATOM 2406 O O . GLY A 1 291 ? -9.856 4.554 19.427 1.00 5.16 291 GLY A O 1
ATOM 2407 N N . TYR A 1 292 ? -9.178 6.633 18.890 1.00 4.80 292 TYR A N 1
ATOM 2408 C CA . TYR A 1 292 ? -10.294 6.813 17.959 1.00 4.81 292 TYR A CA 1
ATOM 2409 C C . TYR A 1 292 ? -10.224 5.752 16.855 1.00 4.47 292 TYR A C 1
ATOM 2410 O O . TYR A 1 292 ? -9.184 5.576 16.201 1.00 5.00 292 TYR A O 1
ATOM 2419 N N . GLY A 1 293 ? -11.350 5.083 16.632 1.00 4.99 293 GLY A N 1
ATOM 2420 C CA . GLY A 1 293 ? -11.450 4.023 15.644 1.00 5.09 293 GLY A CA 1
ATOM 2421 C C . GLY A 1 293 ? -11.044 2.652 16.140 1.00 5.09 293 GLY A C 1
ATOM 2422 O O . GLY A 1 293 ? -11.316 1.652 15.469 1.00 6.48 293 GLY A O 1
ATOM 2423 N N . ALA A 1 294 ? -10.387 2.565 17.301 1.00 4.42 294 ALA A N 1
ATOM 2424 C CA . ALA A 1 294 ? -9.986 1.282 17.821 1.00 3.89 294 ALA A CA 1
ATOM 2425 C C . ALA A 1 294 ? -11.176 0.494 18.298 1.00 3.86 294 ALA A C 1
ATOM 2426 O O . ALA A 1 294 ? -12.148 1.048 18.832 1.00 4.56 294 ALA A O 1
ATOM 2428 N N . ALA A 1 295 ? -11.116 -0.813 18.135 1.00 3.95 295 ALA A N 1
ATOM 2429 C CA . ALA A 1 295 ? -12.284 -1.686 18.349 1.00 4.30 295 ALA A CA 1
ATOM 2430 C C . ALA A 1 295 ? -11.822 -3.050 18.775 1.00 4.13 295 ALA A C 1
ATOM 2431 O O . ALA A 1 295 ? -10.631 -3.419 18.626 1.00 4.07 295 ALA A O 1
ATOM 2433 N N . ILE A 1 296 ? -12.735 -3.859 19.257 1.00 4.58 296 ILE A N 1
ATOM 2434 C CA . ILE A 1 296 ? -12.475 -5.274 19.412 1.00 5.13 296 ILE A CA 1
ATOM 2435 C C . ILE A 1 296 ? -12.070 -5.847 18.022 1.00 4.70 296 ILE A C 1
ATOM 2436 O O . ILE A 1 296 ? -12.743 -5.588 17.024 1.00 6.31 296 ILE A O 1
ATOM 2441 N N . GLY A 1 297 ? -10.993 -6.606 17.990 1.00 4.92 297 GLY A N 1
ATOM 2442 C CA . GLY A 1 297 ? -10.507 -7.243 16.789 1.00 5.06 297 GLY A CA 1
ATOM 2443 C C . GLY A 1 297 ? -9.636 -6.346 15.926 1.00 4.62 297 GLY A C 1
ATOM 2444 O O . GLY A 1 297 ? -9.089 -5.322 16.359 1.00 4.69 297 GLY A O 1
ATOM 2445 N N . ASP A 1 298 ? -9.457 -6.738 14.664 1.00 4.78 298 ASP A N 1
ATOM 2446 C CA . ASP A 1 298 ? -8.640 -6.005 13.703 1.00 4.58 298 ASP A CA 1
ATOM 2447 C C . ASP A 1 298 ? -9.361 -4.713 13.360 1.00 4.51 298 ASP A C 1
ATOM 2448 O O . ASP A 1 298 ? -10.531 -4.773 12.963 1.00 6.97 298 ASP A O 1
ATOM 2453 N N . ASP A 1 299 ? -8.681 -3.580 13.502 1.00 3.99 299 ASP A N 1
ATOM 2454 C CA . ASP A 1 299 ? -9.353 -2.295 13.273 1.00 4.07 299 ASP A CA 1
ATOM 2455 C C . ASP A 1 299 ? -8.451 -1.336 12.568 1.00 4.06 299 ASP A C 1
ATOM 2456 O O . ASP A 1 299 ? -7.234 -1.557 12.415 1.00 4.38 299 ASP A O 1
ATOM 2461 N N . TYR A 1 300 ? -9.023 -0.232 12.087 1.00 4.32 300 TYR A N 1
ATOM 2462 C CA . TYR A 1 300 ? -8.290 0.697 11.229 1.00 4.65 300 TYR A CA 1
ATOM 2463 C C . TYR A 1 300 ? -7.448 1.707 11.988 1.00 4.32 300 TYR A C 1
ATOM 2464 O O . TYR A 1 300 ? -6.723 2.508 11.363 1.00 5.36 300 TYR A O 1
ATOM 2481 N N . ALA A 1 301 ? -7.493 1.680 13.327 1.00 4.24 301 ALA A N 1
ATOM 2482 C CA . ALA A 1 301 ? -6.590 2.527 14.137 1.00 4.10 301 ALA A CA 1
ATOM 2483 C C . ALA A 1 301 ? -5.300 1.794 14.496 1.00 4.07 301 ALA A C 1
ATOM 2484 O O . ALA A 1 301 ? -4.210 2.401 14.508 1.00 4.81 301 ALA A O 1
ATOM 2486 N N . SER A 1 302 ? -5.420 0.512 14.832 1.00 4.05 302 SER A N 1
ATOM 2487 C CA . SER A 1 302 ? -4.337 -0.238 15.450 1.00 3.91 302 SER A CA 1
ATOM 2488 C C . SER A 1 302 ? -3.985 -1.502 14.678 1.00 3.71 302 SER A C 1
ATOM 2489 O O . SER A 1 302 ? -3.060 -2.226 15.057 1.00 4.14 302 SER A O 1
ATOM 2492 N N . GLY A 1 303 ? -4.710 -1.787 13.598 1.00 3.69 303 GLY A N 1
ATOM 2493 C CA . GLY A 1 303 ? -4.472 -2.999 12.860 1.00 3.51 303 GLY A CA 1
ATOM 2494 C C . GLY A 1 303 ? -4.773 -4.243 13.696 1.00 3.14 303 GLY A C 1
ATOM 2495 O O . GLY A 1 303 ? -5.797 -4.315 14.424 1.00 3.58 303 GLY A O 1
ATOM 2496 N N . PHE A 1 304 ? -3.936 -5.247 13.560 1.00 3.37 304 PHE A N 1
ATOM 2497 C CA . PHE A 1 304 ? -4.184 -6.515 14.197 1.00 3.66 304 PHE A CA 1
ATOM 2498 C C . PHE A 1 304 ? -4.003 -6.438 15.699 1.00 3.80 304 PHE A C 1
ATOM 2499 O O . PHE A 1 304 ? -4.589 -7.283 16.413 1.00 5.17 304 PHE A O 1
ATOM 2507 N N . GLY A 1 305 ? -3.174 -5.525 16.168 1.00 3.80 305 GLY A N 1
ATOM 2508 C CA . GLY A 1 305 ? -2.865 -5.410 17.586 1.00 3.47 305 GLY A CA 1
ATOM 2509 C C . GLY A 1 305 ? -1.412 -5.042 17.810 1.00 3.55 305 GLY A C 1
ATOM 2510 O O . GLY A 1 305 ? -0.755 -4.492 16.906 1.00 4.08 305 GLY A O 1
ATOM 2511 N N . PHE A 1 306 ? -0.934 -5.321 19.019 1.00 3.63 306 PHE A N 1
ATOM 2512 C CA . PHE A 1 306 ? 0.403 -4.922 19.488 1.00 3.81 306 PHE A CA 1
ATOM 2513 C C . PHE A 1 306 ? 1.262 -6.168 19.603 1.00 3.85 306 PHE A C 1
ATOM 2514 O O . PHE A 1 306 ? 1.139 -6.936 20.557 1.00 4.94 306 PHE A O 1
ATOM 2522 N N . ALA A 1 307 ? 2.135 -6.390 18.608 1.00 3.63 307 ALA A N 1
ATOM 2523 C CA . ALA A 1 307 ? 3.028 -7.527 18.681 1.00 3.89 307 ALA A CA 1
ATOM 2524 C C . ALA A 1 307 ? 4.092 -7.320 19.769 1.00 4.05 307 ALA A C 1
ATOM 2525 O O A ALA A 1 307 ? 4.793 -6.300 19.777 0.50 3.85 307 ALA A O 1
ATOM 2526 O O B ALA A 1 307 ? 4.607 -6.205 19.928 0.50 3.76 307 ALA A O 1
ATOM 2528 N N A ARG A 1 308 ? 4.203 -8.321 20.657 0.50 3.91 308 ARG A N 1
ATOM 2529 N N B ARG A 1 308 ? 4.389 -8.403 20.499 0.50 3.53 308 ARG A N 1
ATOM 2530 C CA A ARG A 1 308 ? 5.145 -8.263 21.778 0.50 4.02 308 ARG A CA 1
ATOM 2531 C CA B ARG A 1 308 ? 5.358 -8.336 21.584 0.50 4.01 308 ARG A CA 1
ATOM 2532 C C A ARG A 1 308 ? 6.031 -9.502 21.820 0.50 4.77 308 ARG A C 1
ATOM 2533 C C B ARG A 1 308 ? 6.316 -9.484 21.436 0.50 3.67 308 ARG A C 1
ATOM 2534 O O A ARG A 1 308 ? 5.773 -10.489 21.144 0.50 5.95 308 ARG A O 1
ATOM 2535 O O B ARG A 1 308 ? 6.191 -10.314 20.540 0.50 3.88 308 ARG A O 1
ATOM 2550 N N A VAL A 1 309 ? 7.019 -9.476 22.705 0.50 5.02 309 VAL A N 1
ATOM 2551 N N B VAL A 1 309 ? 7.282 -9.583 22.341 0.50 4.16 309 VAL A N 1
ATOM 2552 C CA A VAL A 1 309 ? 7.927 -10.592 22.899 0.50 5.94 309 VAL A CA 1
ATOM 2553 C CA B VAL A 1 309 ? 8.339 -10.572 22.236 0.50 4.52 309 VAL A CA 1
ATOM 2554 C C A VAL A 1 309 ? 7.196 -11.762 23.651 0.50 7.26 309 VAL A C 1
ATOM 2555 C C B VAL A 1 309 ? 7.874 -11.969 22.561 0.50 4.96 309 VAL A C 1
ATOM 2556 O O A VAL A 1 309 ? 6.500 -11.537 24.680 0.50 8.87 309 VAL A O 1
ATOM 2557 O O B VAL A 1 309 ? 8.548 -12.940 22.217 0.50 6.42 309 VAL A O 1
ATOM 2564 N N . ARG B 1 1 ? -6.259 -23.614 10.881 1.00 7.56 1 ARG B N 1
ATOM 2565 C CA . ARG B 1 1 ? -5.861 -22.887 12.084 1.00 6.57 1 ARG B CA 1
ATOM 2566 C C . ARG B 1 1 ? -4.381 -23.051 12.446 1.00 6.13 1 ARG B C 1
ATOM 2567 O O . ARG B 1 1 ? -3.807 -22.136 13.027 1.00 7.01 1 ARG B O 1
ATOM 2575 N N . ALA B 1 2 ? -3.786 -24.204 12.169 1.00 5.93 2 ALA B N 1
ATOM 2576 C CA . ALA B 1 2 ? -2.413 -24.486 12.558 1.00 6.68 2 ALA B CA 1
ATOM 2577 C C . ALA B 1 2 ? -1.532 -24.365 11.331 1.00 7.56 2 ALA B C 1
ATOM 2578 O O . ALA B 1 2 ? -1.816 -24.967 10.308 1.00 9.47 2 ALA B O 1
ATOM 2580 N N . SER B 1 3 ? -0.441 -23.626 11.440 1.00 7.26 3 SER B N 1
ATOM 2581 C CA . SER B 1 3 ? 0.452 -23.495 10.307 1.00 9.04 3 SER B CA 1
ATOM 2582 C C . SER B 1 3 ? 1.354 -24.670 10.126 1.00 8.90 3 SER B C 1
ATOM 2583 O O . SER B 1 3 ? 1.839 -24.901 8.997 1.00 11.67 3 SER B O 1
ATOM 2586 N N A GLN B 1 4 ? 1.574 -25.422 11.200 0.50 8.56 4 GLN B N 1
ATOM 2587 N N B GLN B 1 4 ? 1.684 -25.362 11.209 0.50 9.65 4 GLN B N 1
ATOM 2588 C CA A GLN B 1 4 ? 2.269 -26.683 11.091 0.50 9.38 4 GLN B CA 1
ATOM 2589 C CA B GLN B 1 4 ? 2.392 -26.623 11.140 0.50 10.16 4 GLN B CA 1
ATOM 2590 C C A GLN B 1 4 ? 1.795 -27.642 12.185 0.50 7.50 4 GLN B C 1
ATOM 2591 C C B GLN B 1 4 ? 1.556 -27.461 12.082 0.50 8.71 4 GLN B C 1
ATOM 2592 O O A GLN B 1 4 ? 1.997 -27.480 13.422 0.50 6.71 4 GLN B O 1
ATOM 2593 O O B GLN B 1 4 ? 1.231 -26.958 13.145 0.50 9.35 4 GLN B O 1
ATOM 2604 N N . GLN B 1 5 ? 1.150 -28.662 11.693 1.00 5.27 5 GLN B N 1
ATOM 2605 C CA . GLN B 1 5 ? 0.495 -29.593 12.581 1.00 4.61 5 GLN B CA 1
ATOM 2606 C C . GLN B 1 5 ? 1.480 -30.479 13.334 1.00 4.74 5 GLN B C 1
ATOM 2607 O O . GLN B 1 5 ? 1.163 -30.943 14.433 1.00 5.35 5 GLN B O 1
ATOM 2613 N N . ILE B 1 6 ? 2.651 -30.705 12.743 1.00 4.86 6 ILE B N 1
ATOM 2614 C CA . ILE B 1 6 ? 3.702 -31.539 13.347 1.00 5.49 6 ILE B CA 1
ATOM 2615 C C . ILE B 1 6 ? 4.964 -30.678 13.372 1.00 5.36 6 ILE B C 1
ATOM 2616 O O . ILE B 1 6 ? 5.741 -30.697 12.415 1.00 6.60 6 ILE B O 1
ATOM 2621 N N . PRO B 1 7 ? 5.161 -29.900 14.445 1.00 4.94 7 PRO B N 1
ATOM 2622 C CA . PRO B 1 7 ? 6.320 -29.040 14.543 1.00 5.46 7 PRO B CA 1
ATOM 2623 C C . PRO B 1 7 ? 7.660 -29.780 14.467 1.00 4.64 7 PRO B C 1
ATOM 2624 O O . PRO B 1 7 ? 7.731 -30.975 14.723 1.00 5.37 7 PRO B O 1
ATOM 2628 N N . TRP B 1 8 ? 8.737 -29.034 14.161 1.00 4.96 8 TRP B N 1
ATOM 2629 C CA . TRP B 1 8 ? 10.025 -29.668 13.946 1.00 5.22 8 TRP B CA 1
ATOM 2630 C C . TRP B 1 8 ? 10.437 -30.509 15.146 1.00 4.62 8 TRP B C 1
ATOM 2631 O O . TRP B 1 8 ? 11.069 -31.562 14.981 1.00 5.35 8 TRP B O 1
ATOM 2642 N N . GLY B 1 9 ? 10.143 -30.021 16.353 1.00 4.49 9 GLY B N 1
ATOM 2643 C CA . GLY B 1 9 ? 10.624 -30.726 17.529 1.00 4.25 9 GLY B CA 1
ATOM 2644 C C . GLY B 1 9 ? 9.929 -32.063 17.729 1.00 4.59 9 GLY B C 1
ATOM 2645 O O . GLY B 1 9 ? 10.525 -33.012 18.238 1.00 4.60 9 GLY B O 1
ATOM 2646 N N . ILE B 1 10 ? 8.653 -32.137 17.335 1.00 4.57 10 ILE B N 1
ATOM 2647 C CA . ILE B 1 10 ? 7.898 -33.385 17.375 1.00 4.75 10 ILE B CA 1
ATOM 2648 C C . ILE B 1 10 ? 8.499 -34.384 16.389 1.00 5.06 10 ILE B C 1
ATOM 2649 O O . ILE B 1 10 ? 8.735 -35.535 16.703 1.00 5.52 10 ILE B O 1
ATOM 2654 N N . LYS B 1 11 ? 8.722 -33.928 15.132 1.00 5.57 11 LYS B N 1
ATOM 2655 C CA . LYS B 1 11 ? 9.398 -34.773 14.154 1.00 5.77 11 LYS B CA 1
ATOM 2656 C C . LYS B 1 11 ? 10.754 -35.243 14.656 1.00 5.53 11 LYS B C 1
ATOM 2657 O O . LYS B 1 11 ? 11.118 -36.401 14.480 1.00 6.83 11 LYS B O 1
ATOM 2663 N N . ALA B 1 12 ? 11.499 -34.357 15.312 1.00 5.43 12 ALA B N 1
ATOM 2664 C CA . ALA B 1 12 ? 12.848 -34.707 15.750 1.00 5.76 12 ALA B CA 1
ATOM 2665 C C . ALA B 1 12 ? 12.770 -35.739 16.867 1.00 5.24 12 ALA B C 1
ATOM 2666 O O . ALA B 1 12 ? 13.519 -36.707 16.840 1.00 5.87 12 ALA B O 1
ATOM 2668 N N A ILE B 1 13 ? 11.886 -35.577 17.826 0.60 4.52 13 ILE B N 1
ATOM 2669 N N B ILE B 1 13 ? 11.888 -35.540 17.869 0.40 4.98 13 ILE B N 1
ATOM 2670 C CA A ILE B 1 13 ? 11.893 -36.544 18.887 0.60 4.85 13 ILE B CA 1
ATOM 2671 C CA B ILE B 1 13 ? 11.655 -36.541 18.965 0.40 5.21 13 ILE B CA 1
ATOM 2672 C C A ILE B 1 13 ? 11.281 -37.880 18.425 0.60 4.76 13 ILE B C 1
ATOM 2673 C C B ILE B 1 13 ? 11.319 -37.881 18.374 0.40 4.90 13 ILE B C 1
ATOM 2674 O O A ILE B 1 13 ? 11.606 -38.918 18.997 0.60 4.75 13 ILE B O 1
ATOM 2675 O O B ILE B 1 13 ? 11.845 -38.900 18.801 0.40 5.10 13 ILE B O 1
ATOM 2684 N N . TYR B 1 14 ? 10.408 -37.879 17.411 1.00 4.91 14 TYR B N 1
ATOM 2685 C CA . TYR B 1 14 ? 9.932 -39.128 16.813 1.00 5.15 14 TYR B CA 1
ATOM 2686 C C . TYR B 1 14 ? 10.939 -39.734 15.853 1.00 6.14 14 TYR B C 1
ATOM 2687 O O . TYR B 1 14 ? 10.795 -40.911 15.490 1.00 8.44 14 TYR B O 1
ATOM 2696 N N . ASN B 1 15 ? 11.919 -38.938 15.412 1.00 6.91 15 ASN B N 1
ATOM 2697 C CA . ASN B 1 15 ? 12.900 -39.360 14.436 1.00 7.25 15 ASN B CA 1
ATOM 2698 C C . ASN B 1 15 ? 12.207 -39.815 13.165 1.00 8.65 15 ASN B C 1
ATOM 2699 O O . ASN B 1 15 ? 12.512 -40.867 12.598 1.00 11.26 15 ASN B O 1
ATOM 2704 N N . ASN B 1 16 ? 11.305 -38.972 12.693 1.00 8.99 16 ASN B N 1
ATOM 2705 C CA . ASN B 1 16 ? 10.537 -39.243 11.480 1.00 9.67 16 ASN B CA 1
ATOM 2706 C C . ASN B 1 16 ? 10.172 -37.933 10.799 1.00 9.61 16 ASN B C 1
ATOM 2707 O O . ASN B 1 16 ? 9.275 -37.219 11.245 1.00 10.11 16 ASN B O 1
ATOM 2712 N N . ASP B 1 17 ? 10.867 -37.602 9.715 1.00 11.44 17 ASP B N 1
ATOM 2713 C CA . ASP B 1 17 ? 10.682 -36.314 9.046 1.00 13.23 17 ASP B CA 1
ATOM 2714 C C . ASP B 1 17 ? 9.350 -36.226 8.287 1.00 12.60 17 ASP B C 1
ATOM 2715 O O . ASP B 1 17 ? 8.955 -35.135 7.869 1.00 14.89 17 ASP B O 1
ATOM 2720 N N . THR B 1 18 ? 8.664 -37.346 8.095 1.00 12.30 18 THR B N 1
ATOM 2721 C CA . THR B 1 18 ? 7.366 -37.321 7.433 1.00 12.54 18 THR B CA 1
ATOM 2722 C C . THR B 1 18 ? 6.255 -37.836 8.360 1.00 11.46 18 THR B C 1
ATOM 2723 O O . THR B 1 18 ? 5.210 -38.323 7.894 1.00 13.14 18 THR B O 1
ATOM 2727 N N . LEU B 1 19 ? 6.455 -37.691 9.652 1.00 10.29 19 LEU B N 1
ATOM 2728 C CA . LEU B 1 19 ? 5.411 -38.008 10.614 1.00 9.67 19 LEU B CA 1
ATOM 2729 C C . LEU B 1 19 ? 4.148 -37.190 10.312 1.00 10.04 19 LEU B C 1
ATOM 2730 O O . LEU B 1 19 ? 4.227 -35.978 10.141 1.00 11.03 19 LEU B O 1
ATOM 2735 N N . THR B 1 20 ? 2.981 -37.835 10.306 1.00 10.61 20 THR B N 1
ATOM 2736 C CA . THR B 1 20 ? 1.710 -37.165 10.050 1.00 11.34 20 THR B CA 1
ATOM 2737 C C . THR B 1 20 ? 0.814 -37.058 11.286 1.00 11.30 20 THR B C 1
ATOM 2738 O O . THR B 1 20 ? -0.146 -36.294 11.290 1.00 12.39 20 THR B O 1
ATOM 2742 N N . SER B 1 21 ? 1.078 -37.871 12.304 1.00 9.70 21 SER B N 1
ATOM 2743 C CA . SER B 1 21 ? 0.353 -37.771 13.545 0.50 8.25 21 SER B CA 1
ATOM 2744 C C . SER B 1 21 ? 1.192 -38.440 14.600 1.00 7.47 21 SER B C 1
ATOM 2745 O O . SER B 1 21 ? 2.041 -39.261 14.303 1.00 9.99 21 SER B O 1
ATOM 2748 N N . THR B 1 22 ? 0.987 -38.049 15.845 1.00 6.08 22 THR B N 1
ATOM 2749 C CA . THR B 1 22 ? 1.634 -38.694 16.980 1.00 5.80 22 THR B CA 1
ATOM 2750 C C . THR B 1 22 ? 0.655 -39.681 17.613 1.00 6.07 22 THR B C 1
ATOM 2751 O O . THR B 1 22 ? -0.511 -39.701 17.236 1.00 6.90 22 THR B O 1
ATOM 2755 N N . THR B 1 23 ? 1.166 -40.474 18.550 1.00 6.13 23 THR B N 1
ATOM 2756 C CA . THR B 1 23 ? 0.366 -41.480 19.201 1.00 6.80 23 THR B CA 1
ATOM 2757 C C . THR B 1 23 ? 0.919 -41.738 20.587 1.00 6.06 23 THR B C 1
ATOM 2758 O O . THR B 1 23 ? 2.105 -41.514 20.850 1.00 6.67 23 THR B O 1
ATOM 2762 N N . GLY B 1 24 ? 0.077 -42.236 21.479 1.00 6.16 24 GLY B N 1
ATOM 2763 C CA . GLY B 1 24 ? 0.552 -42.771 22.716 1.00 6.24 24 GLY B CA 1
ATOM 2764 C C . GLY B 1 24 ? 0.318 -41.912 23.935 1.00 5.36 24 GLY B C 1
ATOM 2765 O O . GLY B 1 24 ? -0.113 -40.742 23.859 1.00 5.95 24 GLY B O 1
ATOM 2766 N N . GLY B 1 25 ? 0.611 -42.523 25.095 1.00 5.16 25 GLY B N 1
ATOM 2767 C CA . GLY B 1 25 ? 0.433 -41.898 26.386 1.00 5.13 25 GLY B CA 1
ATOM 2768 C C . GLY B 1 25 ? -0.804 -42.281 27.167 1.00 4.78 25 GLY B C 1
ATOM 2769 O O . GLY B 1 25 ? -1.027 -41.731 28.256 1.00 5.13 25 GLY B O 1
ATOM 2770 N N . SER B 1 26 ? -1.630 -43.188 26.642 1.00 5.47 26 SER B N 1
ATOM 2771 C CA A SER B 1 26 ? -2.888 -43.462 27.293 0.60 6.00 26 SER B CA 1
ATOM 2772 C CA B SER B 1 26 ? -2.887 -43.516 27.287 0.40 6.42 26 SER B CA 1
ATOM 2773 C C . SER B 1 26 ? -2.701 -43.882 28.741 1.00 5.98 26 SER B C 1
ATOM 2774 O O . SER B 1 26 ? -1.871 -44.728 29.080 1.00 6.84 26 SER B O 1
ATOM 2779 N N . GLY B 1 27 ? -3.533 -43.302 29.610 1.00 5.88 27 GLY B N 1
ATOM 2780 C CA . GLY B 1 27 ? -3.545 -43.610 31.012 1.00 6.44 27 GLY B CA 1
ATOM 2781 C C . GLY B 1 27 ? -2.500 -42.889 31.831 1.00 5.39 27 GLY B C 1
ATOM 2782 O O . GLY B 1 27 ? -2.560 -42.975 33.067 1.00 6.36 27 GLY B O 1
ATOM 2783 N N . ILE B 1 28 ? -1.530 -42.209 31.208 1.00 4.91 28 ILE B N 1
ATOM 2784 C CA . ILE B 1 28 ? -0.506 -41.498 31.952 1.00 4.52 28 ILE B CA 1
ATOM 2785 C C . ILE B 1 28 ? -0.967 -40.054 32.121 1.00 4.38 28 ILE B C 1
ATOM 2786 O O . ILE B 1 28 ? -1.383 -39.406 31.155 1.00 5.37 28 ILE B O 1
ATOM 2791 N N . ASN B 1 29 ? -0.839 -39.527 33.338 1.00 3.95 29 ASN B N 1
ATOM 2792 C CA . ASN B 1 29 ? -1.181 -38.132 33.588 1.00 3.66 29 ASN B CA 1
ATOM 2793 C C . ASN B 1 29 ? 0.092 -37.301 33.525 1.00 3.69 29 ASN B C 1
ATOM 2794 O O . ASN B 1 29 ? 1.110 -37.677 34.123 1.00 4.91 29 ASN B O 1
ATOM 2799 N N . ILE B 1 30 ? 0.025 -36.174 32.807 1.00 3.38 30 ILE B N 1
ATOM 2800 C CA . ILE B 1 30 ? 1.104 -35.209 32.805 1.00 3.16 30 ILE B CA 1
ATOM 2801 C C . ILE B 1 30 ? 0.571 -33.988 33.547 1.00 3.50 30 ILE B C 1
ATOM 2802 O O . ILE B 1 30 ? -0.355 -33.308 33.075 1.00 3.87 30 ILE B O 1
ATOM 2807 N N . ALA B 1 31 ? 1.144 -33.741 34.725 1.00 3.47 31 ALA B N 1
ATOM 2808 C CA . ALA B 1 31 ? 0.802 -32.573 35.540 1.00 3.68 31 ALA B CA 1
ATOM 2809 C C . ALA B 1 31 ? 1.733 -31.450 35.113 1.00 3.45 31 ALA B C 1
ATOM 2810 O O . ALA B 1 31 ? 2.932 -31.462 35.402 1.00 4.20 31 ALA B O 1
ATOM 2812 N N . VAL B 1 32 ? 1.138 -30.506 34.374 1.00 3.34 32 VAL B N 1
ATOM 2813 C CA . VAL B 1 32 ? 1.862 -29.334 33.880 1.00 3.51 32 VAL B CA 1
ATOM 2814 C C . VAL B 1 32 ? 1.680 -28.236 34.926 1.00 3.10 32 VAL B C 1
ATOM 2815 O O . VAL B 1 32 ? 0.598 -27.680 35.084 1.00 3.81 32 VAL B O 1
ATOM 2819 N N . LEU B 1 33 ? 2.744 -27.983 35.682 1.00 3.18 33 LEU B N 1
ATOM 2820 C CA . LEU B 1 33 ? 2.746 -27.013 36.780 1.00 3.27 33 LEU B CA 1
ATOM 2821 C C . LEU B 1 33 ? 3.265 -25.726 36.192 1.00 3.07 33 LEU B C 1
ATOM 2822 O O . LEU B 1 33 ? 4.465 -25.631 35.870 1.00 3.65 33 LEU B O 1
ATOM 2827 N N . ASP B 1 34 ? 2.368 -24.759 35.958 1.00 3.00 34 ASP B N 1
ATOM 2828 C CA . ASP B 1 34 ? 2.742 -23.638 35.076 1.00 3.07 34 ASP B CA 1
ATOM 2829 C C . ASP B 1 34 ? 1.794 -22.478 35.308 1.00 3.23 34 ASP B C 1
ATOM 2830 O O . ASP B 1 34 ? 1.207 -22.342 36.409 1.00 3.37 34 ASP B O 1
ATOM 2835 N N . THR B 1 35 ? 1.581 -21.645 34.288 1.00 3.48 35 THR B N 1
ATOM 2836 C CA . THR B 1 35 ? 0.718 -20.476 34.390 1.00 3.56 35 THR B CA 1
ATOM 2837 C C . THR B 1 35 ? -0.783 -20.792 34.206 1.00 3.87 35 THR B C 1
ATOM 2838 O O . THR B 1 35 ? -1.587 -19.862 34.094 1.00 4.79 35 THR B O 1
ATOM 2842 N N . GLY B 1 36 ? -1.137 -22.068 34.187 1.00 4.10 36 GLY B N 1
ATOM 2843 C CA . GLY B 1 36 ? -2.481 -22.476 33.837 1.00 4.40 36 GLY B CA 1
ATOM 2844 C C . GLY B 1 36 ? -2.533 -22.992 32.399 1.00 4.36 36 GLY B C 1
ATOM 2845 O O . GLY B 1 36 ? -1.483 -23.063 31.719 1.00 5.41 36 GLY B O 1
ATOM 2846 N N . VAL B 1 37 ? -3.720 -23.354 31.943 1.00 4.35 37 VAL B N 1
ATOM 2847 C CA A VAL B 1 37 ? -3.968 -23.754 30.596 0.50 4.77 37 VAL B CA 1
ATOM 2848 C CA B VAL B 1 37 ? -3.849 -23.839 30.572 0.50 4.43 37 VAL B CA 1
ATOM 2849 C C A VAL B 1 37 ? -5.283 -23.126 30.062 0.50 4.80 37 VAL B C 1
ATOM 2850 C C B VAL B 1 37 ? -5.184 -23.449 30.076 0.50 4.46 37 VAL B C 1
ATOM 2851 O O A VAL B 1 37 ? -6.264 -22.811 30.811 0.50 6.12 37 VAL B O 1
ATOM 2852 O O B VAL B 1 37 ? -6.170 -23.597 30.825 0.50 3.76 37 VAL B O 1
ATOM 2859 N N A ASN B 1 38 ? -5.303 -22.965 28.750 0.50 3.87 38 ASN B N 1
ATOM 2860 N N B ASN B 1 38 ? -5.281 -22.986 28.824 0.50 4.78 38 ASN B N 1
ATOM 2861 C CA A ASN B 1 38 ? -6.532 -22.776 28.025 0.50 4.32 38 ASN B CA 1
ATOM 2862 C CA B ASN B 1 38 ? -6.594 -22.722 28.210 0.50 5.87 38 ASN B CA 1
ATOM 2863 C C A ASN B 1 38 ? -7.066 -24.196 27.761 0.50 3.96 38 ASN B C 1
ATOM 2864 C C B ASN B 1 38 ? -7.392 -23.974 27.941 0.50 6.17 38 ASN B C 1
ATOM 2865 O O A ASN B 1 38 ? -6.808 -24.747 26.710 0.50 4.43 38 ASN B O 1
ATOM 2866 O O B ASN B 1 38 ? -7.142 -24.733 27.009 0.50 6.29 38 ASN B O 1
ATOM 2875 N N A THR B 1 39 ? -7.789 -24.765 28.749 0.50 4.24 39 THR B N 1
ATOM 2876 N N B THR B 1 39 ? -8.404 -24.129 28.781 0.50 6.96 39 THR B N 1
ATOM 2877 C CA A THR B 1 39 ? -8.363 -26.099 28.694 0.50 4.68 39 THR B CA 1
ATOM 2878 C CA B THR B 1 39 ? -9.105 -25.388 28.934 0.50 7.36 39 THR B CA 1
ATOM 2879 C C A THR B 1 39 ? -9.448 -26.264 27.618 0.50 5.38 39 THR B C 1
ATOM 2880 C C B THR B 1 39 ? -9.950 -25.696 27.742 0.50 7.29 39 THR B C 1
ATOM 2881 O O A THR B 1 39 ? -9.831 -27.391 27.310 0.50 6.62 39 THR B O 1
ATOM 2882 O O B THR B 1 39 ? -10.295 -26.855 27.506 0.50 7.99 39 THR B O 1
ATOM 2889 N N A SER B 1 40 ? -9.933 -25.156 27.013 0.70 6.32 40 SER B N 1
ATOM 2890 N N B SER B 1 40 ? -10.281 -24.653 26.970 0.30 5.97 40 SER B N 1
ATOM 2891 C CA A SER B 1 40 ? -10.939 -25.212 25.939 0.70 6.69 40 SER B CA 1
ATOM 2892 C CA B SER B 1 40 ? -11.104 -24.827 25.794 0.30 6.19 40 SER B CA 1
ATOM 2893 C C A SER B 1 40 ? -10.331 -25.055 24.550 0.70 5.68 40 SER B C 1
ATOM 2894 C C B SER B 1 40 ? -10.344 -24.883 24.481 0.30 5.66 40 SER B C 1
ATOM 2895 O O A SER B 1 40 ? -11.045 -25.153 23.543 0.70 6.06 40 SER B O 1
ATOM 2896 O O B SER B 1 40 ? -10.984 -24.924 23.429 0.30 5.86 40 SER B O 1
ATOM 2901 N N . HIS B 1 41 ? -9.004 -24.907 24.491 1.00 5.03 41 HIS B N 1
ATOM 2902 C CA . HIS B 1 41 ? -8.341 -24.920 23.205 1.00 4.00 41 HIS B CA 1
ATOM 2903 C C . HIS B 1 41 ? -8.748 -26.185 22.470 1.00 4.28 41 HIS B C 1
ATOM 2904 O O . HIS B 1 41 ? -8.697 -27.268 23.060 1.00 4.29 41 HIS B O 1
ATOM 2911 N N . PRO B 1 42 ? -9.130 -26.105 21.180 1.00 4.21 42 PRO B N 1
ATOM 2912 C CA A PRO B 1 42 ? -9.558 -27.338 20.516 0.50 4.20 42 PRO B CA 1
ATOM 2913 C CA B PRO B 1 42 ? -9.509 -27.308 20.441 0.50 4.16 42 PRO B CA 1
ATOM 2914 C C . PRO B 1 42 ? -8.529 -28.458 20.545 1.00 3.93 42 PRO B C 1
ATOM 2915 O O . PRO B 1 42 ? -8.935 -29.621 20.499 1.00 4.57 42 PRO B O 1
ATOM 2922 N N . ASP B 1 43 ? -7.232 -28.138 20.616 1.00 4.07 43 ASP B N 1
ATOM 2923 C CA . ASP B 1 43 ? -6.232 -29.170 20.531 1.00 4.12 43 ASP B CA 1
ATOM 2924 C C . ASP B 1 43 ? -5.869 -29.784 21.883 1.00 4.11 43 ASP B C 1
ATOM 2925 O O . ASP B 1 43 ? -5.073 -30.734 21.942 1.00 4.86 43 ASP B O 1
ATOM 2930 N N . LEU B 1 44 ? -6.431 -29.209 22.967 1.00 4.17 44 LEU B N 1
ATOM 2931 C CA . LEU B 1 44 ? -6.187 -29.688 24.313 1.00 4.37 44 LEU B CA 1
ATOM 2932 C C . LEU B 1 44 ? -7.437 -30.234 24.994 1.00 4.18 44 LEU B C 1
ATOM 2933 O O . LEU B 1 44 ? -7.307 -31.040 25.916 1.00 5.32 44 LEU B O 1
ATOM 2938 N N . VAL B 1 45 ? -8.641 -29.777 24.615 1.00 4.48 45 VAL B N 1
ATOM 2939 C CA . VAL B 1 45 ? -9.849 -30.028 25.353 1.00 4.32 45 VAL B CA 1
ATOM 2940 C C . VAL B 1 45 ? -10.102 -31.518 25.569 1.00 4.46 45 VAL B C 1
ATOM 2941 O O . VAL B 1 45 ? -10.625 -31.926 26.623 1.00 5.86 45 VAL B O 1
ATOM 2945 N N . ASN B 1 46 ? -9.722 -32.385 24.611 1.00 3.92 46 ASN B N 1
ATOM 2946 C CA . ASN B 1 46 ? -9.956 -33.795 24.777 1.00 4.13 46 ASN B CA 1
ATOM 2947 C C . ASN B 1 46 ? -9.113 -34.448 25.861 1.00 4.40 46 ASN B C 1
ATOM 2948 O O . ASN B 1 46 ? -9.436 -35.560 26.286 1.00 6.21 46 ASN B O 1
ATOM 2953 N N . ASN B 1 47 ? -8.008 -33.803 26.257 1.00 4.05 47 ASN B N 1
ATOM 2954 C CA . ASN B 1 47 ? -7.115 -34.382 27.231 1.00 4.78 47 ASN B CA 1
ATOM 2955 C C . ASN B 1 47 ? -7.172 -33.743 28.598 1.00 4.92 47 ASN B C 1
ATOM 2956 O O . ASN B 1 47 ? -6.552 -34.266 29.535 1.00 6.07 47 ASN B O 1
ATOM 2961 N N A VAL B 1 48 ? -7.932 -32.666 28.780 0.70 5.92 48 VAL B N 1
ATOM 2962 N N B VAL B 1 48 ? -7.963 -32.697 28.760 0.30 5.57 48 VAL B N 1
ATOM 2963 C CA A VAL B 1 48 ? -7.967 -31.995 30.085 0.70 6.79 48 VAL B CA 1
ATOM 2964 C CA B VAL B 1 48 ? -8.048 -32.070 30.059 0.30 5.52 48 VAL B CA 1
ATOM 2965 C C A VAL B 1 48 ? -8.744 -32.836 31.104 0.70 6.93 48 VAL B C 1
ATOM 2966 C C B VAL B 1 48 ? -8.702 -33.041 31.024 0.30 5.30 48 VAL B C 1
ATOM 2967 O O A VAL B 1 48 ? -9.962 -33.066 30.951 0.70 8.82 48 VAL B O 1
ATOM 2968 O O B VAL B 1 48 ? -9.767 -33.579 30.747 0.30 4.35 48 VAL B O 1
ATOM 2975 N N . GLU B 1 49 ? -8.058 -33.245 32.158 1.00 4.62 49 GLU B N 1
ATOM 2976 C CA A GLU B 1 49 ? -8.618 -34.124 33.177 0.70 4.73 49 GLU B CA 1
ATOM 2977 C CA B GLU B 1 49 ? -8.621 -34.101 33.181 0.30 4.62 49 GLU B CA 1
ATOM 2978 C C . GLU B 1 49 ? -8.678 -33.447 34.547 1.00 4.32 49 GLU B C 1
ATOM 2979 O O . GLU B 1 49 ? -9.665 -33.622 35.268 1.00 4.87 49 GLU B O 1
ATOM 2990 N N . GLN B 1 50 ? -7.656 -32.689 34.914 1.00 4.00 50 GLN B N 1
ATOM 2991 C CA . GLN B 1 50 ? -7.685 -31.898 36.151 1.00 4.26 50 GLN B CA 1
ATOM 2992 C C . GLN B 1 50 ? -7.329 -30.454 35.794 1.00 3.89 50 GLN B C 1
ATOM 2993 O O . GLN B 1 50 ? -6.549 -30.202 34.851 1.00 4.38 50 GLN B O 1
ATOM 2999 N N . CYS B 1 51 ? -7.862 -29.534 36.596 1.00 4.02 51 CYS B N 1
ATOM 3000 C CA . CYS B 1 51 ? -7.682 -28.115 36.419 1.00 4.26 51 CYS B CA 1
ATOM 3001 C C . CYS B 1 51 ? -7.742 -27.488 37.801 1.00 3.83 51 CYS B C 1
ATOM 3002 O O . CYS B 1 51 ? -8.849 -27.381 38.370 1.00 4.35 51 CYS B O 1
ATOM 3005 N N . LYS B 1 52 ? -6.579 -27.166 38.361 1.00 3.84 52 LYS B N 1
ATOM 3006 C CA A LYS B 1 52 ? -6.490 -26.704 39.744 0.70 4.00 52 LYS B CA 1
ATOM 3007 C CA B LYS B 1 52 ? -6.504 -26.689 39.738 0.30 4.01 52 LYS B CA 1
ATOM 3008 C C . LYS B 1 52 ? -5.528 -25.533 39.843 1.00 3.76 52 LYS B C 1
ATOM 3009 O O . LYS B 1 52 ? -4.552 -25.454 39.076 1.00 4.66 52 LYS B O 1
ATOM 3020 N N . ASP B 1 53 ? -5.798 -24.648 40.819 1.00 4.07 53 ASP B N 1
ATOM 3021 C CA . ASP B 1 53 ? -5.022 -23.460 41.034 1.00 4.42 53 ASP B CA 1
ATOM 3022 C C . ASP B 1 53 ? -4.408 -23.512 42.425 1.00 4.13 53 ASP B C 1
ATOM 3023 O O . ASP B 1 53 ? -5.102 -23.786 43.418 1.00 5.18 53 ASP B O 1
ATOM 3028 N N . PHE B 1 54 ? -3.105 -23.246 42.464 1.00 3.58 54 PHE B N 1
ATOM 3029 C CA . PHE B 1 54 ? -2.300 -23.229 43.673 1.00 3.61 54 PHE B CA 1
ATOM 3030 C C . PHE B 1 54 ? -1.836 -21.841 44.058 1.00 3.94 54 PHE B C 1
ATOM 3031 O O . PHE B 1 54 ? -1.120 -21.684 45.055 1.00 4.44 54 PHE B O 1
ATOM 3039 N N . THR B 1 55 ? -2.281 -20.810 43.312 1.00 4.03 55 THR B N 1
ATOM 3040 C CA . THR B 1 55 ? -1.848 -19.451 43.519 1.00 4.37 55 THR B CA 1
ATOM 3041 C C . THR B 1 55 ? -2.809 -18.592 44.325 1.00 5.25 55 THR B C 1
ATOM 3042 O O . THR B 1 55 ? -2.524 -17.413 44.523 1.00 7.52 55 THR B O 1
ATOM 3046 N N . GLY B 1 56 ? -3.897 -19.189 44.805 1.00 5.11 56 GLY B N 1
ATOM 3047 C CA . GLY B 1 56 ? -4.946 -18.448 45.466 1.00 5.53 56 GLY B CA 1
ATOM 3048 C C . GLY B 1 56 ? -4.968 -18.610 46.960 1.00 5.34 56 GLY B C 1
ATOM 3049 O O . GLY B 1 56 ? -4.047 -19.161 47.597 1.00 6.45 56 GLY B O 1
ATOM 3050 N N . ALA B 1 57 ? -6.065 -18.131 47.566 1.00 5.91 57 ALA B N 1
ATOM 3051 C CA . ALA B 1 57 ? -6.117 -17.895 48.995 1.00 6.89 57 ALA B CA 1
ATOM 3052 C C . ALA B 1 57 ? -6.409 -19.116 49.838 1.00 6.34 57 ALA B C 1
ATOM 3053 O O . ALA B 1 57 ? -6.235 -19.089 51.049 1.00 8.09 57 ALA B O 1
ATOM 3055 N N . THR B 1 58 ? -6.883 -20.156 49.189 1.00 6.21 58 THR B N 1
ATOM 3056 C CA . THR B 1 58 ? -6.941 -21.488 49.734 1.00 5.95 58 THR B CA 1
ATOM 3057 C C . THR B 1 58 ? -6.303 -22.404 48.688 1.00 5.33 58 THR B C 1
ATOM 3058 O O . THR B 1 58 ? -6.122 -21.968 47.542 1.00 5.97 58 THR B O 1
ATOM 3062 N N . THR B 1 59 ? -5.955 -23.616 49.070 1.00 5.23 59 THR B N 1
ATOM 3063 C CA . THR B 1 59 ? -5.252 -24.500 48.168 1.00 5.56 59 THR B CA 1
ATOM 3064 C C . THR B 1 59 ? -5.584 -25.943 48.449 1.00 5.61 59 THR B C 1
ATOM 3065 O O . THR B 1 59 ? -5.704 -26.312 49.620 1.00 7.58 59 THR B O 1
ATOM 3069 N N A PRO B 1 60 ? -5.765 -26.758 47.420 0.50 6.29 60 PRO B N 1
ATOM 3070 N N B PRO B 1 60 ? -5.698 -26.760 47.386 0.50 6.01 60 PRO B N 1
ATOM 3071 C CA A PRO B 1 60 ? -5.936 -26.400 46.026 0.50 5.70 60 PRO B CA 1
ATOM 3072 C CA B PRO B 1 60 ? -5.866 -26.317 46.006 0.50 5.75 60 PRO B CA 1
ATOM 3073 C C A PRO B 1 60 ? -7.264 -25.669 45.832 0.50 5.61 60 PRO B C 1
ATOM 3074 C C B PRO B 1 60 ? -7.243 -25.691 45.813 0.50 5.68 60 PRO B C 1
ATOM 3075 O O A PRO B 1 60 ? -8.168 -25.787 46.672 0.50 6.46 60 PRO B O 1
ATOM 3076 O O B PRO B 1 60 ? -8.160 -25.918 46.617 0.50 6.38 60 PRO B O 1
ATOM 3083 N N . ILE B 1 61 ? -7.384 -24.935 44.738 1.00 5.99 61 ILE B N 1
ATOM 3084 C CA . ILE B 1 61 ? -8.687 -24.453 44.251 1.00 5.82 61 ILE B CA 1
ATOM 3085 C C . ILE B 1 61 ? -9.045 -25.311 43.049 1.00 5.20 61 ILE B C 1
ATOM 3086 O O . ILE B 1 61 ? -8.339 -25.328 42.053 1.00 6.44 61 ILE B O 1
ATOM 3091 N N . ASN B 1 62 ? -10.085 -26.098 43.160 1.00 5.56 62 ASN B N 1
ATOM 3092 C CA . ASN B 1 62 ? -10.472 -26.996 42.094 1.00 4.97 62 ASN B CA 1
ATOM 3093 C C . ASN B 1 62 ? -11.239 -26.251 41.008 1.00 4.68 62 ASN B C 1
ATOM 3094 O O . ASN B 1 62 ? -11.876 -25.214 41.218 1.00 5.83 62 ASN B O 1
ATOM 3099 N N . ASN B 1 63 ? -11.187 -26.824 39.798 1.00 4.27 63 ASN B N 1
ATOM 3100 C CA . ASN B 1 63 ? -11.924 -26.308 38.659 1.00 4.42 63 ASN B CA 1
ATOM 3101 C C . ASN B 1 63 ? -11.574 -24.872 38.318 1.00 4.56 63 ASN B C 1
ATOM 3102 O O . ASN B 1 63 ? -12.443 -24.085 37.931 1.00 5.95 63 ASN B O 1
ATOM 3107 N N . SER B 1 64 ? -10.278 -24.584 38.408 1.00 4.73 64 SER B N 1
ATOM 3108 C CA . SER B 1 64 ? -9.737 -23.276 38.088 1.00 4.92 64 SER B CA 1
ATOM 3109 C C . SER B 1 64 ? -8.303 -23.423 37.703 1.00 4.77 64 SER B C 1
ATOM 3110 O O . SER B 1 64 ? -7.525 -23.984 38.495 1.00 5.20 64 SER B O 1
ATOM 3113 N N A CYS B 1 65 ? -7.922 -22.915 36.520 0.70 4.59 65 CYS B N 1
ATOM 3114 N N B CYS B 1 65 ? -7.956 -22.972 36.505 0.30 5.45 65 CYS B N 1
ATOM 3115 C CA A CYS B 1 65 ? -6.567 -23.082 36.059 0.70 4.66 65 CYS B CA 1
ATOM 3116 C CA B CYS B 1 65 ? -6.584 -23.029 36.056 0.30 5.61 65 CYS B CA 1
ATOM 3117 C C A CYS B 1 65 ? -6.326 -22.124 34.885 0.70 4.52 65 CYS B C 1
ATOM 3118 C C B CYS B 1 65 ? -6.459 -22.156 34.828 0.30 4.87 65 CYS B C 1
ATOM 3119 O O A CYS B 1 65 ? -5.623 -22.461 33.918 0.70 5.12 65 CYS B O 1
ATOM 3120 O O B CYS B 1 65 ? -6.000 -22.599 33.780 0.30 5.00 65 CYS B O 1
ATOM 3125 N N . THR B 1 66 ? -6.832 -20.893 34.964 1.00 5.80 66 THR B N 1
ATOM 3126 C CA . THR B 1 66 ? -6.875 -19.982 33.841 0.50 5.96 66 THR B CA 1
ATOM 3127 C C . THR B 1 66 ? -5.538 -19.460 33.456 1.00 5.08 66 THR B C 1
ATOM 3128 O O . THR B 1 66 ? -4.856 -18.819 34.256 1.00 5.90 66 THR B O 1
ATOM 3132 N N . ASP B 1 67 ? -5.157 -19.683 32.190 1.00 4.77 67 ASP B N 1
ATOM 3133 C CA . ASP B 1 67 ? -3.938 -19.119 31.640 1.00 4.06 67 ASP B CA 1
ATOM 3134 C C . ASP B 1 67 ? -4.233 -17.742 31.047 1.00 4.51 67 ASP B C 1
ATOM 3135 O O . ASP B 1 67 ? -5.086 -17.622 30.159 1.00 5.79 67 ASP B O 1
ATOM 3140 N N . ARG B 1 68 ? -3.547 -16.731 31.583 1.00 4.37 68 ARG B N 1
ATOM 3141 C CA . ARG B 1 68 ? -3.603 -15.379 31.080 1.00 4.58 68 ARG B CA 1
ATOM 3142 C C . ARG B 1 68 ? -2.264 -14.957 30.474 1.00 4.86 68 ARG B C 1
ATOM 3143 O O . ARG B 1 68 ? -2.054 -13.794 30.158 1.00 7.54 68 ARG B O 1
ATOM 3151 N N . ASN B 1 69 ? -1.330 -15.918 30.377 1.00 4.59 69 ASN B N 1
ATOM 3152 C CA . ASN B 1 69 ? 0.021 -15.670 29.957 1.00 4.50 69 ASN B CA 1
ATOM 3153 C C . ASN B 1 69 ? 0.304 -16.311 28.592 1.00 4.38 69 ASN B C 1
ATOM 3154 O O . ASN B 1 69 ? 0.757 -15.640 27.660 1.00 5.82 69 ASN B O 1
ATOM 3159 N N . GLY B 1 70 ? 0.035 -17.600 28.487 1.00 4.13 70 GLY B N 1
ATOM 3160 C CA . GLY B 1 70 ? 0.317 -18.394 27.303 1.00 4.12 70 GLY B CA 1
ATOM 3161 C C . GLY B 1 70 ? 1.311 -19.487 27.552 1.00 3.98 70 GLY B C 1
ATOM 3162 O O . GLY B 1 70 ? 1.260 -20.552 26.917 1.00 4.32 70 GLY B O 1
ATOM 3163 N N . HIS B 1 71 ? 2.287 -19.231 28.462 1.00 4.32 71 HIS B N 1
ATOM 3164 C CA . HIS B 1 71 ? 3.362 -20.171 28.672 1.00 3.86 71 HIS B CA 1
ATOM 3165 C C . HIS B 1 71 ? 2.853 -21.575 29.002 1.00 3.46 71 HIS B C 1
ATOM 3166 O O . HIS B 1 71 ? 3.285 -22.560 28.404 1.00 3.76 71 HIS B O 1
ATOM 3173 N N . GLY B 1 72 ? 1.909 -21.668 29.944 1.00 3.36 72 GLY B N 1
ATOM 3174 C CA . GLY B 1 72 ? 1.413 -22.981 30.352 1.00 3.39 72 GLY B CA 1
ATOM 3175 C C . GLY B 1 72 ? 0.634 -23.699 29.244 1.00 3.36 72 GLY B C 1
ATOM 3176 O O . GLY B 1 72 ? 0.754 -24.899 29.075 1.00 3.50 72 GLY B O 1
ATOM 3177 N N . THR B 1 73 ? -0.149 -22.928 28.478 1.00 3.37 73 THR B N 1
ATOM 3178 C CA . THR B 1 73 ? -0.857 -23.528 27.353 1.00 3.28 73 THR B CA 1
ATOM 3179 C C . THR B 1 73 ? 0.113 -24.045 26.308 1.00 2.99 73 THR B C 1
ATOM 3180 O O . THR B 1 73 ? -0.096 -25.130 25.712 1.00 3.46 73 THR B O 1
ATOM 3184 N N . HIS B 1 74 ? 1.186 -23.314 26.060 1.00 3.10 74 HIS B N 1
ATOM 3185 C CA . HIS B 1 74 ? 2.175 -23.682 25.055 1.00 3.45 74 HIS B CA 1
ATOM 3186 C C . HIS B 1 74 ? 2.876 -24.982 25.465 1.00 3.13 74 HIS B C 1
ATOM 3187 O O . HIS B 1 74 ? 2.988 -25.927 24.687 1.00 3.61 74 HIS B O 1
ATOM 3194 N N . VAL B 1 75 ? 3.311 -25.023 26.721 1.00 3.11 75 VAL B N 1
ATOM 3195 C CA . VAL B 1 75 ? 3.967 -26.217 27.253 1.00 3.42 75 VAL B CA 1
ATOM 3196 C C . VAL B 1 75 ? 3.040 -27.423 27.165 1.00 3.00 75 VAL B C 1
ATOM 3197 O O . VAL B 1 75 ? 3.466 -28.512 26.742 1.00 3.56 75 VAL B O 1
ATOM 3201 N N . ALA B 1 76 ? 1.777 -27.277 27.554 1.00 3.19 76 ALA B N 1
ATOM 3202 C CA . ALA B 1 76 ? 0.852 -28.381 27.503 1.00 3.43 76 ALA B CA 1
ATOM 3203 C C . ALA B 1 76 ? 0.680 -28.923 26.086 1.00 3.35 76 ALA B C 1
ATOM 3204 O O . ALA B 1 76 ? 0.638 -30.144 25.873 1.00 3.91 76 ALA B O 1
ATOM 3206 N N . GLY B 1 77 ? 0.599 -28.031 25.106 1.00 3.27 77 GLY B N 1
ATOM 3207 C CA . GLY B 1 77 ? 0.430 -28.467 23.730 1.00 3.41 77 GLY B CA 1
ATOM 3208 C C . GLY B 1 77 ? 1.574 -29.281 23.205 1.00 3.22 77 GLY B C 1
ATOM 3209 O O . GLY B 1 77 ? 1.392 -30.243 22.413 1.00 3.62 77 GLY B O 1
ATOM 3210 N N . THR B 1 78 ? 2.806 -28.952 23.614 1.00 3.05 78 THR B N 1
ATOM 3211 C CA . THR B 1 78 ? 3.959 -29.720 23.191 1.00 3.28 78 THR B CA 1
ATOM 3212 C C . THR B 1 78 ? 3.927 -31.136 23.763 1.00 3.48 78 THR B C 1
ATOM 3213 O O . THR B 1 78 ? 4.261 -32.108 23.105 1.00 3.87 78 THR B O 1
ATOM 3217 N N . ALA B 1 79 ? 3.489 -31.236 25.041 1.00 3.31 79 ALA B N 1
ATOM 3218 C CA . ALA B 1 79 ? 3.444 -32.542 25.681 1.00 3.39 79 ALA B CA 1
ATOM 3219 C C . ALA B 1 79 ? 2.364 -33.442 25.091 1.00 3.26 79 ALA B C 1
ATOM 3220 O O . ALA B 1 79 ? 2.588 -34.638 24.948 1.00 3.48 79 ALA B O 1
ATOM 3222 N N . LEU B 1 80 ? 1.149 -32.879 24.835 1.00 3.25 80 LEU B N 1
ATOM 3223 C CA . LEU B 1 80 ? 0.004 -33.759 24.666 1.00 3.40 80 LEU B CA 1
ATOM 3224 C C . LEU B 1 80 ? -1.133 -33.192 23.802 1.00 3.90 80 LEU B C 1
ATOM 3225 O O . LEU B 1 80 ? -2.228 -33.760 23.820 1.00 4.47 80 LEU B O 1
ATOM 3230 N N . ALA B 1 81 ? -0.925 -32.149 22.978 1.00 3.77 81 ALA B N 1
ATOM 3231 C CA . ALA B 1 81 ? -1.981 -31.803 22.051 1.00 3.56 81 ALA B CA 1
ATOM 3232 C C . ALA B 1 81 ? -2.321 -33.017 21.176 1.00 3.97 81 ALA B C 1
ATOM 3233 O O . ALA B 1 81 ? -1.445 -33.820 20.825 1.00 4.27 81 ALA B O 1
ATOM 3235 N N . ASP B 1 82 ? -3.587 -33.112 20.766 1.00 4.01 82 ASP B N 1
ATOM 3236 C CA . ASP B 1 82 ? -4.059 -34.312 20.100 1.00 4.54 82 ASP B CA 1
ATOM 3237 C C . ASP B 1 82 ? -4.551 -34.099 18.688 1.00 4.37 82 ASP B C 1
ATOM 3238 O O . ASP B 1 82 ? -5.191 -35.009 18.143 1.00 5.55 82 ASP B O 1
ATOM 3243 N N . GLY B 1 83 ? -4.344 -32.911 18.125 1.00 4.49 83 GLY B N 1
ATOM 3244 C CA . GLY B 1 83 ? -4.838 -32.588 16.802 1.00 4.72 83 GLY B CA 1
ATOM 3245 C C . GLY B 1 83 ? -6.261 -32.055 16.781 1.00 4.52 83 GLY B C 1
ATOM 3246 O O . GLY B 1 83 ? -6.729 -31.608 15.723 1.00 5.61 83 GLY B O 1
ATOM 3247 N N . GLY B 1 84 ? -6.972 -32.139 17.911 1.00 4.43 84 GLY B N 1
ATOM 3248 C CA . GLY B 1 84 ? -8.345 -31.693 17.970 1.00 4.75 84 GLY B CA 1
ATOM 3249 C C . GLY B 1 84 ? -9.310 -32.753 17.483 1.00 4.20 84 GLY B C 1
ATOM 3250 O O . GLY B 1 84 ? -8.966 -33.695 16.761 1.00 4.75 84 GLY B O 1
ATOM 3251 N N . SER B 1 85 ? -10.597 -32.552 17.797 1.00 4.43 85 SER B N 1
ATOM 3252 C CA . SER B 1 85 ? -11.647 -33.447 17.363 1.00 4.69 85 SER B CA 1
ATOM 3253 C C . SER B 1 85 ? -11.958 -33.363 15.869 1.00 5.45 85 SER B C 1
ATOM 3254 O O . SER B 1 85 ? -12.784 -34.134 15.376 1.00 7.22 85 SER B O 1
ATOM 3257 N N . ASP B 1 86 ? -11.332 -32.406 15.166 1.00 4.68 86 ASP B N 1
ATOM 3258 C CA . ASP B 1 86 ? -11.408 -32.272 13.730 1.00 5.13 86 ASP B CA 1
ATOM 3259 C C . ASP B 1 86 ? -10.103 -32.612 13.044 1.00 4.83 86 ASP B C 1
ATOM 3260 O O . ASP B 1 86 ? -10.006 -32.415 11.843 1.00 5.88 86 ASP B O 1
ATOM 3265 N N . GLN B 1 87 ? -9.084 -33.079 13.797 1.00 4.59 87 GLN B N 1
ATOM 3266 C CA . GLN B 1 87 ? -7.776 -33.395 13.264 1.00 4.49 87 GLN B CA 1
ATOM 3267 C C . GLN B 1 87 ? -7.103 -32.260 12.539 1.00 4.26 87 GLN B C 1
ATOM 3268 O O . GLN B 1 87 ? -6.164 -32.487 11.735 1.00 4.83 87 GLN B O 1
ATOM 3274 N N . ALA B 1 88 ? -7.492 -31.022 12.831 1.00 4.38 88 ALA B N 1
ATOM 3275 C CA . ALA B 1 88 ? -6.963 -29.848 12.135 1.00 4.75 88 ALA B CA 1
ATOM 3276 C C . ALA B 1 88 ? -5.994 -29.037 12.985 1.00 4.65 88 ALA B C 1
ATOM 3277 O O . ALA B 1 88 ? -5.572 -27.943 12.592 1.00 6.56 88 ALA B O 1
ATOM 3279 N N . GLY B 1 89 ? -5.625 -29.553 14.147 1.00 4.17 89 GLY B N 1
ATOM 3280 C CA . GLY B 1 89 ? -4.746 -28.845 15.053 1.00 4.40 89 GLY B CA 1
ATOM 3281 C C . GLY B 1 89 ? -3.352 -29.446 15.106 1.00 4.63 89 GLY B C 1
ATOM 3282 O O . GLY B 1 89 ? -2.943 -30.258 14.247 1.00 5.78 89 GLY B O 1
ATOM 3283 N N . ILE B 1 90 ? -2.599 -29.050 16.125 1.00 4.17 90 ILE B N 1
ATOM 3284 C CA . ILE B 1 90 ? -1.249 -29.579 16.300 1.00 4.18 90 ILE B CA 1
ATOM 3285 C C . ILE B 1 90 ? -1.282 -30.854 17.147 1.00 3.93 90 ILE B C 1
ATOM 3286 O O . ILE B 1 90 ? -2.234 -31.104 17.910 1.00 4.32 90 ILE B O 1
ATOM 3291 N N . TYR B 1 91 ? -0.188 -31.603 17.031 1.00 4.29 91 TYR B N 1
ATOM 3292 C CA . TYR B 1 91 ? 0.042 -32.805 17.790 1.00 4.23 91 TYR B CA 1
ATOM 3293 C C . TYR B 1 91 ? 1.244 -32.614 18.711 1.00 4.40 91 TYR B C 1
ATOM 3294 O O . TYR B 1 91 ? 2.294 -32.115 18.279 1.00 4.71 91 TYR B O 1
ATOM 3303 N N . GLY B 1 92 ? 1.067 -33.045 19.967 1.00 4.26 92 GLY B N 1
ATOM 3304 C CA . GLY B 1 92 ? 2.153 -33.142 20.905 1.00 4.14 92 GLY B CA 1
ATOM 3305 C C . GLY B 1 92 ? 2.692 -34.547 20.983 1.00 4.00 92 GLY B C 1
ATOM 3306 O O . GLY B 1 92 ? 2.285 -35.462 20.248 1.00 4.85 92 GLY B O 1
ATOM 3307 N N . VAL B 1 93 ? 3.660 -34.776 21.867 1.00 3.58 93 VAL B N 1
ATOM 3308 C CA . VAL B 1 93 ? 4.395 -36.031 21.845 1.00 3.75 93 VAL B CA 1
ATOM 3309 C C . VAL B 1 93 ? 3.508 -37.214 22.242 1.00 4.06 93 VAL B C 1
ATOM 3310 O O . VAL B 1 93 ? 3.633 -38.303 21.662 1.00 4.94 93 VAL B O 1
ATOM 3314 N N . ALA B 1 94 ? 2.635 -37.007 23.237 1.00 3.73 94 ALA B N 1
ATOM 3315 C CA . ALA B 1 94 ? 1.841 -38.067 23.844 1.00 3.89 94 ALA B CA 1
ATOM 3316 C C . ALA B 1 94 ? 0.365 -37.655 23.792 1.00 3.90 94 ALA B C 1
ATOM 3317 O O . ALA B 1 94 ? -0.219 -37.228 24.796 1.00 4.34 94 ALA B O 1
ATOM 3319 N N . PRO B 1 95 ? -0.260 -37.742 22.601 1.00 4.43 95 PRO B N 1
ATOM 3320 C CA . PRO B 1 95 ? -1.586 -37.135 22.414 1.00 4.74 95 PRO B CA 1
ATOM 3321 C C . PRO B 1 95 ? -2.712 -37.867 23.128 1.00 4.82 95 PRO B C 1
ATOM 3322 O O . PRO B 1 95 ? -3.835 -37.321 23.179 1.00 5.90 95 PRO B O 1
ATOM 3326 N N . ASP B 1 96 ? -2.461 -39.064 23.667 1.00 4.87 96 ASP B N 1
ATOM 3327 C CA . ASP B 1 96 ? -3.453 -39.789 24.417 1.00 5.62 96 ASP B CA 1
ATOM 3328 C C . ASP B 1 96 ? -3.296 -39.629 25.926 1.00 5.24 96 ASP B C 1
ATOM 3329 O O . ASP B 1 96 ? -4.127 -40.170 26.664 1.00 7.41 96 ASP B O 1
ATOM 3334 N N . ALA B 1 97 ? -2.274 -38.898 26.379 1.00 4.64 97 ALA B N 1
ATOM 3335 C CA . ALA B 1 97 ? -2.074 -38.686 27.797 1.00 4.39 97 ALA B CA 1
ATOM 3336 C C . ALA B 1 97 ? -3.138 -37.732 28.339 1.00 4.37 97 ALA B C 1
ATOM 3337 O O . ALA B 1 97 ? -3.827 -37.005 27.626 1.00 5.79 97 ALA B O 1
ATOM 3339 N N . ASP B 1 98 ? -3.292 -37.764 29.659 1.00 4.65 98 ASP B N 1
ATOM 3340 C CA . ASP B 1 98 ? -4.226 -36.927 30.398 1.00 4.24 98 ASP B CA 1
ATOM 3341 C C . ASP B 1 98 ? -3.487 -35.702 30.948 1.00 4.23 98 ASP B C 1
ATOM 3342 O O . ASP B 1 98 ? -2.405 -35.845 31.520 1.00 7.00 98 ASP B O 1
ATOM 3347 N N . LEU B 1 99 ? -4.072 -34.517 30.784 1.00 4.01 99 LEU B N 1
ATOM 3348 C CA . LEU B 1 99 ? -3.495 -33.286 31.293 1.00 3.85 99 LEU B CA 1
ATOM 3349 C C . LEU B 1 99 ? -4.056 -32.968 32.654 1.00 3.63 99 LEU B C 1
ATOM 3350 O O . LEU B 1 99 ? -5.294 -32.858 32.832 1.00 3.84 99 LEU B O 1
ATOM 3355 N N . TRP B 1 100 ? -3.145 -32.747 33.617 1.00 3.62 100 TRP B N 1
ATOM 3356 C CA . TRP B 1 100 ? -3.519 -32.143 34.898 1.00 3.58 100 TRP B CA 1
ATOM 3357 C C . TRP B 1 100 ? -2.900 -30.741 34.858 1.00 3.58 100 TRP B C 1
ATOM 3358 O O . TRP B 1 100 ? -1.664 -30.571 34.976 1.00 4.33 100 TRP B O 1
ATOM 3369 N N . ALA B 1 101 ? -3.734 -29.737 34.609 1.00 3.72 101 ALA B N 1
ATOM 3370 C CA . ALA B 1 101 ? -3.278 -28.354 34.494 1.00 3.83 101 ALA B CA 1
ATOM 3371 C C . ALA B 1 101 ? -3.288 -27.739 35.883 1.00 3.57 101 ALA B C 1
ATOM 3372 O O . ALA B 1 101 ? -4.363 -27.499 36.436 1.00 4.40 101 ALA B O 1
ATOM 3374 N N . TYR B 1 102 ? -2.116 -27.597 36.490 1.00 3.50 102 TYR B N 1
ATOM 3375 C CA . TYR B 1 102 ? -1.961 -27.070 37.830 1.00 3.62 102 TYR B CA 1
ATOM 3376 C C . TYR B 1 102 ? -1.295 -25.708 37.739 1.00 3.30 102 TYR B C 1
ATOM 3377 O O . TYR B 1 102 ? -0.136 -25.585 37.322 1.00 4.04 102 TYR B O 1
ATOM 3386 N N . LYS B 1 103 ? -2.045 -24.657 38.107 1.00 3.29 103 LYS B N 1
ATOM 3387 C CA . LYS B 1 103 ? -1.515 -23.307 38.019 1.00 3.47 103 LYS B CA 1
ATOM 3388 C C . LYS B 1 103 ? -0.712 -23.011 39.281 1.00 3.38 103 LYS B C 1
ATOM 3389 O O . LYS B 1 103 ? -1.285 -22.927 40.391 1.00 4.24 103 LYS B O 1
ATOM 3395 N N . VAL B 1 104 ? 0.603 -22.885 39.112 1.00 3.18 104 VAL B N 1
ATOM 3396 C CA . VAL B 1 104 ? 1.518 -22.599 40.206 1.00 3.58 104 VAL B CA 1
ATOM 3397 C C . VAL B 1 104 ? 2.250 -21.282 40.020 1.00 3.85 104 VAL B C 1
ATOM 3398 O O . VAL B 1 104 ? 2.913 -20.838 40.950 1.00 4.58 104 VAL B O 1
ATOM 3402 N N . LEU B 1 105 ? 2.152 -20.705 38.822 1.00 3.72 105 LEU B N 1
ATOM 3403 C CA . LEU B 1 105 ? 2.776 -19.428 38.476 1.00 3.81 105 LEU B CA 1
ATOM 3404 C C . LEU B 1 105 ? 1.667 -18.401 38.340 1.00 4.07 105 LEU B C 1
ATOM 3405 O O . LEU B 1 105 ? 0.611 -18.700 37.770 1.00 4.60 105 LEU B O 1
ATOM 3410 N N . LEU B 1 106 ? 1.923 -17.202 38.828 1.00 4.44 106 LEU B N 1
ATOM 3411 C CA . LEU B 1 106 ? 1.035 -16.079 38.564 1.00 4.59 106 LEU B CA 1
ATOM 3412 C C . LEU B 1 106 ? 1.029 -15.769 37.077 1.00 4.23 106 LEU B C 1
ATOM 3413 O O . LEU B 1 106 ? 1.895 -16.238 36.295 1.00 4.58 106 LEU B O 1
ATOM 3418 N N . ASP B 1 107 ? 0.108 -14.887 36.669 1.00 4.35 107 ASP B N 1
ATOM 3419 C CA . ASP B 1 107 ? -0.039 -14.525 35.269 1.00 4.37 107 ASP B CA 1
ATOM 3420 C C . ASP B 1 107 ? 1.217 -13.869 34.719 1.00 4.66 107 ASP B C 1
ATOM 3421 O O . ASP B 1 107 ? 1.473 -13.951 33.513 1.00 5.39 107 ASP B O 1
ATOM 3426 N N . SER B 1 108 ? 2.048 -13.267 35.595 1.00 4.95 108 SER B N 1
ATOM 3427 C CA . SER B 1 108 ? 3.322 -12.709 35.201 1.00 5.82 108 SER B CA 1
ATOM 3428 C C . SER B 1 108 ? 4.327 -13.738 34.747 1.00 5.73 108 SER B C 1
ATOM 3429 O O . SER B 1 108 ? 5.362 -13.358 34.170 1.00 7.86 108 SER B O 1
ATOM 3432 N N . GLY B 1 109 ? 4.134 -15.011 35.089 1.00 5.68 109 GLY B N 1
ATOM 3433 C CA . GLY B 1 109 ? 5.099 -16.038 34.808 1.00 6.11 109 GLY B CA 1
ATOM 3434 C C . GLY B 1 109 ? 5.987 -16.402 35.962 1.00 6.38 109 GLY B C 1
ATOM 3435 O O . GLY B 1 109 ? 6.796 -17.316 35.859 1.00 8.32 109 GLY B O 1
ATOM 3436 N N A SER B 1 110 ? 5.846 -15.639 37.052 0.50 6.57 110 SER B N 1
ATOM 3437 N N B SER B 1 110 ? 5.889 -15.715 37.074 0.50 7.73 110 SER B N 1
ATOM 3438 C CA A SER B 1 110 ? 6.613 -15.816 38.312 0.50 6.70 110 SER B CA 1
ATOM 3439 C CA B SER B 1 110 ? 6.698 -16.128 38.214 0.50 8.78 110 SER B CA 1
ATOM 3440 C C A SER B 1 110 ? 5.706 -16.433 39.354 0.50 5.69 110 SER B C 1
ATOM 3441 C C B SER B 1 110 ? 5.778 -16.690 39.267 0.50 7.42 110 SER B C 1
ATOM 3442 O O A SER B 1 110 ? 4.517 -16.130 39.391 0.50 6.85 110 SER B O 1
ATOM 3443 O O B SER B 1 110 ? 4.580 -16.483 39.199 0.50 8.79 110 SER B O 1
ATOM 3448 N N A GLY B 1 111 ? 6.280 -17.185 40.272 0.50 7.26 111 GLY B N 1
ATOM 3449 N N B GLY B 1 111 ? 6.334 -17.500 40.156 0.50 8.89 111 GLY B N 1
ATOM 3450 C CA A GLY B 1 111 ? 5.480 -17.885 41.250 0.50 7.55 111 GLY B CA 1
ATOM 3451 C CA B GLY B 1 111 ? 5.575 -18.129 41.200 0.50 8.97 111 GLY B CA 1
ATOM 3452 C C A GLY B 1 111 ? 6.284 -18.292 42.476 0.50 7.27 111 GLY B C 1
ATOM 3453 C C B GLY B 1 111 ? 6.261 -18.001 42.554 0.50 8.15 111 GLY B C 1
ATOM 3454 O O A GLY B 1 111 ? 7.508 -18.395 42.477 0.50 6.85 111 GLY B O 1
ATOM 3455 O O B GLY B 1 111 ? 7.396 -17.459 42.712 0.50 9.06 111 GLY B O 1
ATOM 3456 N N . TYR B 1 112 ? 5.556 -18.519 43.537 1.00 5.63 112 TYR B N 1
ATOM 3457 C CA . TYR B 1 112 ? 6.116 -18.660 44.866 1.00 5.31 112 TYR B CA 1
ATOM 3458 C C . TYR B 1 112 ? 6.441 -20.126 45.136 1.00 4.98 112 TYR B C 1
ATOM 3459 O O . TYR B 1 112 ? 5.694 -21.045 44.767 1.00 4.90 112 TYR B O 1
ATOM 3468 N N . SER B 1 113 ? 7.542 -20.342 45.868 1.00 5.13 113 SER B N 1
ATOM 3469 C CA . SER B 1 113 ? 7.988 -21.681 46.119 1.00 5.08 113 SER B CA 1
ATOM 3470 C C . SER B 1 113 ? 7.015 -22.527 46.911 1.00 4.45 113 SER B C 1
ATOM 3471 O O . SER B 1 113 ? 6.885 -23.726 46.659 1.00 5.10 113 SER B O 1
ATOM 3474 N N . ASP B 1 114 ? 6.315 -21.946 47.889 1.00 4.96 114 ASP B N 1
ATOM 3475 C CA . ASP B 1 114 ? 5.352 -22.739 48.639 1.00 5.08 114 ASP B CA 1
ATOM 3476 C C . ASP B 1 114 ? 4.229 -23.263 47.736 1.00 4.62 114 ASP B C 1
ATOM 3477 O O . ASP B 1 114 ? 3.784 -24.384 47.911 1.00 4.93 114 ASP B O 1
ATOM 3482 N N . ASP B 1 115 ? 3.776 -22.448 46.780 1.00 4.51 115 ASP B N 1
ATOM 3483 C CA . ASP B 1 115 ? 2.717 -22.856 45.881 1.00 4.44 115 ASP B CA 1
ATOM 3484 C C . ASP B 1 115 ? 3.176 -23.984 44.964 1.00 3.91 115 ASP B C 1
ATOM 3485 O O . ASP B 1 115 ? 2.435 -24.956 44.705 1.00 4.42 115 ASP B O 1
ATOM 3490 N N . ILE B 1 116 ? 4.381 -23.846 44.435 1.00 4.09 116 ILE B N 1
ATOM 3491 C CA . ILE B 1 116 ? 4.973 -24.890 43.577 1.00 4.05 116 ILE B CA 1
ATOM 3492 C C . ILE B 1 116 ? 5.088 -26.200 44.382 1.00 3.87 116 ILE B C 1
ATOM 3493 O O . ILE B 1 116 ? 4.669 -27.266 43.904 1.00 3.92 116 ILE B O 1
ATOM 3498 N N . ALA B 1 117 ? 5.610 -26.114 45.598 1.00 4.03 117 ALA B N 1
ATOM 3499 C CA . ALA B 1 117 ? 5.748 -27.291 46.447 1.00 3.91 117 ALA B CA 1
ATOM 3500 C C . ALA B 1 117 ? 4.403 -27.949 46.727 1.00 3.62 117 ALA B C 1
ATOM 3501 O O . ALA B 1 117 ? 4.281 -29.177 46.678 1.00 4.03 117 ALA B O 1
ATOM 3503 N N . ALA B 1 118 ? 3.386 -27.139 47.028 1.00 3.67 118 ALA B N 1
ATOM 3504 C CA . ALA B 1 118 ? 2.077 -27.682 47.317 1.00 3.91 118 ALA B CA 1
ATOM 3505 C C . ALA B 1 118 ? 1.534 -28.443 46.119 1.00 3.87 118 ALA B C 1
ATOM 3506 O O . ALA B 1 118 ? 0.917 -29.508 46.272 1.00 3.97 118 ALA B O 1
ATOM 3508 N N . ALA B 1 119 ? 1.746 -27.915 44.918 1.00 3.70 119 ALA B N 1
ATOM 3509 C CA . ALA B 1 119 ? 1.231 -28.561 43.713 1.00 3.69 119 ALA B CA 1
ATOM 3510 C C . ALA B 1 119 ? 1.959 -29.874 43.442 1.00 3.50 119 ALA B C 1
ATOM 3511 O O . ALA B 1 119 ? 1.353 -30.842 42.988 1.00 3.95 119 ALA B O 1
ATOM 3513 N N . ILE B 1 120 ? 3.275 -29.918 43.691 1.00 3.13 120 ILE B N 1
ATOM 3514 C CA . ILE B 1 120 ? 4.049 -31.125 43.516 1.00 3.09 120 ILE B CA 1
ATOM 3515 C C . ILE B 1 120 ? 3.503 -32.228 44.439 1.00 3.03 120 ILE B C 1
ATOM 3516 O O . ILE B 1 120 ? 3.247 -33.370 44.031 1.00 3.84 120 ILE B O 1
ATOM 3521 N N . ARG B 1 121 ? 3.295 -31.879 45.712 1.00 3.58 121 ARG B N 1
ATOM 3522 C CA A ARG B 1 121 ? 2.776 -32.868 46.647 0.50 3.70 121 ARG B CA 1
ATOM 3523 C CA B ARG B 1 121 ? 2.773 -32.855 46.671 0.50 3.65 121 ARG B CA 1
ATOM 3524 C C A ARG B 1 121 ? 1.365 -33.278 46.264 0.50 3.52 121 ARG B C 1
ATOM 3525 C C B ARG B 1 121 ? 1.333 -33.252 46.347 0.50 3.55 121 ARG B C 1
ATOM 3526 O O A ARG B 1 121 ? 1.053 -34.476 46.320 0.50 3.92 121 ARG B O 1
ATOM 3527 O O B ARG B 1 121 ? 0.950 -34.405 46.560 0.50 4.40 121 ARG B O 1
ATOM 3542 N N . HIS B 1 122 ? 0.540 -32.306 45.843 1.00 3.88 122 HIS B N 1
ATOM 3543 C CA . HIS B 1 122 ? -0.840 -32.627 45.488 1.00 3.95 122 HIS B CA 1
ATOM 3544 C C . HIS B 1 122 ? -0.875 -33.607 44.304 1.00 3.47 122 HIS B C 1
ATOM 3545 O O . HIS B 1 122 ? -1.661 -34.547 44.295 1.00 4.07 122 HIS B O 1
ATOM 3552 N N . ALA B 1 123 ? -0.038 -33.362 43.297 1.00 3.68 123 ALA B N 1
ATOM 3553 C CA . ALA B 1 123 ? 0.016 -34.280 42.146 1.00 3.84 123 ALA B CA 1
ATOM 3554 C C . ALA B 1 123 ? 0.347 -35.696 42.628 1.00 3.72 123 ALA B C 1
ATOM 3555 O O . ALA B 1 123 ? -0.238 -36.669 42.145 1.00 4.34 123 ALA B O 1
ATOM 3557 N N . ALA B 1 124 ? 1.306 -35.817 43.546 1.00 3.84 124 ALA B N 1
ATOM 3558 C CA . ALA B 1 124 ? 1.634 -37.121 44.092 1.00 4.40 124 ALA B CA 1
ATOM 3559 C C . ALA B 1 124 ? 0.477 -37.753 44.851 1.00 4.07 124 ALA B C 1
ATOM 3560 O O . ALA B 1 124 ? 0.189 -38.939 44.679 1.00 4.84 124 ALA B O 1
ATOM 3562 N N . ASP B 1 125 ? -0.200 -36.963 45.670 1.00 4.05 125 ASP B N 1
ATOM 3563 C CA . ASP B 1 125 ? -1.332 -37.480 46.396 1.00 4.18 125 ASP B CA 1
ATOM 3564 C C . ASP B 1 125 ? -2.436 -37.917 45.448 1.00 4.09 125 ASP B C 1
ATOM 3565 O O . ASP B 1 125 ? -3.121 -38.923 45.712 1.00 4.45 125 ASP B O 1
ATOM 3570 N N . GLN B 1 126 ? -2.621 -37.202 44.344 1.00 3.94 126 GLN B N 1
ATOM 3571 C CA . GLN B 1 126 ? -3.635 -37.578 43.367 1.00 4.38 126 GLN B CA 1
ATOM 3572 C C . GLN B 1 126 ? -3.224 -38.836 42.602 1.00 4.29 126 GLN B C 1
ATOM 3573 O O . GLN B 1 126 ? -4.086 -39.676 42.299 1.00 4.71 126 GLN B O 1
ATOM 3579 N N . ALA B 1 127 ? -1.931 -38.997 42.285 1.00 4.35 127 ALA B N 1
ATOM 3580 C CA . ALA B 1 127 ? -1.443 -40.256 41.703 1.00 4.71 127 ALA B CA 1
ATOM 3581 C C . ALA B 1 127 ? -1.791 -41.431 42.621 1.00 4.65 127 ALA B C 1
ATOM 3582 O O . ALA B 1 127 ? -2.295 -42.473 42.188 1.00 5.71 127 ALA B O 1
ATOM 3584 N N . THR B 1 128 ? -1.512 -41.257 43.924 1.00 4.69 128 THR B N 1
ATOM 3585 C CA . THR B 1 128 ? -1.781 -42.318 44.887 1.00 4.80 128 THR B CA 1
ATOM 3586 C C . THR B 1 128 ? -3.268 -42.581 45.006 1.00 4.73 128 THR B C 1
ATOM 3587 O O . THR B 1 128 ? -3.716 -43.736 45.040 1.00 5.73 128 THR B O 1
ATOM 3591 N N . ALA B 1 129 ? -4.085 -41.529 45.089 1.00 4.37 129 ALA B N 1
ATOM 3592 C CA . ALA B 1 129 ? -5.512 -41.686 45.281 1.00 4.66 129 ALA B CA 1
ATOM 3593 C C . ALA B 1 129 ? -6.137 -42.409 44.103 1.00 4.97 129 ALA B C 1
ATOM 3594 O O . ALA B 1 129 ? -7.025 -43.267 44.290 1.00 5.67 129 ALA B O 1
ATOM 3596 N N . THR B 1 130 ? -5.718 -42.066 42.888 1.00 5.40 130 THR B N 1
ATOM 3597 C CA . THR B 1 130 ? -6.304 -42.604 41.686 1.00 6.67 130 THR B CA 1
ATOM 3598 C C . THR B 1 130 ? -5.687 -43.930 41.258 1.00 6.32 130 THR B C 1
ATOM 3599 O O . THR B 1 130 ? -6.275 -44.611 40.416 1.00 8.35 130 THR B O 1
ATOM 3603 N N . GLY B 1 131 ? -4.511 -44.279 41.760 1.00 6.63 131 GLY B N 1
ATOM 3604 C CA . GLY B 1 131 ? -3.793 -45.437 41.322 1.00 7.30 131 GLY B CA 1
ATOM 3605 C C . GLY B 1 131 ? -3.219 -45.344 39.934 1.00 6.67 131 GLY B C 1
ATOM 3606 O O . GLY B 1 131 ? -3.004 -46.353 39.280 1.00 8.83 131 GLY B O 1
ATOM 3607 N N A THR B 1 132 ? -2.974 -44.107 39.485 0.70 6.00 132 THR B N 1
ATOM 3608 N N B THR B 1 132 ? -2.830 -44.146 39.524 0.30 6.11 132 THR B N 1
ATOM 3609 C CA A THR B 1 132 ? -2.375 -43.937 38.166 0.70 6.05 132 THR B CA 1
ATOM 3610 C CA B THR B 1 132 ? -2.564 -43.864 38.079 0.30 4.52 132 THR B CA 1
ATOM 3611 C C A THR B 1 132 ? -0.959 -43.451 38.169 0.70 6.80 132 THR B C 1
ATOM 3612 C C B THR B 1 132 ? -1.169 -43.178 37.979 0.30 4.10 132 THR B C 1
ATOM 3613 O O A THR B 1 132 ? -0.778 -42.342 38.819 0.70 6.45 132 THR B O 1
ATOM 3614 O O B THR B 1 132 ? -0.398 -43.032 39.214 0.30 6.92 132 THR B O 1
ATOM 3621 N N . LYS B 1 133 ? -0.365 -43.632 37.004 1.00 5.00 133 LYS B N 1
ATOM 3622 C CA . LYS B 1 133 ? 0.981 -43.147 36.790 1.00 5.11 133 LYS B CA 1
ATOM 3623 C C . LYS B 1 133 ? 0.984 -41.702 36.347 1.00 4.73 133 LYS B C 1
ATOM 3624 O O . LYS B 1 133 ? 0.244 -41.315 35.435 1.00 5.12 133 LYS B O 1
ATOM 3634 N N . THR B 1 134 ? 1.853 -40.916 36.993 1.00 4.29 134 THR B N 1
ATOM 3635 C CA . THR B 1 134 ? 1.846 -39.464 36.871 1.00 3.96 134 THR B CA 1
ATOM 3636 C C . THR B 1 134 ? 3.265 -38.938 36.693 1.00 3.55 134 THR B C 1
ATOM 3637 O O . THR B 1 134 ? 4.208 -39.373 37.381 1.00 3.98 134 THR B O 1
ATOM 3641 N N . ILE B 1 135 ? 3.374 -37.968 35.770 1.00 3.43 135 ILE B N 1
ATOM 3642 C CA . ILE B 1 135 ? 4.606 -37.259 35.506 1.00 3.27 135 ILE B CA 1
ATOM 3643 C C . ILE B 1 135 ? 4.368 -35.792 35.842 1.00 3.29 135 ILE B C 1
ATOM 3644 O O . ILE B 1 135 ? 3.444 -35.187 35.278 1.00 5.18 135 ILE B O 1
ATOM 3649 N N . ILE B 1 136 ? 5.199 -35.212 36.701 1.00 3.17 136 ILE B N 1
ATOM 3650 C CA . ILE B 1 136 ? 5.187 -33.774 36.952 1.00 3.25 136 ILE B CA 1
ATOM 3651 C C . ILE B 1 136 ? 6.148 -33.130 35.967 1.00 3.32 136 ILE B C 1
ATOM 3652 O O . ILE B 1 136 ? 7.311 -33.550 35.866 1.00 4.58 136 ILE B O 1
ATOM 3657 N N . SER B 1 137 ? 5.661 -32.108 35.267 1.00 3.16 137 SER B N 1
ATOM 3658 C CA . SER B 1 137 ? 6.437 -31.392 34.282 1.00 3.13 137 SER B CA 1
ATOM 3659 C C . SER B 1 137 ? 6.514 -29.921 34.710 1.00 3.15 137 SER B C 1
ATOM 3660 O O . SER B 1 137 ? 5.477 -29.247 34.803 1.00 3.58 137 SER B O 1
ATOM 3663 N N . MET B 1 138 ? 7.741 -29.461 35.003 1.00 3.26 138 MET B N 1
ATOM 3664 C CA . MET B 1 138 ? 7.979 -28.112 35.515 1.00 3.27 138 MET B CA 1
ATOM 3665 C C . MET B 1 138 ? 8.868 -27.312 34.588 1.00 3.23 138 MET B C 1
ATOM 3666 O O . MET B 1 138 ? 10.105 -27.407 34.641 1.00 3.71 138 MET B O 1
ATOM 3671 N N . SER B 1 139 ? 8.246 -26.473 33.752 1.00 3.33 139 SER B N 1
ATOM 3672 C CA . SER B 1 139 ? 8.952 -25.554 32.898 1.00 3.62 139 SER B CA 1
ATOM 3673 C C . SER B 1 139 ? 9.151 -24.237 33.664 1.00 4.16 139 SER B C 1
ATOM 3674 O O . SER B 1 139 ? 8.540 -23.202 33.347 1.00 4.77 139 SER B O 1
ATOM 3677 N N . LEU B 1 140 ? 9.960 -24.326 34.717 1.00 4.22 140 LEU B N 1
ATOM 3678 C CA . LEU B 1 140 ? 10.173 -23.229 35.635 1.00 4.43 140 LEU B CA 1
ATOM 3679 C C . LEU B 1 140 ? 11.450 -23.535 36.392 1.00 4.79 140 LEU B C 1
ATOM 3680 O O . LEU B 1 140 ? 11.872 -24.681 36.500 1.00 5.26 140 LEU B O 1
ATOM 3685 N N . GLY B 1 141 ? 12.018 -22.483 36.975 1.00 6.16 141 GLY B N 1
ATOM 3686 C CA . GLY B 1 141 ? 13.172 -22.694 37.798 1.00 7.85 141 GLY B CA 1
ATOM 3687 C C . GLY B 1 141 ? 13.715 -21.399 38.319 1.00 7.66 141 GLY B C 1
ATOM 3688 O O . GLY B 1 141 ? 13.277 -20.297 37.958 1.00 9.69 141 GLY B O 1
ATOM 3689 N N A SER B 1 142 ? 14.652 -21.522 39.232 0.50 7.49 142 SER B N 1
ATOM 3690 N N B SER B 1 142 ? 14.719 -21.583 39.185 0.50 8.23 142 SER B N 1
ATOM 3691 C CA A SER B 1 142 ? 15.350 -20.378 39.729 0.50 7.82 142 SER B CA 1
ATOM 3692 C CA B SER B 1 142 ? 15.412 -20.547 39.949 0.50 9.61 142 SER B CA 1
ATOM 3693 C C A SER B 1 142 ? 16.781 -20.794 40.009 0.50 7.36 142 SER B C 1
ATOM 3694 C C B SER B 1 142 ? 16.898 -20.982 40.124 0.50 9.21 142 SER B C 1
ATOM 3695 O O A SER B 1 142 ? 17.133 -21.954 39.944 0.50 6.23 142 SER B O 1
ATOM 3696 O O B SER B 1 142 ? 17.193 -22.159 40.332 0.50 8.78 142 SER B O 1
ATOM 3701 N N A SER B 1 143 ? 17.602 -19.818 40.398 0.50 7.16 143 SER B N 1
ATOM 3702 N N B SER B 1 143 ? 17.828 -20.014 40.085 0.50 9.89 143 SER B N 1
ATOM 3703 C CA A SER B 1 143 ? 19.011 -20.096 40.565 0.50 8.96 143 SER B CA 1
ATOM 3704 C CA B SER B 1 143 ? 19.238 -20.347 40.233 0.50 11.40 143 SER B CA 1
ATOM 3705 C C A SER B 1 143 ? 19.294 -20.823 41.898 0.50 8.35 143 SER B C 1
ATOM 3706 C C B SER B 1 143 ? 19.538 -21.026 41.523 0.50 10.43 143 SER B C 1
ATOM 3707 O O A SER B 1 143 ? 20.262 -21.582 42.045 0.50 12.55 143 SER B O 1
ATOM 3708 O O B SER B 1 143 ? 20.456 -21.842 41.572 0.50 12.74 143 SER B O 1
ATOM 3713 N N A ALA B 1 144 ? 18.419 -20.596 42.881 0.70 9.15 144 ALA B N 1
ATOM 3714 N N B ALA B 1 144 ? 18.774 -20.736 42.575 0.30 8.76 144 ALA B N 1
ATOM 3715 C CA A ALA B 1 144 ? 18.598 -21.105 44.239 0.70 9.95 144 ALA B CA 1
ATOM 3716 C CA B ALA B 1 144 ? 19.036 -21.358 43.873 0.30 7.20 144 ALA B CA 1
ATOM 3717 C C A ALA B 1 144 ? 17.717 -22.380 44.469 0.70 8.64 144 ALA B C 1
ATOM 3718 C C B ALA B 1 144 ? 17.956 -22.355 44.256 0.30 6.86 144 ALA B C 1
ATOM 3719 O O A ALA B 1 144 ? 16.670 -22.571 43.853 0.70 8.90 144 ALA B O 1
ATOM 3720 O O B ALA B 1 144 ? 16.783 -22.237 43.891 0.30 7.01 144 ALA B O 1
ATOM 3723 N N A ASN B 1 145 ? 18.180 -23.226 45.386 0.70 8.94 145 ASN B N 1
ATOM 3724 N N B ASN B 1 145 ? 18.381 -23.335 45.032 0.30 5.83 145 ASN B N 1
ATOM 3725 C CA A ASN B 1 145 ? 17.526 -24.471 45.761 0.70 6.98 145 ASN B CA 1
ATOM 3726 C CA B ASN B 1 145 ? 17.481 -24.348 45.572 0.30 5.24 145 ASN B CA 1
ATOM 3727 C C A ASN B 1 145 ? 16.673 -24.304 47.034 0.70 7.91 145 ASN B C 1
ATOM 3728 C C B ASN B 1 145 ? 16.539 -23.742 46.620 0.30 3.94 145 ASN B C 1
ATOM 3729 O O A ASN B 1 145 ? 17.135 -24.331 48.172 0.70 9.81 145 ASN B O 1
ATOM 3730 O O B ASN B 1 145 ? 16.828 -22.688 47.199 0.30 5.11 145 ASN B O 1
ATOM 3739 N N A ASN B 1 146 ? 15.380 -24.190 46.832 0.50 6.22 146 ASN B N 1
ATOM 3740 N N B ASN B 1 146 ? 15.415 -24.436 46.870 0.50 5.35 146 ASN B N 1
ATOM 3741 C CA A ASN B 1 146 ? 14.428 -23.997 47.879 0.50 4.99 146 ASN B CA 1
ATOM 3742 C CA B ASN B 1 146 ? 14.413 -24.068 47.844 0.50 5.17 146 ASN B CA 1
ATOM 3743 C C A ASN B 1 146 ? 14.046 -25.335 48.522 0.50 4.74 146 ASN B C 1
ATOM 3744 C C B ASN B 1 146 ? 13.970 -25.352 48.528 0.50 4.50 146 ASN B C 1
ATOM 3745 O O A ASN B 1 146 ? 13.768 -26.305 47.814 0.50 4.98 146 ASN B O 1
ATOM 3746 O O B ASN B 1 146 ? 13.561 -26.301 47.851 0.50 5.07 146 ASN B O 1
ATOM 3755 N N . SER B 1 147 ? 14.044 -25.365 49.855 1.00 4.45 147 SER B N 1
ATOM 3756 C CA . SER B 1 147 ? 13.851 -26.616 50.559 1.00 4.54 147 SER B CA 1
ATOM 3757 C C . SER B 1 147 ? 12.381 -27.085 50.544 1.00 4.31 147 SE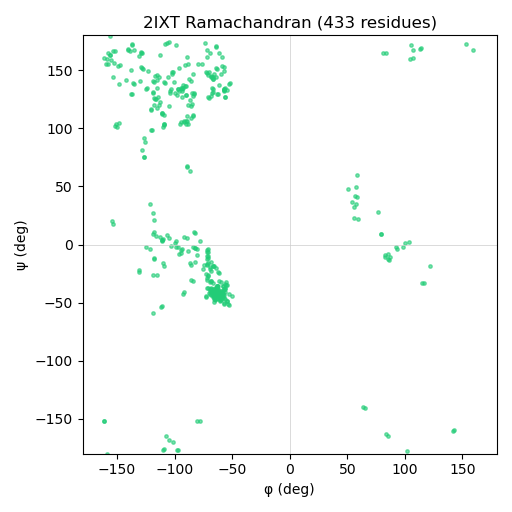R B C 1
ATOM 3758 O O . SER B 1 147 ? 12.134 -28.282 50.688 1.00 4.99 147 SER B O 1
ATOM 3761 N N . LEU B 1 148 ? 11.434 -26.163 50.379 1.00 4.19 148 LEU B N 1
ATOM 3762 C CA . LEU B 1 148 ? 10.045 -26.582 50.217 1.00 4.57 148 LEU B CA 1
ATOM 3763 C C . LEU B 1 148 ? 9.883 -27.379 48.925 1.00 4.48 148 LEU B C 1
ATOM 3764 O O . LEU B 1 148 ? 9.264 -28.447 48.896 1.00 4.53 148 LEU B O 1
ATOM 3769 N N . ILE B 1 149 ? 10.443 -26.861 47.841 1.00 4.31 149 ILE B N 1
ATOM 3770 C CA . ILE B 1 149 ? 10.331 -27.537 46.564 1.00 4.41 149 ILE B CA 1
ATOM 3771 C C . ILE B 1 149 ? 11.125 -28.836 46.572 1.00 4.15 149 ILE B C 1
ATOM 3772 O O . ILE B 1 149 ? 10.623 -29.857 46.110 1.00 4.40 149 ILE B O 1
ATOM 3777 N N . SER B 1 150 ? 12.347 -28.818 47.113 1.00 4.30 150 SER B N 1
ATOM 3778 C CA A SER B 1 150 ? 13.166 -30.018 47.147 0.70 4.48 150 SER B CA 1
ATOM 3779 C CA B SER B 1 150 ? 13.127 -30.042 47.056 0.30 4.81 150 SER B CA 1
ATOM 3780 C C . SER B 1 150 ? 12.457 -31.139 47.895 1.00 3.96 150 SER B C 1
ATOM 3781 O O . SER B 1 150 ? 12.366 -32.297 47.456 1.00 4.62 150 SER B O 1
ATOM 3786 N N . SER B 1 151 ? 11.918 -30.800 49.087 1.00 4.00 151 SER B N 1
ATOM 3787 C CA A SER B 1 151 ? 11.252 -31.824 49.892 0.60 4.00 151 SER B CA 1
ATOM 3788 C CA B SER B 1 151 ? 11.232 -31.811 49.885 0.40 4.06 151 SER B CA 1
ATOM 3789 C C . SER B 1 151 ? 10.004 -32.330 49.170 1.00 3.76 151 SER B C 1
ATOM 3790 O O . SER B 1 151 ? 9.715 -33.534 49.213 1.00 4.47 151 SER B O 1
ATOM 3795 N N . ALA B 1 152 ? 9.281 -31.459 48.473 1.00 3.64 152 ALA B N 1
ATOM 3796 C CA . ALA B 1 152 ? 8.109 -31.890 47.710 1.00 3.81 152 ALA B CA 1
ATOM 3797 C C . ALA B 1 152 ? 8.500 -32.837 46.582 1.00 3.42 152 ALA B C 1
ATOM 3798 O O . ALA B 1 152 ? 7.814 -33.831 46.351 1.00 3.83 152 ALA B O 1
ATOM 3800 N N . VAL B 1 153 ? 9.583 -32.521 45.865 1.00 3.77 153 VAL B N 1
ATOM 3801 C CA . VAL B 1 153 ? 10.075 -33.403 44.810 1.00 3.83 153 VAL B CA 1
ATOM 3802 C C . VAL B 1 153 ? 10.397 -34.776 45.396 1.00 4.20 153 VAL B C 1
ATOM 3803 O O . VAL B 1 153 ? 10.009 -35.809 44.833 1.00 4.25 153 VAL B O 1
ATOM 3807 N N A ASN B 1 154 ? 11.049 -34.817 46.560 0.50 3.69 154 ASN B N 1
ATOM 3808 N N B ASN B 1 154 ? 11.093 -34.820 46.519 0.50 4.96 154 ASN B N 1
ATOM 3809 C CA A ASN B 1 154 ? 11.354 -36.106 47.203 0.50 4.22 154 ASN B CA 1
ATOM 3810 C CA B ASN B 1 154 ? 11.425 -36.108 47.098 0.50 5.63 154 ASN B CA 1
ATOM 3811 C C A ASN B 1 154 ? 10.114 -36.866 47.535 0.50 3.80 154 ASN B C 1
ATOM 3812 C C B ASN B 1 154 ? 10.168 -36.861 47.575 0.50 4.67 154 ASN B C 1
ATOM 3813 O O A ASN B 1 154 ? 10.017 -38.079 47.315 0.50 4.53 154 ASN B O 1
ATOM 3814 O O B ASN B 1 154 ? 10.112 -38.086 47.441 0.50 5.69 154 ASN B O 1
ATOM 3823 N N . TYR B 1 155 ? 9.147 -36.164 48.105 1.00 4.54 155 TYR B N 1
ATOM 3824 C CA . TYR B 1 155 ? 7.886 -36.764 48.465 1.00 4.32 155 TYR B CA 1
ATOM 3825 C C . TYR B 1 155 ? 7.259 -37.393 47.234 1.00 4.41 155 TYR B C 1
ATOM 3826 O O 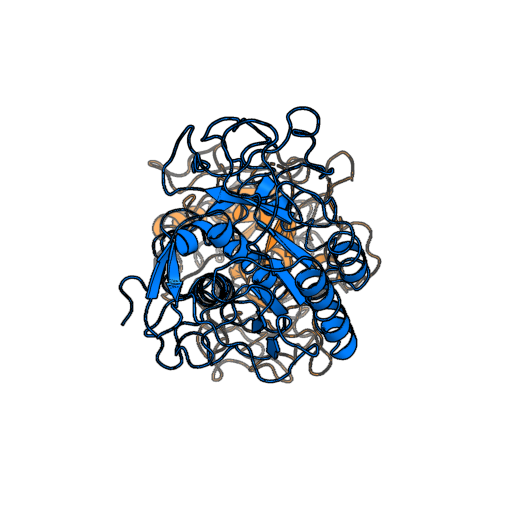. TYR B 1 155 ? 6.860 -38.568 47.238 1.00 5.37 155 TYR B O 1
ATOM 3835 N N . ALA B 1 156 ? 7.125 -36.630 46.156 1.00 3.89 156 ALA B N 1
ATOM 3836 C CA . ALA B 1 156 ? 6.509 -37.153 44.955 1.00 3.94 156 ALA B CA 1
ATOM 3837 C C . ALA B 1 156 ? 7.263 -38.336 44.393 1.00 3.76 156 ALA B C 1
ATOM 3838 O O . ALA B 1 156 ? 6.668 -39.348 43.996 1.00 4.29 156 ALA B O 1
ATOM 3840 N N A TYR B 1 157 ? 8.600 -38.244 44.354 0.60 4.22 157 TYR B N 1
ATOM 3841 N N B TYR B 1 157 ? 8.599 -38.243 44.338 0.40 4.30 157 TYR B N 1
ATOM 3842 C CA A TYR B 1 157 ? 9.415 -39.305 43.790 0.60 4.50 157 TYR B CA 1
ATOM 3843 C CA B TYR B 1 157 ? 9.379 -39.345 43.799 0.40 4.59 157 TYR B CA 1
ATOM 3844 C C A TYR B 1 157 ? 9.256 -40.581 44.621 0.60 4.99 157 TYR B C 1
ATOM 3845 C C B TYR B 1 157 ? 9.121 -40.605 44.627 0.40 5.04 157 TYR B C 1
ATOM 3846 O O A TYR B 1 157 ? 9.249 -41.701 44.065 0.60 5.60 157 TYR B O 1
ATOM 3847 O O B TYR B 1 157 ? 8.941 -41.717 44.089 0.40 4.68 157 TYR B O 1
ATOM 3864 N N . SER B 1 158 ? 9.109 -40.447 45.941 1.00 5.30 158 SER B N 1
ATOM 3865 C CA . SER B 1 158 ? 8.910 -41.585 46.824 1.00 6.89 158 SER B CA 1
ATOM 3866 C C . SER B 1 158 ? 7.583 -42.282 46.608 1.00 6.33 158 SER B C 1
ATOM 3867 O O A SER B 1 158 ? 7.380 -43.378 47.103 0.50 7.87 158 SER B O 1
ATOM 3868 O O B SER B 1 158 ? 7.500 -43.481 46.790 0.50 8.80 158 SER B O 1
ATOM 3871 N N A LYS B 1 159 ? 6.644 -41.584 45.992 0.50 5.66 159 LYS B N 1
ATOM 3872 N N B LYS B 1 159 ? 6.582 -41.516 46.126 0.50 6.08 159 LYS B N 1
ATOM 3873 C CA A LYS B 1 159 ? 5.319 -42.119 45.807 0.50 6.18 159 LYS B CA 1
ATOM 3874 C CA B LYS B 1 159 ? 5.229 -42.018 45.792 0.50 6.81 159 LYS B CA 1
ATOM 3875 C C A LYS B 1 159 ? 5.103 -42.508 44.361 0.50 5.89 159 LYS B C 1
ATOM 3876 C C B LYS B 1 159 ? 5.121 -42.595 44.390 0.50 6.07 159 LYS B C 1
ATOM 3877 O O A LYS B 1 159 ? 3.975 -42.758 43.930 0.50 7.13 159 LYS B O 1
ATOM 3878 O O B LYS B 1 159 ? 4.056 -43.066 44.013 0.50 6.64 159 LYS B O 1
ATOM 3889 N N . GLY B 1 160 ? 6.204 -42.583 43.619 1.00 5.21 160 GLY B N 1
ATOM 3890 C CA . GLY B 1 160 ? 6.209 -43.180 42.301 1.00 4.88 160 GLY B CA 1
ATOM 3891 C C . GLY B 1 160 ? 5.990 -42.205 41.152 1.00 4.68 160 GLY B C 1
ATOM 3892 O O . GLY B 1 160 ? 5.843 -42.666 40.008 1.00 5.13 160 GLY B O 1
ATOM 3893 N N . VAL B 1 161 ? 6.026 -40.906 41.404 1.00 4.26 161 VAL B N 1
ATOM 3894 C CA . VAL B 1 161 ? 5.841 -39.899 40.373 1.00 4.16 161 VAL B CA 1
ATOM 3895 C C . VAL B 1 161 ? 7.187 -39.622 39.710 1.00 3.94 161 VAL B C 1
ATOM 3896 O O . VAL B 1 161 ? 8.239 -39.583 40.365 1.00 4.88 161 VAL B O 1
ATOM 3900 N N . LEU B 1 162 ? 7.164 -39.432 38.382 1.00 3.74 162 LEU B N 1
ATOM 3901 C CA . LEU B 1 162 ? 8.36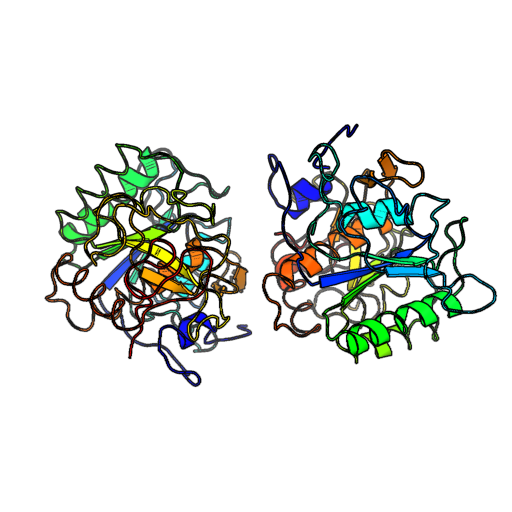3 -38.981 37.677 1.00 3.65 162 LEU B CA 1
ATOM 3902 C C . LEU B 1 162 ? 8.368 -37.463 37.628 1.00 3.73 162 LEU B C 1
ATOM 3903 O O . LEU B 1 162 ? 7.331 -36.876 37.363 1.00 5.20 162 LEU B O 1
ATOM 3908 N N . ILE B 1 163 ? 9.516 -36.838 37.880 1.00 3.41 163 ILE B N 1
ATOM 3909 C CA . ILE B 1 163 ? 9.646 -35.369 37.847 1.00 3.39 163 ILE B CA 1
ATOM 3910 C C . ILE B 1 163 ? 10.594 -34.948 36.751 1.00 3.12 163 ILE B C 1
ATOM 3911 O O . ILE B 1 163 ? 11.748 -35.427 36.697 1.00 3.62 163 ILE B O 1
ATOM 3916 N N . VAL B 1 164 ? 10.109 -34.075 35.873 1.00 3.08 164 VAL B N 1
ATOM 3917 C CA . VAL B 1 164 ? 10.880 -33.545 34.750 1.00 3.17 164 VAL B CA 1
ATOM 3918 C C . VAL B 1 164 ? 10.873 -32.037 34.866 1.00 3.14 164 VAL B C 1
ATOM 3919 O O . VAL B 1 164 ? 9.783 -31.451 35.129 1.00 3.79 164 VAL B O 1
ATOM 3923 N N . ALA B 1 165 ? 12.017 -31.374 34.691 1.00 3.15 165 ALA B N 1
ATOM 3924 C CA . ALA B 1 165 ? 12.069 -29.929 34.889 1.00 3.26 165 ALA B CA 1
ATOM 3925 C C . ALA B 1 165 ? 13.099 -29.304 33.982 1.00 3.19 165 ALA B C 1
ATOM 3926 O O . ALA B 1 165 ? 14.092 -29.911 33.601 1.00 3.73 165 ALA B O 1
ATOM 3928 N N . ALA B 1 166 ? 12.886 -28.028 33.665 1.00 3.13 166 ALA B N 1
ATOM 3929 C CA . ALA B 1 166 ? 13.744 -27.299 32.789 1.00 3.18 166 ALA B CA 1
ATOM 3930 C C . ALA B 1 166 ? 15.120 -27.077 33.403 1.00 3.22 166 ALA B C 1
ATOM 3931 O O . ALA B 1 166 ? 15.274 -26.791 34.594 1.00 4.63 166 ALA B O 1
ATOM 3933 N N . ALA B 1 167 ? 16.181 -27.106 32.554 1.00 3.32 167 ALA B N 1
ATOM 3934 C CA . ALA B 1 167 ? 17.492 -26.754 33.069 1.00 4.12 167 ALA B CA 1
ATOM 3935 C C . ALA B 1 167 ? 17.599 -25.279 33.427 1.00 4.04 167 ALA B C 1
ATOM 3936 O O . ALA B 1 167 ? 18.357 -24.913 34.337 1.00 5.08 167 ALA B O 1
ATOM 3938 N N . GLY B 1 168 ? 16.878 -24.427 32.714 1.00 4.22 168 GLY B N 1
ATOM 3939 C CA . GLY B 1 168 ? 16.981 -22.975 32.833 1.00 4.69 168 GLY B CA 1
ATOM 3940 C C . GLY B 1 168 ? 17.532 -22.362 31.565 1.00 4.41 168 GLY B C 1
ATOM 3941 O O . GLY B 1 168 ? 18.068 -23.075 30.680 1.00 4.54 168 GLY B O 1
ATOM 3942 N N . ASN B 1 169 ? 17.451 -21.049 31.501 1.00 4.65 169 ASN B N 1
ATOM 3943 C CA . ASN B 1 169 ? 17.807 -20.285 30.309 1.00 4.70 169 ASN B CA 1
ATOM 3944 C C . ASN B 1 169 ? 18.906 -19.281 30.559 1.00 4.97 169 ASN B C 1
ATOM 3945 O O . ASN B 1 169 ? 18.963 -18.193 29.949 1.00 6.61 169 ASN B O 1
ATOM 3953 N N A SER B 1 170 ? 19.844 -19.618 31.438 0.50 5.60 170 SER B N 1
ATOM 3954 N N B SER B 1 170 ? 19.855 -19.672 31.413 0.50 5.38 170 SER B N 1
ATOM 3955 C CA A SER B 1 170 ? 20.902 -18.693 31.809 0.50 6.18 170 SER B CA 1
ATOM 3956 C CA B SER B 1 170 ? 20.919 -18.803 31.900 0.50 5.56 170 SER B CA 1
ATOM 3957 C C A SER B 1 170 ? 22.268 -19.167 31.304 0.50 6.08 170 SER B C 1
ATOM 3958 C C B SER B 1 170 ? 22.275 -19.141 31.278 0.50 5.68 170 SER B C 1
ATOM 3959 O O A SER B 1 170 ? 23.299 -18.810 31.900 0.50 6.77 170 SER B O 1
ATOM 3960 O O B SER B 1 170 ? 23.308 -18.639 31.750 0.50 6.70 170 SER B O 1
ATOM 3965 N N . GLY B 1 171 ? 22.272 -19.980 30.250 1.00 6.01 171 GLY B N 1
ATOM 3966 C CA . GLY B 1 171 ? 23.515 -20.451 29.653 1.00 6.12 171 GLY B CA 1
ATOM 3967 C C . GLY B 1 171 ? 24.240 -19.399 28.859 1.00 6.51 171 GLY B C 1
ATOM 3968 O O . GLY B 1 171 ? 23.745 -18.285 28.679 1.00 7.20 171 GLY B O 1
ATOM 3969 N N . TYR B 1 172 ? 25.459 -19.704 28.384 1.00 6.92 172 TYR B N 1
ATOM 3970 C CA . TYR B 1 172 ? 26.028 -21.063 28.359 1.00 7.51 172 TYR B CA 1
ATOM 3971 C C . TYR B 1 172 ? 27.187 -21.299 29.314 1.00 7.71 172 TYR B C 1
ATOM 3972 O O . TYR B 1 172 ? 27.864 -22.330 29.231 1.00 9.29 172 TYR B O 1
ATOM 3981 N N A SER B 1 173 ? 27.417 -20.372 30.248 0.70 8.12 173 SER B N 1
ATOM 3982 N N B SER B 1 173 ? 27.427 -20.382 30.250 0.30 8.72 173 SER B N 1
ATOM 3983 C CA A SER B 1 173 ? 28.471 -20.599 31.224 0.70 8.25 173 SER B CA 1
ATOM 3984 C CA B SER B 1 173 ? 28.525 -20.590 31.195 0.30 9.16 173 SER B CA 1
ATOM 3985 C C A SER B 1 173 ? 28.250 -21.858 32.051 0.70 8.63 173 SER B C 1
ATOM 3986 C C B SER B 1 173 ? 28.273 -21.791 32.112 0.30 9.19 173 SER B C 1
ATOM 3987 O O A SER B 1 173 ? 27.103 -22.225 32.377 0.70 7.90 173 SER B O 1
ATOM 3988 O O B SER B 1 173 ? 27.133 -22.062 32.512 0.30 8.79 173 SER B O 1
ATOM 3993 N N . GLN B 1 174 ? 29.351 -22.506 32.439 1.00 9.42 174 GLN B N 1
ATOM 3994 C CA . GLN B 1 174 ? 29.318 -23.642 33.361 1.00 8.92 174 GLN B CA 1
ATOM 3995 C C . GLN B 1 174 ? 28.566 -23.257 34.636 1.00 8.87 174 GLN B C 1
ATOM 3996 O O . GLN B 1 174 ? 28.710 -22.158 35.158 1.00 10.48 174 GLN B O 1
ATOM 4002 N N . GLY B 1 175 ? 27.784 -24.193 35.133 1.00 8.51 175 GLY B N 1
ATOM 4003 C CA . GLY B 1 175 ? 27.205 -24.084 36.452 1.00 8.81 175 GLY B CA 1
ATOM 4004 C C . GLY B 1 175 ? 26.030 -23.136 36.553 1.00 8.11 175 GLY B C 1
ATOM 4005 O O . GLY B 1 175 ? 25.771 -22.614 37.615 1.00 11.21 175 GLY B O 1
ATOM 4006 N N . THR B 1 176 ? 25.305 -22.959 35.462 1.00 6.68 176 THR B N 1
ATOM 4007 C CA . THR B 1 176 ? 24.117 -22.105 35.387 1.00 5.96 176 THR B CA 1
ATOM 4008 C C . THR B 1 176 ? 22.809 -22.866 35.561 1.00 5.09 176 THR B C 1
ATOM 4009 O O . THR B 1 176 ? 21.771 -22.228 35.706 1.00 6.76 176 THR B O 1
ATOM 4013 N N . ILE B 1 177 ? 22.804 -24.204 35.596 1.00 4.66 177 ILE B N 1
ATOM 4014 C CA . ILE B 1 177 ? 21.633 -25.002 35.817 1.00 4.41 177 ILE B CA 1
ATOM 4015 C C . ILE B 1 177 ? 20.938 -24.525 37.074 1.00 4.82 177 ILE B C 1
ATOM 4016 O O . ILE B 1 177 ? 21.560 -24.234 38.107 1.00 5.89 177 ILE B O 1
ATOM 4021 N N . GLY B 1 178 ? 19.607 -24.453 36.989 1.00 5.09 178 GLY B N 1
ATOM 4022 C CA . GLY B 1 178 ? 18.801 -24.074 38.126 1.00 5.43 178 GLY B CA 1
ATOM 4023 C C . GLY B 1 178 ? 17.987 -25.216 38.704 1.00 4.90 178 GLY B C 1
ATOM 4024 O O . GLY B 1 178 ? 18.105 -26.373 38.307 1.00 5.46 178 GLY B O 1
ATOM 4025 N N . TYR B 1 179 ? 17.170 -24.852 39.708 1.00 5.41 179 TYR B N 1
ATOM 4026 C CA . TYR B 1 179 ? 16.397 -25.761 40.499 1.00 5.19 179 TYR B CA 1
ATOM 4027 C C . TYR B 1 179 ? 14.914 -25.484 40.195 1.00 4.65 179 TYR B C 1
ATOM 4028 O O . TYR B 1 179 ? 14.535 -24.319 39.999 1.00 5.72 179 TYR B O 1
ATOM 4037 N N . PRO B 1 180 ? 14.064 -26.509 40.175 1.00 4.64 180 PRO B N 1
ATOM 4038 C CA . PRO B 1 180 ? 14.327 -27.880 40.650 1.00 4.30 180 PRO B CA 1
ATOM 4039 C C . PRO B 1 180 ? 15.053 -28.797 39.692 1.00 4.13 180 PRO B C 1
ATOM 4040 O O . PRO B 1 180 ? 15.403 -29.910 40.073 1.00 4.60 180 PRO B O 1
ATOM 4044 N N . GLY B 1 181 ? 15.374 -28.373 38.450 1.00 4.05 181 GLY B N 1
ATOM 4045 C CA . GLY B 1 181 ? 16.071 -29.237 37.524 1.00 4.26 181 GLY B CA 1
ATOM 4046 C C . GLY B 1 181 ? 17.319 -29.904 38.111 1.00 4.07 181 GLY B C 1
ATOM 4047 O O . GLY B 1 181 ? 17.540 -31.079 37.890 1.00 4.01 181 GLY B O 1
ATOM 4048 N N . ALA B 1 182 ? 18.132 -29.119 38.838 1.00 3.88 182 ALA B N 1
ATOM 4049 C CA . ALA B 1 182 ? 19.400 -29.583 39.365 1.00 3.91 182 ALA B CA 1
ATOM 4050 C C . ALA B 1 182 ? 19.260 -30.582 40.513 1.00 3.81 182 ALA B C 1
ATOM 4051 O O . ALA B 1 182 ? 20.282 -31.105 40.966 1.00 4.29 182 ALA B O 1
ATOM 4053 N N . LEU B 1 183 ? 18.067 -30.840 41.020 1.00 3.96 183 LEU B N 1
ATOM 4054 C CA . LEU B 1 183 ? 17.901 -31.816 42.074 1.00 4.24 183 LEU B CA 1
ATOM 4055 C C . LEU B 1 183 ? 18.215 -33.217 41.551 1.00 3.92 183 LEU B C 1
ATOM 4056 O O . LEU B 1 183 ? 17.841 -33.582 40.433 1.00 4.42 183 LEU B O 1
ATOM 4061 N N . PRO B 1 184 ? 18.825 -34.085 42.386 1.00 4.75 184 PRO B N 1
ATOM 4062 C CA . PRO B 1 184 ? 19.044 -35.453 41.972 1.00 5.27 184 PRO B CA 1
ATOM 4063 C C . PRO B 1 184 ? 17.774 -36.177 41.519 1.00 4.96 184 PRO B C 1
ATOM 4064 O O . PRO B 1 184 ? 17.877 -37.051 40.654 1.00 5.72 184 PRO B O 1
ATOM 4068 N N . ASN B 1 185 ? 16.629 -35.895 42.117 1.00 4.97 185 ASN B N 1
ATOM 4069 C CA . ASN B 1 185 ? 15.395 -36.619 41.841 1.00 5.64 185 ASN B CA 1
ATOM 4070 C C . ASN B 1 185 ? 14.535 -35.984 40.735 1.00 5.14 185 ASN B C 1
ATOM 4071 O O . ASN B 1 185 ? 13.407 -36.439 40.508 1.00 6.75 185 ASN B O 1
ATOM 4076 N N . ALA B 1 186 ? 15.060 -34.937 40.073 1.00 4.58 186 ALA B N 1
ATOM 4077 C CA . ALA B 1 186 ? 14.381 -34.332 38.932 1.00 4.41 186 ALA B CA 1
ATOM 4078 C C . ALA B 1 186 ? 15.196 -34.532 37.687 1.00 4.01 186 ALA B C 1
ATOM 4079 O O . ALA B 1 186 ? 16.429 -34.479 37.727 1.00 4.72 186 ALA B O 1
ATOM 4081 N N . ILE B 1 187 ? 14.538 -34.792 36.547 1.00 3.78 187 ILE B N 1
ATOM 4082 C CA . ILE B 1 187 ? 15.210 -34.915 35.264 1.00 3.47 187 ILE B CA 1
ATOM 4083 C C . ILE B 1 187 ? 15.359 -33.530 34.655 1.00 3.24 187 ILE B C 1
ATOM 4084 O O . ILE B 1 187 ? 14.369 -32.941 34.212 1.00 3.97 187 ILE B O 1
ATOM 4089 N N . ALA B 1 188 ? 16.586 -33.004 34.602 1.00 3.34 188 ALA B N 1
ATOM 4090 C CA . ALA B 1 188 ? 16.846 -31.693 34.037 1.00 3.24 188 ALA B CA 1
ATOM 4091 C C . ALA B 1 188 ? 16.981 -31.769 32.530 1.00 3.32 188 ALA B C 1
ATOM 4092 O O . ALA B 1 188 ? 17.761 -32.577 31.987 1.00 3.70 188 ALA B O 1
ATOM 4094 N N . VAL B 1 189 ? 16.238 -30.890 31.855 1.00 3.17 189 VAL B N 1
ATOM 4095 C CA . VAL B 1 189 ? 16.138 -30.923 30.402 1.00 2.93 189 VAL B CA 1
ATOM 4096 C C . VAL B 1 189 ? 16.800 -29.690 29.785 1.00 3.11 189 VAL B C 1
ATOM 4097 O O . VAL B 1 189 ? 16.439 -28.533 30.078 1.00 3.59 189 VAL B O 1
ATOM 4101 N N . ALA B 1 190 ? 17.767 -29.979 28.910 1.00 3.00 190 ALA B N 1
ATOM 4102 C CA . ALA B 1 190 ? 18.441 -28.957 28.098 1.00 3.25 190 ALA B CA 1
ATOM 4103 C C . ALA B 1 190 ? 17.714 -28.789 26.766 1.00 3.62 190 ALA B C 1
ATOM 4104 O O . ALA B 1 190 ? 17.068 -29.695 26.257 1.00 3.94 190 ALA B O 1
ATOM 4106 N N . ALA B 1 191 ? 17.884 -27.581 26.200 1.00 3.76 191 ALA B N 1
ATOM 4107 C CA . ALA B 1 191 ? 17.264 -27.232 24.933 1.00 3.67 191 ALA B CA 1
ATOM 4108 C C . ALA B 1 191 ? 18.165 -27.380 23.749 1.00 3.83 191 ALA B C 1
ATOM 4109 O O . ALA B 1 191 ? 19.248 -26.800 23.713 1.00 4.62 191 ALA B O 1
ATOM 4111 N N . LEU B 1 192 ? 17.669 -28.094 22.730 1.00 4.05 192 LEU B N 1
ATOM 4112 C CA . LEU B 1 192 ? 18.297 -28.168 21.407 1.00 4.14 192 LEU B CA 1
ATOM 4113 C C . LEU B 1 192 ? 17.643 -27.157 20.479 1.00 4.44 192 LEU B C 1
ATOM 4114 O O . LEU B 1 192 ? 16.438 -26.840 20.578 1.00 4.97 192 LEU B O 1
ATOM 4119 N N A GLU B 1 193 ? 18.403 -26.779 19.466 0.70 4.31 193 GLU B N 1
ATOM 4120 N N B GLU B 1 193 ? 18.475 -26.544 19.637 0.30 5.02 193 GLU B N 1
ATOM 4121 C CA A GLU B 1 193 ? 17.895 -26.006 18.343 0.70 4.40 193 GLU B CA 1
ATOM 4122 C CA B GLU B 1 193 ? 18.029 -25.672 18.545 0.30 5.59 193 GLU B CA 1
ATOM 4123 C C A GLU B 1 193 ? 18.062 -26.876 17.098 0.70 4.18 193 GLU B C 1
ATOM 4124 C C B GLU B 1 193 ? 18.140 -26.455 17.217 0.30 6.30 193 GLU B C 1
ATOM 4125 O O A GLU B 1 193 ? 18.843 -27.847 17.083 0.70 4.50 193 GLU B O 1
ATOM 4126 O O B GLU B 1 193 ? 18.879 -27.437 17.156 0.30 6.63 193 GLU B O 1
ATOM 4137 N N A ASN B 1 194 ? 17.325 -26.540 16.032 0.50 3.65 194 ASN B N 1
ATOM 4138 N N B ASN B 1 194 ? 17.409 -26.049 16.164 0.50 6.19 194 ASN B N 1
ATOM 4139 C CA A ASN B 1 194 ? 17.289 -27.323 14.809 0.50 3.41 194 ASN B CA 1
ATOM 4140 C CA B ASN B 1 194 ? 17.323 -26.835 14.927 0.50 5.86 194 ASN B CA 1
ATOM 4141 C C A ASN B 1 194 ? 18.467 -26.980 13.887 0.50 3.66 194 ASN B C 1
ATOM 4142 C C B ASN B 1 194 ? 18.505 -26.436 14.043 0.50 5.91 194 ASN B C 1
ATOM 4143 O O A ASN B 1 194 ? 18.279 -26.550 12.730 0.50 4.49 194 ASN B O 1
ATOM 4144 O O B ASN B 1 194 ? 18.313 -25.892 12.945 0.50 6.64 194 ASN B O 1
ATOM 4153 N N A VAL B 1 195 ? 19.665 -27.216 14.415 0.50 3.48 195 VAL B N 1
ATOM 4154 N N B VAL B 1 195 ? 19.718 -26.694 14.557 0.50 5.65 195 VAL B N 1
ATOM 4155 C CA A VAL B 1 195 ? 20.907 -26.890 13.790 0.50 3.65 195 VAL B CA 1
ATOM 4156 C CA B VAL B 1 195 ? 20.980 -26.395 13.901 0.50 5.26 195 VAL B CA 1
ATOM 4157 C C A VAL B 1 195 ? 21.815 -28.071 14.074 0.50 3.65 195 VAL B C 1
ATOM 4158 C C B VAL B 1 195 ? 21.898 -27.584 14.158 0.50 5.42 195 VAL B C 1
ATOM 4159 O O A VAL B 1 195 ? 21.831 -28.586 15.201 0.50 4.90 195 VAL B O 1
ATOM 4160 O O B VAL B 1 195 ? 21.936 -28.136 15.281 0.50 6.04 195 VAL B O 1
ATOM 4167 N N A GLN B 1 196 ? 22.636 -28.433 13.080 0.50 3.74 196 GLN B N 1
ATOM 4168 N N B GLN B 1 196 ? 22.692 -27.954 13.153 0.50 5.60 196 GLN B N 1
ATOM 4169 C CA A GLN B 1 196 ? 23.616 -29.494 13.255 0.50 3.88 196 GLN B CA 1
ATOM 4170 C CA B GLN B 1 196 ? 23.601 -29.048 13.323 0.50 5.93 196 GLN B CA 1
ATOM 4171 C C A GLN B 1 196 ? 25.009 -28.916 13.475 0.50 4.29 196 GLN B C 1
ATOM 4172 C C B GLN B 1 196 ? 24.993 -28.503 13.567 0.50 5.36 196 GLN B C 1
ATOM 4173 O O A GLN B 1 196 ? 25.450 -28.017 12.727 0.50 4.77 196 GLN B O 1
ATOM 4174 O O B GLN B 1 196 ? 25.424 -27.509 12.969 0.50 6.49 196 GLN B O 1
ATOM 4185 N N A GLN B 1 197 ? 25.724 -29.452 14.468 0.60 4.54 197 GLN B N 1
ATOM 4186 N N B GLN B 1 197 ? 25.680 -29.145 14.503 0.40 5.42 197 GLN B N 1
ATOM 4187 C CA A GLN B 1 197 ? 27.114 -29.032 14.706 0.60 5.01 197 GLN B CA 1
ATOM 4188 C CA B GLN B 1 197 ? 27.119 -28.934 14.686 0.40 5.38 197 GLN B CA 1
ATOM 4189 C C A GLN B 1 197 ? 27.794 -30.260 15.217 0.60 4.64 197 GLN B C 1
ATOM 4190 C C B GLN B 1 197 ? 27.760 -30.246 15.163 0.40 5.01 197 GLN B C 1
ATOM 4191 O O A GLN B 1 197 ? 27.244 -30.979 16.053 0.60 4.84 197 GLN B O 1
ATOM 4192 O O B GLN B 1 197 ? 27.145 -30.991 15.933 0.40 5.03 197 GLN B O 1
ATOM 4203 N N . ASN B 1 198 ? 28.980 -30.555 14.691 1.00 4.93 198 ASN B N 1
ATOM 4204 C CA . ASN B 1 198 ? 29.693 -31.759 15.087 1.00 5.24 198 ASN B CA 1
ATOM 4205 C C . ASN B 1 198 ? 28.867 -32.998 14.814 1.00 5.96 198 ASN B C 1
ATOM 4206 O O . ASN B 1 198 ? 29.014 -34.035 15.500 1.00 6.84 198 ASN B O 1
ATOM 4211 N N . GLY B 1 199 ? 28.020 -32.925 13.776 1.00 6.25 199 GLY B N 1
ATOM 4212 C CA . GLY B 1 199 ? 27.247 -34.067 13.342 1.00 6.20 199 GLY B CA 1
ATOM 4213 C C . GLY B 1 199 ? 26.010 -34.403 14.142 1.00 5.86 199 GLY B C 1
ATOM 4214 O O . GLY B 1 199 ? 25.392 -35.416 13.897 1.00 7.79 199 GLY B O 1
ATOM 4215 N N . THR B 1 200 ? 25.626 -33.516 15.063 1.00 5.40 200 THR B N 1
ATOM 4216 C CA . THR B 1 200 ? 24.467 -33.730 15.888 1.00 5.15 200 THR B CA 1
ATOM 4217 C C . THR B 1 200 ? 23.657 -32.479 16.006 1.00 4.70 200 THR B C 1
ATOM 4218 O O . THR B 1 200 ? 24.115 -31.386 15.649 1.00 5.28 200 THR B O 1
ATOM 4222 N N . TYR B 1 201 ? 22.473 -32.572 16.598 1.00 5.15 201 TYR B N 1
ATOM 4223 C CA . TYR B 1 201 ? 21.775 -31.369 17.014 1.00 5.44 201 TYR B CA 1
ATOM 4224 C C . TYR B 1 201 ? 22.649 -30.560 17.965 1.00 4.79 201 TYR B C 1
ATOM 4225 O O . TYR B 1 201 ? 23.471 -31.111 18.712 1.00 5.20 201 TYR B O 1
ATOM 4241 N N . ARG B 1 202 ? 22.424 -29.263 17.976 1.00 4.91 202 ARG B N 1
ATOM 4242 C CA . ARG B 1 202 ? 23.184 -28.311 18.772 1.00 4.75 202 ARG B CA 1
ATOM 4243 C C . ARG B 1 202 ? 22.405 -27.847 19.977 1.00 4.64 202 ARG B C 1
ATOM 4244 O O . ARG B 1 202 ? 21.234 -27.443 19.857 1.00 5.12 202 ARG B O 1
ATOM 4252 N N . VAL B 1 203 ? 23.027 -27.850 21.149 1.00 4.41 203 VAL B N 1
ATOM 4253 C CA . VAL B 1 203 ? 22.433 -27.234 22.326 1.00 4.39 203 VAL B CA 1
ATOM 4254 C C . VAL B 1 203 ? 22.359 -25.729 22.097 1.00 4.35 203 VAL B C 1
ATOM 4255 O O . VAL B 1 203 ? 23.335 -25.101 21.651 1.00 5.34 203 VAL B O 1
ATOM 4259 N N . ALA B 1 204 ? 21.197 -25.132 22.406 1.00 4.55 204 ALA B N 1
ATOM 4260 C CA . ALA B 1 204 ? 21.014 -23.701 22.265 1.00 5.03 204 ALA B CA 1
ATOM 4261 C C . ALA B 1 204 ? 21.918 -22.969 23.250 1.00 5.13 204 ALA B C 1
ATOM 4262 O O . ALA B 1 204 ? 22.105 -23.380 24.411 1.00 4.91 204 ALA B O 1
ATOM 4264 N N . ASP B 1 205 ? 22.404 -21.784 22.837 1.00 5.65 205 ASP B N 1
ATOM 4265 C CA . ASP B 1 205 ? 23.271 -21.003 23.712 1.00 6.27 205 ASP B CA 1
ATOM 4266 C C . ASP B 1 205 ? 22.645 -20.642 25.042 1.00 5.75 205 ASP B C 1
ATOM 4267 O O . ASP B 1 205 ? 23.314 -20.597 26.077 1.00 6.89 205 ASP B O 1
ATOM 4272 N N . TYR B 1 206 ? 21.326 -20.368 25.059 1.00 5.32 206 TYR B N 1
ATOM 4273 C CA . TYR B 1 206 ? 20.675 -19.964 26.273 1.00 5.19 206 TYR B CA 1
ATOM 4274 C C . TYR B 1 206 ? 20.514 -21.075 27.295 1.00 5.00 206 TYR B C 1
ATOM 4275 O O . TYR B 1 206 ? 20.239 -20.802 28.484 1.00 5.13 206 TYR B O 1
ATOM 4284 N N . SER B 1 207 ? 20.633 -22.332 26.881 1.00 4.53 207 SER B N 1
ATOM 4285 C CA . SER B 1 207 ? 20.298 -23.442 27.782 1.00 4.37 207 SER B CA 1
ATOM 4286 C C . SER B 1 207 ? 21.298 -23.477 28.933 1.00 4.07 207 SER B C 1
ATOM 4287 O O . SER B 1 207 ? 22.532 -23.441 28.734 1.00 4.44 207 SER B O 1
ATOM 4290 N N . SER B 1 208 ? 20.794 -23.569 30.161 1.00 4.04 208 SER B N 1
ATOM 4291 C CA . SER B 1 208 ? 21.692 -23.560 31.313 1.00 4.20 208 SER B CA 1
ATOM 4292 C C . SER B 1 208 ? 22.554 -24.820 31.326 1.00 4.45 208 SER B C 1
ATOM 4293 O O . SER B 1 208 ? 22.092 -25.919 30.988 1.00 4.67 208 SER B O 1
ATOM 4296 N N . ARG B 1 209 ? 23.829 -24.650 31.734 1.00 4.57 209 ARG B N 1
ATOM 4297 C CA . ARG B 1 209 ? 24.795 -25.733 31.765 1.00 4.63 209 ARG B CA 1
ATOM 4298 C C . ARG B 1 209 ? 25.018 -26.264 33.184 1.00 4.58 209 ARG B C 1
ATOM 4299 O O . ARG B 1 209 ? 24.957 -25.526 34.173 1.00 5.12 209 ARG B O 1
ATOM 4307 N N . GLY B 1 210 ? 25.304 -27.550 33.265 1.00 4.65 210 GLY B N 1
ATOM 4308 C CA . GLY B 1 210 ? 25.734 -28.180 34.492 1.00 4.52 210 GLY B CA 1
ATOM 4309 C C . GLY B 1 210 ? 27.215 -27.952 34.783 1.00 5.06 210 GLY B C 1
ATOM 4310 O O . GLY B 1 210 ? 27.802 -26.955 34.379 1.00 6.64 210 GLY B O 1
ATOM 4311 N N . TYR B 1 211 ? 27.791 -28.924 35.503 1.00 4.34 211 TYR B N 1
ATOM 4312 C CA . TYR B 1 211 ? 29.129 -28.820 36.081 1.00 4.91 211 TYR B CA 1
ATOM 4313 C C . TYR B 1 211 ? 30.075 -29.880 35.517 1.00 5.01 211 TYR B C 1
ATOM 4314 O O . TYR B 1 211 ? 29.725 -31.051 35.350 1.00 5.52 211 TYR B O 1
ATOM 4323 N N . ILE B 1 212 ? 31.324 -29.475 35.269 1.00 4.61 212 ILE B N 1
ATOM 4324 C CA . ILE B 1 212 ? 32.318 -30.403 34.745 1.00 5.17 212 ILE B CA 1
ATOM 4325 C C . ILE B 1 212 ? 32.530 -31.590 35.679 1.00 5.43 212 ILE B C 1
ATOM 4326 O O . ILE B 1 212 ? 32.641 -32.728 35.220 1.00 6.48 212 ILE B O 1
ATOM 4331 N N . SER B 1 213 ? 32.638 -31.330 36.983 1.00 5.39 213 SER B N 1
ATOM 4332 C CA A SER B 1 213 ? 33.141 -32.362 37.885 0.60 5.99 213 SER B CA 1
ATOM 4333 C CA B SER B 1 213 ? 33.139 -32.347 37.892 0.40 6.07 213 SER B CA 1
ATOM 4334 C C . SER B 1 213 ? 32.303 -33.625 37.862 1.00 6.32 213 SER B C 1
ATOM 4335 O O . SER B 1 213 ? 32.837 -34.713 38.008 1.00 7.39 213 SER B O 1
ATOM 4340 N N . THR B 1 214 ? 30.963 -33.468 37.773 1.00 5.28 214 THR B N 1
ATOM 4341 C CA . THR B 1 214 ? 30.088 -34.587 37.868 1.00 5.20 214 THR B CA 1
ATOM 4342 C C . THR B 1 214 ? 29.542 -35.025 36.533 1.00 5.46 214 THR B C 1
ATOM 4343 O O . THR B 1 214 ? 28.788 -36.001 36.483 1.00 5.56 214 THR B O 1
ATOM 4347 N N . ALA B 1 215 ? 29.875 -34.365 35.427 1.00 6.07 215 ALA B N 1
ATOM 4348 C CA . ALA B 1 215 ? 29.444 -34.840 34.121 1.00 5.95 215 ALA B CA 1
ATOM 4349 C C . ALA B 1 215 ? 30.423 -35.911 33.638 1.00 6.46 215 ALA B C 1
ATOM 4350 O O . ALA B 1 215 ? 31.602 -35.820 33.907 1.00 10.26 215 ALA B O 1
ATOM 4352 N N . GLY B 1 216 ? 29.925 -36.886 32.908 1.00 6.03 216 GLY B N 1
ATOM 4353 C CA . GLY B 1 216 ? 30.741 -37.851 32.206 1.00 6.54 216 GLY B CA 1
ATOM 4354 C C . GLY B 1 216 ? 30.490 -39.301 32.575 1.00 6.75 216 GLY B C 1
ATOM 4355 O O . GLY B 1 216 ? 30.837 -40.202 31.807 1.00 9.05 216 GLY B O 1
ATOM 4356 N N . ASP B 1 217 ? 29.868 -39.526 33.725 1.00 6.15 217 ASP B N 1
ATOM 4357 C CA . ASP B 1 217 ? 29.684 -40.862 34.269 1.00 7.01 217 ASP B CA 1
ATOM 4358 C C . ASP B 1 217 ? 28.342 -41.505 33.920 1.00 6.20 217 ASP B C 1
ATOM 4359 O O . ASP B 1 217 ? 28.135 -42.651 34.301 1.00 7.68 217 ASP B O 1
ATOM 4364 N N . TYR B 1 218 ? 27.439 -40.782 33.258 1.00 6.21 218 TYR B N 1
ATOM 4365 C CA . TYR B 1 218 ? 26.096 -41.337 32.985 1.00 6.16 218 TYR B CA 1
ATOM 4366 C C . TYR B 1 218 ? 25.387 -41.749 34.284 1.00 6.17 218 TYR B C 1
ATOM 4367 O O . TYR B 1 218 ? 24.594 -42.682 34.268 1.00 7.72 218 TYR B O 1
ATOM 4376 N N . VAL B 1 219 ? 25.615 -40.998 35.365 1.00 5.66 219 VAL B N 1
ATOM 4377 C CA . VAL B 1 219 ? 24.894 -41.177 36.625 1.00 5.52 219 VAL B CA 1
ATOM 4378 C C . VAL B 1 219 ? 24.547 -39.788 37.115 1.00 5.05 219 VAL B C 1
ATOM 4379 O O . VAL B 1 219 ? 25.414 -38.928 37.158 1.00 5.13 219 VAL B O 1
ATOM 4383 N N . ILE B 1 220 ? 23.289 -39.531 37.475 1.00 5.22 220 ILE B N 1
ATOM 4384 C CA . ILE B 1 220 ? 22.880 -38.176 37.833 1.00 5.28 220 ILE B CA 1
ATOM 4385 C C . ILE B 1 220 ? 23.162 -37.864 39.293 1.00 5.47 220 ILE B C 1
ATOM 4386 O O . ILE B 1 220 ? 22.616 -38.454 40.197 1.00 7.34 220 ILE B O 1
ATOM 4391 N N . GLN B 1 221 ? 23.984 -36.823 39.474 1.00 4.84 221 GLN B N 1
ATOM 4392 C CA . GLN B 1 221 ? 24.185 -36.137 40.745 1.00 5.25 221 GLN B CA 1
ATOM 4393 C C . GLN B 1 221 ? 23.520 -34.755 40.678 1.00 5.00 221 GLN B C 1
ATOM 4394 O O . GLN B 1 221 ? 23.061 -34.314 39.620 1.00 4.72 221 GLN B O 1
ATOM 4400 N N . GLU B 1 222 ? 23.484 -34.070 41.827 1.00 5.28 222 GLU B N 1
ATOM 4401 C CA . GLU B 1 222 ? 22.979 -32.726 41.876 1.00 5.39 222 GLU B CA 1
ATOM 4402 C C . GLU B 1 222 ? 23.762 -31.865 40.909 1.00 5.07 222 GLU B C 1
ATOM 4403 O O . GLU B 1 222 ? 25.007 -31.941 40.893 1.00 6.26 222 GLU B O 1
ATOM 4409 N N . GLY B 1 223 ? 23.062 -31.050 40.114 1.00 4.47 223 GLY B N 1
ATOM 4410 C CA . GLY B 1 223 ? 23.708 -30.153 39.173 1.00 4.63 223 GLY B CA 1
ATOM 4411 C C . GLY B 1 223 ? 23.907 -30.708 37.761 1.00 3.89 223 GLY B C 1
ATOM 4412 O O . GLY B 1 223 ? 24.367 -29.963 36.898 1.00 4.83 223 GLY B O 1
ATOM 4413 N N . ASP B 1 224 ? 23.524 -31.965 37.517 1.00 3.91 224 ASP B N 1
ATOM 4414 C CA . ASP B 1 224 ? 23.737 -32.552 36.210 1.00 3.74 224 ASP B CA 1
ATOM 4415 C C . ASP B 1 224 ? 22.519 -32.376 35.301 1.00 3.42 224 ASP B C 1
ATOM 4416 O O . ASP B 1 224 ? 21.356 -32.620 35.695 1.00 3.70 224 ASP B O 1
ATOM 4421 N N . ILE B 1 225 ? 22.826 -32.028 34.051 1.00 3.63 225 ILE B N 1
ATOM 4422 C CA . ILE B 1 225 ? 21.851 -32.076 32.960 1.00 3.53 225 ILE B CA 1
ATOM 4423 C C . ILE B 1 225 ? 21.641 -33.548 32.632 1.00 3.62 225 ILE B C 1
ATOM 4424 O O . ILE B 1 225 ? 22.580 -34.349 32.693 1.00 4.15 225 ILE B O 1
ATOM 4429 N N . GLU B 1 226 ? 20.438 -33.905 32.204 1.00 3.76 226 GLU B N 1
ATOM 4430 C CA . GLU B 1 226 ? 20.082 -35.303 31.996 1.00 3.81 226 GLU B CA 1
ATOM 4431 C C . GLU B 1 226 ? 19.713 -35.599 30.548 1.00 3.55 226 GLU B C 1
ATOM 4432 O O . GLU B 1 226 ? 20.312 -36.500 29.934 1.00 4.40 226 GLU B O 1
ATOM 4438 N N . ILE B 1 227 ? 18.704 -34.921 30.018 1.00 3.78 227 ILE B N 1
ATOM 4439 C CA . ILE B 1 227 ? 18.193 -35.218 28.686 1.00 4.10 227 ILE B CA 1
ATOM 4440 C C . ILE B 1 227 ? 18.104 -33.899 27.906 1.00 3.82 227 ILE B C 1
ATOM 4441 O O . ILE B 1 227 ? 17.689 -32.870 28.468 1.00 4.75 227 ILE B O 1
ATOM 4449 N N . SER B 1 228 ? 18.460 -33.955 26.617 1.00 3.50 228 SER B N 1
ATOM 4450 C CA . SER B 1 228 ? 18.250 -32.825 25.719 1.00 3.55 228 SER B CA 1
ATOM 4451 C C . SER B 1 228 ? 17.012 -33.074 24.852 1.00 3.52 228 SER B C 1
ATOM 4452 O O . SER B 1 228 ? 16.723 -34.212 24.457 1.00 4.17 228 SER B O 1
ATOM 4455 N N . ALA B 1 229 ? 16.328 -31.984 24.496 1.00 3.46 229 ALA B N 1
ATOM 4456 C CA . ALA B 1 229 ? 15.171 -32.086 23.622 1.00 3.56 229 ALA B CA 1
ATOM 4457 C C . ALA B 1 229 ? 14.959 -30.765 22.919 1.00 3.49 229 ALA B C 1
ATOM 4458 O O . ALA B 1 229 ? 15.465 -29.726 23.366 1.00 4.00 229 ALA B O 1
ATOM 4460 N N . PRO B 1 230 ? 14.179 -30.740 21.839 1.00 4.03 230 PRO B N 1
ATOM 4461 C CA . PRO B 1 230 ? 13.925 -29.491 21.106 1.00 3.96 230 PRO B CA 1
ATOM 4462 C C . PRO B 1 230 ? 13.348 -28.400 22.002 1.00 3.47 230 PRO B C 1
ATOM 4463 O O . PRO B 1 230 ? 12.323 -28.581 22.629 1.00 4.17 230 PRO B O 1
ATOM 4467 N N . GLY B 1 231 ? 14.006 -27.239 21.978 1.00 3.97 231 GLY B N 1
ATOM 4468 C CA . GLY B 1 231 ? 13.516 -26.100 22.737 1.00 4.05 231 GLY B CA 1
ATOM 4469 C C . GLY B 1 231 ? 13.433 -24.795 21.976 1.00 4.40 231 GLY B C 1
ATOM 4470 O O . GLY B 1 231 ? 12.707 -23.912 22.393 1.00 4.72 231 GLY B O 1
ATOM 4471 N N . SER B 1 232 ? 14.197 -24.653 20.877 1.00 4.54 232 SER B N 1
ATOM 4472 C CA . SER B 1 232 ? 14.167 -23.408 20.123 1.00 5.04 232 SER B CA 1
ATOM 4473 C C . SER B 1 232 ? 13.147 -23.456 18.994 1.00 5.45 232 SER B C 1
ATOM 4474 O O . SER B 1 232 ? 13.056 -24.439 18.265 1.00 6.64 232 SER B O 1
ATOM 4477 N N A SER B 1 233 ? 12.424 -22.364 18.773 0.50 5.25 233 SER B N 1
ATOM 4478 N N B SER B 1 233 ? 12.402 -22.342 18.914 0.50 6.06 233 SER B N 1
ATOM 4479 C CA A SER B 1 233 ? 11.493 -22.244 17.634 0.50 4.87 233 SER B CA 1
ATOM 4480 C CA B SER B 1 233 ? 11.453 -22.040 17.848 0.50 6.27 233 SER B CA 1
ATOM 4481 C C A SER B 1 233 ? 10.409 -23.309 17.708 0.50 4.39 233 SER B C 1
ATOM 4482 C C B SER B 1 233 ? 10.411 -23.139 17.749 0.50 5.92 233 SER B C 1
ATOM 4483 O O A SER B 1 233 ? 10.139 -24.013 16.715 0.50 5.42 233 SER B O 1
ATOM 4484 O O B SER B 1 233 ? 10.215 -23.726 16.693 0.50 6.82 233 SER B O 1
ATOM 4489 N N . VAL B 1 234 ? 9.748 -23.367 18.882 1.00 4.56 234 VAL B N 1
ATOM 4490 C CA . VAL B 1 234 ? 8.735 -24.395 19.081 1.00 3.86 234 VAL B CA 1
ATOM 4491 C C . VAL B 1 234 ? 7.344 -23.766 18.929 1.00 3.86 234 VAL B C 1
ATOM 4492 O O . VAL B 1 234 ? 6.931 -22.869 19.697 1.00 4.16 234 VAL B O 1
ATOM 4496 N N . TYR B 1 235 ? 6.603 -24.252 17.926 1.00 3.88 235 TYR B N 1
ATOM 4497 C CA . TYR B 1 235 ? 5.209 -23.871 17.658 1.00 3.74 235 TYR B CA 1
ATOM 4498 C C . TYR B 1 235 ? 4.303 -24.721 18.549 1.00 3.28 235 TYR B C 1
ATOM 4499 O O . TYR B 1 235 ? 4.414 -25.933 18.563 1.00 4.15 235 TYR B O 1
ATOM 4508 N N . SER B 1 236 ? 3.418 -24.030 19.287 1.00 3.44 236 SER B N 1
ATOM 4509 C CA . SER B 1 236 ? 2.472 -24.741 20.125 1.00 3.17 236 SER B CA 1
ATOM 4510 C C . SER B 1 236 ? 1.258 -23.869 20.371 1.00 3.31 236 SER B C 1
ATOM 4511 O O . SER B 1 236 ? 1.144 -22.730 19.876 1.00 3.91 236 SER B O 1
ATOM 4514 N N . THR B 1 237 ? 0.304 -24.436 21.133 1.00 3.61 237 THR B N 1
ATOM 4515 C CA . THR B 1 237 ? -0.932 -23.783 21.487 1.00 3.60 237 THR B CA 1
ATOM 4516 C C . THR B 1 237 ? -0.710 -22.532 22.342 1.00 3.57 237 THR B C 1
ATOM 4517 O O . THR B 1 237 ? 0.224 -22.459 23.150 1.00 4.67 237 THR B O 1
ATOM 4521 N N . TRP B 1 238 ? -1.646 -21.573 22.214 1.00 3.92 238 TRP B N 1
ATOM 4522 C CA . TRP B 1 238 ? -1.601 -20.328 22.980 1.00 4.06 238 TRP B CA 1
ATOM 4523 C C . TRP B 1 238 ? -2.910 -20.067 23.671 1.00 4.43 238 TRP B C 1
ATOM 4524 O O . TRP B 1 238 ? -3.961 -20.683 23.412 1.00 5.98 238 TRP B O 1
ATOM 4535 N N . TYR B 1 239 ? -2.889 -19.132 24.658 1.00 5.18 239 TYR B N 1
ATOM 4536 C CA . TYR B 1 239 ? -3.921 -19.083 25.678 1.00 5.90 239 TYR B CA 1
ATOM 4537 C C . TYR B 1 239 ? -5.203 -18.518 25.183 1.00 7.05 239 TYR B C 1
ATOM 4538 O O . TYR B 1 239 ? -6.257 -18.739 25.870 1.00 7.82 239 TYR B O 1
ATOM 4547 N N A ASN B 1 240 ? -5.145 -17.642 24.178 0.70 6.95 240 ASN B N 1
ATOM 4548 N N B ASN B 1 240 ? -5.220 -18.093 23.918 0.30 8.01 240 ASN B N 1
ATOM 4549 C CA A ASN B 1 240 ? -6.346 -16.995 23.717 0.70 7.39 240 ASN B CA 1
ATOM 4550 C CA B ASN B 1 240 ? -6.381 -17.515 23.252 0.30 9.02 240 ASN B CA 1
ATOM 4551 C C A ASN B 1 240 ? -6.746 -17.541 22.351 0.70 8.25 240 ASN B C 1
ATOM 4552 C C B ASN B 1 240 ? -7.048 -18.381 22.173 0.30 9.14 240 ASN B C 1
ATOM 4553 O O A ASN B 1 240 ? -7.350 -16.844 21.593 0.70 11.01 240 ASN B O 1
ATOM 4554 O O B ASN B 1 240 ? -7.884 -17.877 21.412 0.30 9.26 240 ASN B O 1
ATOM 4563 N N A GLY B 1 241 ? -6.668 -19.656 22.086 0.50 9.46 241 GLY B N 1
ATOM 4564 N N B GLY B 1 241 ? -6.404 -18.819 22.092 0.50 7.48 241 GLY B N 1
ATOM 4565 C CA A GLY B 1 241 ? -7.194 -20.572 21.047 0.50 9.86 241 GLY B CA 1
ATOM 4566 C CA B GLY B 1 241 ? -7.097 -19.678 21.072 0.50 8.62 241 GLY B CA 1
ATOM 4567 C C A GLY B 1 241 ? -6.426 -20.723 19.720 0.50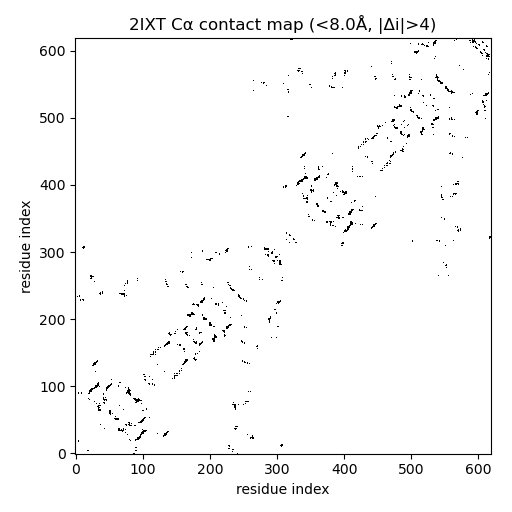 9.31 241 GLY B C 1
ATOM 4568 C C B GLY B 1 241 ? -6.342 -20.015 19.799 0.50 8.71 241 GLY B C 1
ATOM 4569 O O A GLY B 1 241 ? -6.833 -21.538 18.886 0.50 10.88 241 GLY B O 1
ATOM 4570 O O B GLY B 1 241 ? -6.805 -20.784 18.920 0.50 10.46 241 GLY B O 1
ATOM 4571 N N A GLY B 1 242 ? -5.386 -19.925 19.469 0.50 9.56 242 GLY B N 1
ATOM 4572 N N B GLY B 1 242 ? -5.191 -19.379 19.699 0.50 6.84 242 GLY B N 1
ATOM 4573 C CA A GLY B 1 242 ? -4.485 -20.101 18.305 0.50 7.03 242 GLY B CA 1
ATOM 4574 C CA B GLY B 1 242 ? -4.333 -19.598 18.544 0.50 7.38 242 GLY B CA 1
ATOM 4575 C C A GLY B 1 242 ? -3.130 -20.622 18.815 0.50 5.40 242 GLY B C 1
ATOM 4576 C C B GLY B 1 242 ? -3.131 -20.452 18.909 0.50 5.73 242 GLY B C 1
ATOM 4577 O O A GLY B 1 242 ? -3.100 -21.501 19.699 0.50 5.56 242 GLY B O 1
ATOM 4578 O O B GLY B 1 242 ? -3.207 -21.382 19.735 0.50 5.25 242 GLY B O 1
ATOM 4579 N N . TYR B 1 243 ? -2.020 -20.094 18.287 1.00 5.27 243 TYR B N 1
ATOM 4580 C CA . TYR B 1 243 ? -0.731 -20.729 18.434 1.00 4.32 243 TYR B CA 1
ATOM 4581 C C . TYR B 1 243 ? 0.348 -19.651 18.541 1.00 4.41 243 TYR B C 1
ATOM 4582 O O . TYR B 1 243 ? 0.090 -18.459 18.265 1.00 5.66 243 TYR B O 1
ATOM 4591 N N . ASN B 1 244 ? 1.546 -20.067 18.915 1.00 3.83 244 ASN B N 1
ATOM 4592 C CA . ASN B 1 244 ? 2.674 -19.150 19.024 1.00 3.96 244 ASN B CA 1
ATOM 4593 C C . ASN B 1 244 ? 3.937 -19.950 18.931 1.00 3.94 244 ASN B C 1
ATOM 4594 O O . ASN B 1 244 ? 3.956 -21.138 19.264 1.00 4.12 244 ASN B O 1
ATOM 4599 N N . THR B 1 245 ? 5.027 -19.307 18.500 1.00 4.39 245 THR B N 1
ATOM 4600 C CA . THR B 1 245 ? 6.366 -19.916 18.414 1.00 4.70 245 THR B CA 1
ATOM 4601 C C . THR B 1 245 ? 7.289 -19.200 19.382 1.00 4.88 245 THR B C 1
ATOM 4602 O O . THR B 1 245 ? 7.469 -17.989 19.274 1.00 5.97 245 THR B O 1
ATOM 4606 N N . ILE B 1 246 ? 7.801 -19.936 20.369 1.00 4.80 246 ILE B N 1
ATOM 4607 C CA . ILE B 1 246 ? 8.711 -19.397 21.361 1.00 5.28 246 ILE B CA 1
ATOM 4608 C C . ILE B 1 246 ? 9.814 -20.430 21.598 1.00 4.77 246 ILE B C 1
ATOM 4609 O O . ILE B 1 246 ? 9.741 -21.565 21.197 1.00 5.40 246 ILE B O 1
ATOM 4614 N N . SER B 1 247 ? 10.865 -19.935 22.272 1.00 5.66 247 SER B N 1
ATOM 4615 C CA . SER B 1 247 ? 12.043 -20.728 22.544 1.00 5.71 247 SER B CA 1
ATOM 4616 C C . SER B 1 247 ? 12.335 -20.803 24.029 1.00 5.53 247 SER B C 1
ATOM 4617 O O . SER B 1 247 ? 12.133 -19.836 24.783 1.00 7.74 247 SER B O 1
ATOM 4620 N N . GLY B 1 248 ? 12.917 -21.918 24.472 1.00 4.82 248 GLY B N 1
ATOM 4621 C CA . GLY B 1 248 ? 13.372 -22.010 25.828 1.00 4.73 248 GLY B CA 1
ATOM 4622 C C . GLY B 1 248 ? 13.529 -23.443 26.284 1.00 4.37 248 GLY B C 1
ATOM 4623 O O . GLY B 1 248 ? 12.981 -24.373 25.704 1.00 4.19 248 GLY B O 1
ATOM 4624 N N . THR B 1 249 ? 14.189 -23.607 27.439 1.00 4.26 249 THR B N 1
ATOM 4625 C CA . THR B 1 249 ? 14.120 -24.910 28.102 1.00 4.05 249 THR B CA 1
ATOM 4626 C C . THR B 1 249 ? 12.725 -25.199 28.585 1.00 3.62 249 THR B C 1
ATOM 4627 O O . THR B 1 249 ? 12.379 -26.374 28.768 1.00 4.11 249 THR B O 1
ATOM 4631 N N . SER B 1 250 ? 11.865 -24.184 28.710 1.00 3.88 250 SER B N 1
ATOM 4632 C CA . SER B 1 250 ? 10.480 -24.427 28.999 1.00 4.17 250 SER B CA 1
ATOM 4633 C C . SER B 1 250 ? 9.790 -25.248 27.929 1.00 3.67 250 SER B C 1
ATOM 4634 O O . SER B 1 250 ? 8.820 -25.958 28.223 1.00 3.63 250 SER B O 1
ATOM 4637 N N . MET B 1 251 ? 10.233 -25.099 26.682 1.00 3.55 251 MET B N 1
ATOM 4638 C CA . MET B 1 251 ? 9.673 -25.791 25.530 1.00 3.58 251 MET B CA 1
ATOM 4639 C C . MET B 1 251 ? 10.276 -27.189 25.390 1.00 3.66 251 MET B C 1
ATOM 4640 O O . MET B 1 251 ? 9.648 -28.126 24.914 1.00 4.06 251 MET B O 1
ATOM 4645 N N . ALA B 1 252 ? 11.544 -27.339 25.804 1.00 3.51 252 ALA B N 1
ATOM 4646 C CA . ALA B 1 252 ? 12.213 -28.634 25.732 1.00 3.51 252 ALA B CA 1
ATOM 4647 C C . ALA B 1 252 ? 11.617 -29.611 26.742 1.00 3.40 252 ALA B C 1
ATOM 4648 O O . ALA B 1 252 ? 11.390 -30.791 26.459 1.00 3.83 252 ALA B O 1
ATOM 4650 N N . THR B 1 253 ? 11.308 -29.102 27.951 1.00 3.29 253 THR B N 1
ATOM 4651 C CA . THR B 1 253 ? 10.822 -29.911 29.051 1.00 3.29 253 THR B CA 1
ATOM 4652 C C . THR B 1 253 ? 9.580 -30.776 28.665 1.00 3.21 253 THR B C 1
ATOM 4653 O O . THR B 1 253 ? 9.628 -31.985 28.893 1.00 3.31 253 THR B O 1
ATOM 4657 N N . PRO B 1 254 ? 8.520 -30.200 28.073 1.00 3.05 254 PRO B N 1
ATOM 4658 C CA . PRO B 1 254 ? 7.352 -31.026 27.725 1.00 3.01 254 PRO B CA 1
ATOM 4659 C C . PRO B 1 254 ? 7.636 -32.032 26.610 1.00 3.09 254 PRO B C 1
ATOM 4660 O O . PRO B 1 254 ? 6.880 -32.994 26.486 1.00 3.81 254 PRO B O 1
ATOM 4664 N N . HIS B 1 255 ? 8.644 -31.807 25.769 1.00 3.18 255 HIS B N 1
ATOM 4665 C CA . HIS B 1 255 ? 9.000 -32.883 24.839 1.00 3.51 255 HIS B CA 1
ATOM 4666 C C . HIS B 1 255 ? 9.433 -34.141 25.618 1.00 3.52 255 HIS B C 1
ATOM 4667 O O . HIS B 1 255 ? 9.088 -35.248 25.240 1.00 3.81 255 HIS B O 1
ATOM 4674 N N . VAL B 1 256 ? 10.211 -33.937 26.677 1.00 3.30 256 VAL B N 1
ATOM 4675 C CA . VAL B 1 256 ? 10.666 -35.043 27.505 1.00 3.27 256 VAL B CA 1
ATOM 4676 C C . VAL B 1 256 ? 9.546 -35.613 28.354 1.00 3.46 256 VAL B C 1
ATOM 4677 O O . VAL B 1 256 ? 9.418 -36.838 28.440 1.00 3.90 256 VAL B O 1
ATOM 4681 N N . SER B 1 257 ? 8.737 -34.774 28.996 1.00 3.47 257 SER B N 1
ATOM 4682 C CA A SER B 1 257 ? 7.672 -35.321 29.777 0.50 3.70 257 SER B CA 1
ATOM 4683 C CA B SER B 1 257 ? 7.614 -35.277 29.739 0.50 3.78 257 SER B CA 1
ATOM 4684 C C . SER B 1 257 ? 6.672 -36.081 28.865 1.00 3.96 257 SER B C 1
ATOM 4685 O O . SER B 1 257 ? 6.163 -37.139 29.247 1.00 4.12 257 SER B O 1
ATOM 4690 N N . GLY B 1 258 ? 6.405 -35.560 27.662 1.00 3.91 258 GLY B N 1
ATOM 4691 C CA . GLY B 1 258 ? 5.569 -36.262 26.739 1.00 4.17 258 GLY B CA 1
ATOM 4692 C C . GLY B 1 258 ? 6.189 -37.593 26.277 1.00 4.25 258 GLY B C 1
ATOM 4693 O O . GLY B 1 258 ? 5.483 -38.599 26.189 1.00 4.59 258 GLY B O 1
ATOM 4694 N N . LEU B 1 259 ? 7.494 -37.593 25.971 1.00 3.83 259 LEU B N 1
ATOM 4695 C CA . LEU B 1 259 ? 8.124 -38.843 25.589 1.00 4.27 259 LEU B CA 1
ATOM 4696 C C . LEU B 1 259 ? 8.057 -39.847 26.735 1.00 4.15 259 LEU B C 1
ATOM 4697 O O . LEU B 1 259 ? 7.795 -41.032 26.506 1.00 4.43 259 LEU B O 1
ATOM 4702 N N . ALA B 1 260 ? 8.315 -39.377 27.960 1.00 4.16 260 ALA B N 1
ATOM 4703 C CA . ALA B 1 260 ? 8.199 -40.259 29.106 1.00 4.01 260 ALA B CA 1
ATOM 4704 C C . ALA B 1 260 ? 6.806 -40.845 29.221 1.00 4.20 260 ALA B C 1
ATOM 4705 O O . ALA B 1 260 ? 6.676 -42.040 29.530 1.00 4.72 260 ALA B O 1
ATOM 4707 N N . ALA B 1 261 ? 5.758 -40.034 28.970 1.00 4.20 261 ALA B N 1
ATOM 4708 C CA . ALA B 1 261 ? 4.399 -40.551 29.020 1.00 4.51 261 ALA B CA 1
ATOM 4709 C C . ALA B 1 261 ? 4.174 -41.624 27.956 1.00 4.71 261 ALA B C 1
ATOM 4710 O O . ALA B 1 261 ? 3.476 -42.631 28.189 1.00 5.09 261 ALA B O 1
ATOM 4712 N N A LYS B 1 262 ? 4.712 -41.378 26.758 0.70 4.71 262 LYS B N 1
ATOM 4713 N N B LYS B 1 262 ? 4.701 -41.429 26.738 0.30 5.29 262 LYS B N 1
ATOM 4714 C CA A LYS B 1 262 ? 4.577 -42.292 25.661 0.70 4.83 262 LYS B CA 1
ATOM 4715 C CA B LYS B 1 262 ? 4.590 -42.469 25.691 0.30 6.01 262 LYS B CA 1
ATOM 4716 C C A LYS B 1 262 ? 5.244 -43.645 26.019 0.70 4.74 262 LYS B C 1
ATOM 4717 C C B LYS B 1 262 ? 5.209 -43.739 26.158 0.30 5.51 262 LYS B C 1
ATOM 4718 O O A LYS B 1 262 ? 4.651 -44.710 25.787 0.70 5.33 262 LYS B O 1
ATOM 4719 O O B LYS B 1 262 ? 4.618 -44.833 26.083 0.30 5.93 262 LYS B O 1
ATOM 4730 N N . ILE B 1 263 ? 6.452 -43.600 26.593 1.00 5.30 263 ILE B N 1
ATOM 4731 C CA . ILE B 1 263 ? 7.162 -44.796 26.991 1.00 5.24 263 ILE B CA 1
ATOM 4732 C C . ILE B 1 263 ? 6.438 -45.511 28.131 1.00 4.58 263 ILE B C 1
ATOM 4733 O O . ILE B 1 263 ? 6.264 -46.739 28.127 1.00 5.66 263 ILE B O 1
ATOM 4738 N N . TRP B 1 264 ? 5.964 -44.732 29.148 1.00 4.76 264 TRP B N 1
ATOM 4739 C CA . TRP B 1 264 ? 5.322 -45.339 30.293 1.00 4.76 264 TRP B CA 1
ATOM 4740 C C . TRP B 1 264 ? 4.009 -46.032 29.887 1.00 4.72 264 TRP B C 1
ATOM 4741 O O . TRP B 1 264 ? 3.693 -47.099 30.391 1.00 5.70 264 TRP B O 1
ATOM 4752 N N . ALA B 1 265 ? 3.257 -45.421 28.969 1.00 4.97 265 ALA B N 1
ATOM 4753 C CA . ALA B 1 265 ? 2.011 -46.025 28.542 1.00 5.40 265 ALA B CA 1
ATOM 4754 C C A ALA B 1 265 ? 2.157 -47.345 27.841 0.50 5.60 265 ALA B C 1
ATOM 4755 C C B ALA B 1 265 ? 2.328 -47.345 27.796 0.50 5.06 265 ALA B C 1
ATOM 4756 O O A ALA B 1 265 ? 1.259 -48.171 27.878 0.50 6.61 265 ALA B O 1
ATOM 4757 O O B ALA B 1 265 ? 1.522 -48.264 27.829 0.50 6.02 265 ALA B O 1
ATOM 4759 N N A GLU B 1 266 ? 3.487 -47.461 27.136 0.60 4.78 266 GLU B N 1
ATOM 4760 N N B GLU B 1 266 ? 3.294 -47.538 27.173 0.40 5.00 266 GLU B N 1
ATOM 4761 C CA A GLU B 1 266 ? 3.878 -48.696 26.482 0.60 5.72 266 GLU B CA 1
ATOM 4762 C CA B GLU B 1 266 ? 3.614 -48.795 26.521 0.40 5.60 266 GLU B CA 1
ATOM 4763 C C A GLU B 1 266 ? 4.183 -49.792 27.498 0.60 5.32 266 GLU B C 1
ATOM 4764 C C B GLU B 1 266 ? 4.221 -49.827 27.486 0.40 5.58 266 GLU B C 1
ATOM 4765 O O A GLU B 1 266 ? 3.989 -50.978 27.188 0.60 5.94 266 GLU B O 1
ATOM 4766 O O B GLU B 1 266 ? 4.370 -50.997 27.105 0.40 5.36 266 GLU B O 1
ATOM 4777 N N . ASN B 1 267 ? 4.619 -49.416 28.685 1.00 5.76 267 ASN B N 1
ATOM 4778 C CA . ASN B 1 267 ? 4.968 -50.361 29.720 1.00 6.35 267 ASN B CA 1
ATOM 4779 C C . ASN B 1 267 ? 4.685 -49.767 31.077 1.00 5.92 267 ASN B C 1
ATOM 4780 O O . ASN B 1 267 ? 5.588 -49.283 31.777 1.00 5.73 267 ASN B O 1
ATOM 4785 N N . PRO B 1 268 ? 3.401 -49.787 31.484 1.00 6.61 268 PRO B N 1
ATOM 4786 C CA . PRO B 1 268 ? 3.060 -49.109 32.707 1.00 7.32 268 PRO B CA 1
ATOM 4787 C C . PRO B 1 268 ? 3.425 -49.852 33.972 1.00 6.91 268 PRO B C 1
ATOM 4788 O O . PRO B 1 268 ? 3.118 -49.396 35.058 1.00 8.20 268 PRO B O 1
ATOM 4792 N N . SER B 1 269 ? 4.072 -51.022 33.842 1.00 6.82 269 SER B N 1
ATOM 4793 C CA . SER B 1 269 ? 4.621 -51.725 34.969 1.00 7.06 269 SER B CA 1
ATOM 4794 C C . SER B 1 269 ? 5.876 -51.066 35.475 1.00 6.67 269 SER B C 1
ATOM 4795 O O . SER B 1 269 ? 6.287 -51.346 36.603 1.00 7.48 269 SER B O 1
ATOM 4798 N N . LEU B 1 270 ? 6.498 -50.211 34.670 1.00 6.09 270 LEU B N 1
ATOM 4799 C CA . LEU B 1 270 ? 7.746 -49.608 35.108 1.00 6.18 270 LEU B CA 1
ATOM 4800 C C . LEU B 1 270 ? 7.542 -48.781 36.368 1.00 6.20 270 LEU B C 1
ATOM 4801 O O . LEU B 1 270 ? 6.609 -47.971 36.441 1.00 6.25 270 LEU B O 1
ATOM 4806 N N . SER B 1 271 ? 8.459 -48.899 37.325 1.00 6.44 271 SER B N 1
ATOM 4807 C CA . SER B 1 271 ? 8.538 -47.925 38.385 1.00 6.78 271 SER B CA 1
ATOM 4808 C C . SER B 1 271 ? 9.039 -46.601 37.812 1.00 6.08 271 SER B C 1
ATOM 4809 O O . SER B 1 271 ? 9.578 -46.554 36.714 1.00 5.96 271 SER B O 1
ATOM 4812 N N . ASN B 1 272 ? 8.865 -45.522 38.578 1.00 6.58 272 ASN B N 1
ATOM 4813 C CA . ASN B 1 272 ? 9.465 -44.267 38.125 1.00 5.89 272 ASN B CA 1
ATOM 4814 C C . ASN B 1 272 ? 10.961 -44.353 37.949 1.00 5.78 272 ASN B C 1
ATOM 4815 O O . ASN B 1 272 ? 11.491 -43.800 37.002 1.00 5.80 272 ASN B O 1
ATOM 4820 N N A THR B 1 273 ? 11.609 -45.041 38.892 0.50 5.97 273 THR B N 1
ATOM 4821 N N B THR B 1 273 ? 11.675 -45.176 38.727 0.50 7.06 273 THR B N 1
ATOM 4822 C CA A THR B 1 273 ? 13.052 -45.171 38.827 0.50 5.77 273 THR B CA 1
ATOM 4823 C CA B THR B 1 273 ? 13.141 -45.350 38.516 0.50 7.77 273 THR B CA 1
ATOM 4824 C C A THR B 1 273 ? 13.458 -46.040 37.637 0.50 4.88 273 THR B C 1
ATOM 4825 C C B THR B 1 273 ? 13.511 -46.060 37.186 0.50 6.88 273 THR B C 1
ATOM 4826 O O A THR B 1 273 ? 14.446 -45.730 36.990 0.50 5.67 273 THR B O 1
ATOM 4827 O O B THR B 1 273 ? 14.461 -45.679 36.496 0.50 7.71 273 THR B O 1
ATOM 4834 N N A GLN B 1 274 ? 12.715 -47.125 37.350 0.50 4.78 274 GLN B N 1
ATOM 4835 N N B GLN B 1 274 ? 12.737 -47.083 36.818 0.50 7.44 274 GLN B N 1
ATOM 4836 C CA A GLN B 1 274 ? 13.025 -47.912 36.151 0.50 4.34 274 GLN B CA 1
ATOM 4837 C CA B GLN B 1 274 ? 12.950 -47.821 35.568 0.50 7.35 274 GLN B CA 1
ATOM 4838 C C A GLN B 1 274 ? 12.718 -47.155 34.858 0.50 4.19 274 GLN B C 1
ATOM 4839 C C B GLN B 1 274 ? 12.644 -46.973 34.344 0.50 6.46 274 GLN B C 1
ATOM 4840 O O A GLN B 1 274 ? 13.514 -47.203 33.918 0.50 4.44 274 GLN B O 1
ATOM 4841 O O B GLN B 1 274 ? 13.364 -46.998 33.351 0.50 7.57 274 GLN B O 1
ATOM 4852 N N A LEU B 1 275 ? 11.610 -46.429 34.842 0.50 4.00 275 LEU B N 1
ATOM 4853 N N B LEU B 1 275 ? 11.551 -46.220 34.408 0.50 7.19 275 LEU B N 1
ATOM 4854 C CA A LEU B 1 275 ? 11.303 -45.570 33.702 0.50 3.58 275 LEU B CA 1
ATOM 4855 C CA B LEU B 1 275 ? 11.199 -45.339 33.290 0.50 7.06 275 LEU B CA 1
ATOM 4856 C C A LEU B 1 275 ? 12.420 -44.537 33.480 0.50 3.65 275 LEU B C 1
ATOM 4857 C C B LEU B 1 275 ? 12.330 -44.342 33.042 0.50 6.60 275 LEU B C 1
ATOM 4858 O O A LEU B 1 275 ? 12.887 -44.341 32.349 0.50 3.88 275 LEU B O 1
ATOM 4859 O O B LEU B 1 275 ? 12.736 -44.067 31.908 0.50 7.97 275 LEU B O 1
ATOM 4868 N N A ARG B 1 276 ? 12.886 -43.913 34.569 0.60 3.82 276 ARG B N 1
ATOM 4869 N N B ARG B 1 276 ? 12.839 -43.789 34.141 0.40 6.60 276 ARG B N 1
ATOM 4870 C CA A ARG B 1 276 ? 13.963 -42.932 34.475 0.60 4.22 276 ARG B CA 1
ATOM 4871 C CA B ARG B 1 276 ? 13.910 -42.795 34.084 0.40 6.32 276 ARG B CA 1
ATOM 4872 C C A ARG B 1 276 ? 15.221 -43.594 33.904 0.60 3.81 276 ARG B C 1
ATOM 4873 C C B ARG B 1 276 ? 15.159 -43.418 33.445 0.40 6.02 276 ARG B C 1
ATOM 4874 O O A ARG B 1 276 ? 15.876 -43.026 33.018 0.60 4.38 276 ARG B O 1
ATOM 4875 O O B ARG B 1 276 ? 15.796 -42.819 32.587 0.40 6.25 276 ARG B O 1
ATOM 4890 N N A SER B 1 277 ? 15.574 -44.802 34.370 0.70 4.76 277 SER B N 1
ATOM 4891 N N B SER B 1 277 ? 15.488 -44.649 33.844 0.30 6.02 277 SER B N 1
ATOM 4892 C CA A SER B 1 277 ? 16.736 -45.490 33.848 0.70 5.52 277 SER B CA 1
ATOM 4893 C CA B SER B 1 277 ? 16.674 -45.342 33.324 0.30 6.26 277 SER B CA 1
ATOM 4894 C C A SER B 1 277 ? 16.573 -45.783 32.381 0.70 4.93 277 SER B C 1
ATOM 4895 C C B SER B 1 277 ? 16.459 -45.566 31.823 0.30 5.63 277 SER B C 1
ATOM 4896 O O A SER B 1 277 ? 17.526 -45.630 31.595 0.70 5.47 277 SER B O 1
ATOM 4897 O O B SER B 1 277 ? 17.396 -45.461 31.018 0.30 5.58 277 SER B O 1
ATOM 4902 N N A ASN B 1 278 ? 15.365 -46.193 31.969 0.60 4.55 278 ASN B N 1
ATOM 4903 N N B ASN B 1 278 ? 15.231 -45.904 31.448 0.40 6.43 278 ASN B N 1
ATOM 4904 C CA A ASN B 1 278 ? 15.129 -46.496 30.584 0.60 4.41 278 ASN B CA 1
ATOM 4905 C CA B ASN B 1 278 ? 14.935 -46.153 30.052 0.40 6.78 278 ASN B CA 1
ATOM 4906 C C A ASN B 1 278 ? 15.208 -45.263 29.716 0.60 4.13 278 ASN B C 1
ATOM 4907 C C B ASN B 1 278 ? 15.117 -44.853 29.237 0.40 6.77 278 ASN B C 1
ATOM 4908 O O A ASN B 1 278 ? 15.692 -45.344 28.578 0.60 4.96 278 ASN B O 1
ATOM 4909 O O B ASN B 1 278 ? 15.719 -44.834 28.133 0.40 6.62 278 ASN B O 1
ATOM 4918 N N A LEU B 1 279 ? 14.738 -44.132 30.246 0.50 3.88 279 LEU B N 1
ATOM 4919 N N B LEU B 1 279 ? 14.673 -43.735 29.810 0.50 6.96 279 LEU B N 1
ATOM 4920 C CA A LEU B 1 279 ? 14.800 -42.873 29.521 0.50 3.97 279 LEU B CA 1
ATOM 4921 C CA B LEU B 1 279 ? 14.849 -42.469 29.149 0.50 7.20 279 LEU B CA 1
ATOM 4922 C C A LEU B 1 279 ? 16.250 -42.398 29.389 0.50 3.96 279 LEU B C 1
ATOM 4923 C C B LEU B 1 279 ? 16.350 -42.160 28.995 0.50 6.43 279 LEU B C 1
ATOM 4924 O O A LEU B 1 279 ? 16.662 -41.882 28.362 0.50 4.34 279 LEU B O 1
ATOM 4925 O O B LEU B 1 279 ? 16.806 -41.739 27.934 0.50 7.17 279 LEU B O 1
ATOM 4934 N N A GLN B 1 280 ? 17.032 -42.603 30.452 0.50 3.87 280 GLN B N 1
ATOM 4935 N N B GLN B 1 280 ? 17.099 -42.412 30.059 0.50 6.54 280 GLN B N 1
ATOM 4936 C CA A GLN B 1 280 ? 18.498 -42.325 30.418 0.50 3.70 280 GLN B CA 1
ATOM 4937 C CA B GLN B 1 280 ? 18.552 -42.217 30.064 0.50 5.86 280 GLN B CA 1
ATOM 4938 C C A GLN B 1 280 ? 19.201 -43.194 29.376 0.50 4.16 280 GLN B C 1
ATOM 4939 C C B GLN B 1 280 ? 19.241 -43.074 29.017 0.50 6.77 280 GLN B C 1
ATOM 4940 O O A GLN B 1 280 ? 20.062 -42.735 28.649 0.50 4.92 280 GLN B O 1
ATOM 4941 O O B GLN B 1 280 ? 20.151 -42.625 28.339 0.50 7.73 280 GLN B O 1
ATOM 4952 N N A GLU B 1 281 ? 18.831 -44.472 29.322 0.50 4.06 281 GLU B N 1
ATOM 4953 N N B GLU B 1 281 ? 18.775 -44.305 28.862 0.50 7.29 281 GLU B N 1
ATOM 4954 C CA A GLU B 1 281 ? 19.395 -45.396 28.347 0.50 4.45 281 GLU B CA 1
ATOM 4955 C CA B GLU B 1 281 ? 19.371 -45.220 27.918 0.50 8.55 281 GLU B CA 1
ATOM 4956 C C A GLU B 1 281 ? 19.097 -44.935 26.930 0.50 3.94 281 GLU B C 1
ATOM 4957 C C B GLU B 1 281 ? 19.140 -44.712 26.507 0.50 7.71 281 GLU B C 1
ATOM 4958 O O A GLU B 1 281 ? 19.962 -44.912 26.043 0.50 4.78 281 GLU B O 1
ATOM 4959 O O B GLU B 1 281 ? 20.038 -44.739 25.672 0.50 7.99 281 GLU B O 1
ATOM 4970 N N A ARG B 1 282 ? 17.857 -44.525 26.726 0.50 4.29 282 ARG B N 1
ATOM 4971 N N B ARG B 1 282 ? 17.920 -44.253 26.248 0.50 7.24 282 ARG B N 1
ATOM 4972 C CA A ARG B 1 282 ? 17.416 -43.996 25.449 0.50 3.89 282 ARG B CA 1
ATOM 4973 C CA B ARG B 1 282 ? 17.587 -43.704 24.925 0.50 7.52 282 ARG B CA 1
ATOM 4974 C C A ARG B 1 282 ? 18.195 -42.753 25.057 0.50 4.01 282 ARG B C 1
ATOM 4975 C C B ARG B 1 282 ? 18.470 -42.505 24.656 0.50 7.88 282 ARG B C 1
ATOM 4976 O O A ARG B 1 282 ? 18.615 -42.618 23.912 0.50 4.88 282 ARG B O 1
ATOM 4977 O O B ARG B 1 282 ? 19.060 -42.353 23.583 0.50 9.34 282 ARG B O 1
ATOM 4992 N N A ALA B 1 283 ? 18.396 -41.816 25.997 0.50 4.37 283 ALA B N 1
ATOM 4993 N N B ALA B 1 283 ? 18.531 -41.625 25.646 0.50 7.65 283 ALA B N 1
ATOM 4994 C CA A ALA B 1 283 ? 19.175 -40.634 25.693 0.50 4.62 283 ALA B CA 1
ATOM 4995 C CA B ALA B 1 283 ? 19.346 -40.453 25.541 0.50 7.13 283 ALA B CA 1
ATOM 4996 C C A ALA B 1 283 ? 20.633 -40.935 25.304 0.50 5.00 283 ALA B C 1
ATOM 4997 C C B ALA B 1 283 ? 20.775 -40.863 25.269 0.50 7.08 283 ALA B C 1
ATOM 4998 O O A ALA B 1 283 ? 21.154 -40.332 24.358 0.50 5.67 283 ALA B O 1
ATOM 4999 O O B ALA B 1 283 ? 21.425 -40.283 24.374 0.50 6.59 283 ALA B O 1
ATOM 5002 N N . LYS B 1 284 ? 21.285 -41.849 26.006 1.00 5.86 284 LYS B N 1
ATOM 5003 C CA . LYS B 1 284 ? 22.689 -42.185 25.795 1.00 5.74 284 LYS B CA 1
ATOM 5004 C C . LYS B 1 284 ? 22.916 -42.629 24.358 1.00 5.75 284 LYS B C 1
ATOM 5005 O O . LYS B 1 284 ? 24.026 -42.406 23.807 1.00 6.62 284 LYS B O 1
ATOM 5011 N N A SER B 1 285 ? 21.885 -43.249 23.773 0.50 6.15 285 SER B N 1
ATOM 5012 N N B SER B 1 285 ? 21.943 -43.269 23.719 0.50 6.78 285 SER B N 1
ATOM 5013 C CA A SER B 1 285 ? 21.922 -43.758 22.414 0.50 5.73 285 SER B CA 1
ATOM 5014 C CA B SER B 1 285 ? 22.179 -43.736 22.366 0.50 7.26 285 SER B CA 1
ATOM 5015 C C A SER B 1 285 ? 22.048 -42.678 21.317 0.50 5.55 285 SER B C 1
ATOM 5016 C C B SER B 1 285 ? 22.300 -42.619 21.345 0.50 6.57 285 SER B C 1
ATOM 5017 O O A SER B 1 285 ? 22.310 -43.043 20.165 0.50 5.37 285 SER B O 1
ATOM 5018 O O B SER B 1 285 ? 22.823 -42.883 20.276 0.50 7.14 285 SER B O 1
ATOM 5023 N N . VAL B 1 286 ? 21.851 -41.398 21.654 1.00 5.43 286 VAL B N 1
ATOM 5024 C CA . VAL B 1 286 ? 21.972 -40.283 20.732 1.00 5.15 286 VAL B CA 1
ATOM 5025 C C . VAL B 1 286 ? 22.840 -39.218 21.419 1.00 4.75 286 VAL B C 1
ATOM 5026 O O . VAL B 1 286 ? 22.369 -38.308 22.089 1.00 5.30 286 VAL B O 1
ATOM 5030 N N A ASP B 1 287 ? 24.158 -39.336 21.233 0.60 4.80 287 ASP B N 1
ATOM 5031 N N B ASP B 1 287 ? 24.144 -39.372 21.239 0.40 5.48 287 ASP B N 1
ATOM 5032 C CA A ASP B 1 287 ? 25.115 -38.479 21.901 0.60 4.46 287 ASP B CA 1
ATOM 5033 C CA B ASP B 1 287 ? 25.082 -38.451 21.803 0.40 5.69 287 ASP B CA 1
ATOM 5034 C C A ASP B 1 287 ? 25.127 -37.111 21.215 0.30 5.02 287 ASP B C 1
ATOM 5035 C C B ASP B 1 287 ? 25.177 -37.114 21.242 0.30 4.81 287 ASP B C 1
ATOM 5036 C C C ASP B 1 287 ? 24.887 -37.104 21.153 0.30 5.63 287 ASP B C 1
ATOM 5037 O O A ASP B 1 287 ? 25.420 -37.008 20.028 0.30 5.89 287 ASP B O 1
ATOM 5038 O O B ASP B 1 287 ? 25.691 -37.014 20.128 0.30 5.45 287 ASP B O 1
ATOM 5039 O O C ASP B 1 287 ? 24.813 -37.002 19.940 0.30 6.23 287 ASP B O 1
ATOM 5048 N N . ILE B 1 288 ? 24.791 -36.060 21.956 1.00 4.53 288 ILE B N 1
ATOM 5049 C CA . ILE B 1 288 ? 24.810 -34.693 21.452 1.00 4.39 288 ILE B CA 1
ATOM 5050 C C A ILE B 1 288 ? 26.240 -34.151 21.631 0.50 4.33 288 ILE B C 1
ATOM 5051 C C B ILE B 1 288 ? 26.243 -34.141 21.612 0.50 4.28 288 ILE B C 1
ATOM 5052 O O A ILE B 1 288 ? 26.837 -34.254 22.713 0.50 4.45 288 ILE B O 1
ATOM 5053 O O B ILE B 1 288 ? 26.850 -34.221 22.690 0.50 4.55 288 ILE B O 1
ATOM 5058 N N A LYS B 1 289 ? 26.752 -33.546 20.573 0.50 4.35 289 LYS B N 1
ATOM 5059 N N B LYS B 1 289 ? 26.745 -33.550 20.543 0.50 4.36 289 LYS B N 1
ATOM 5060 C CA A LYS B 1 289 ? 28.121 -33.036 20.531 0.50 4.47 289 LYS B CA 1
ATOM 5061 C CA B LYS B 1 289 ? 28.117 -33.048 20.477 0.50 4.28 289 LYS B CA 1
ATOM 5062 C C A LYS B 1 289 ? 28.220 -31.597 20.037 0.50 4.83 289 LYS B C 1
ATOM 5063 C C B LYS B 1 289 ? 28.208 -31.573 20.114 0.50 4.57 289 LYS B C 1
ATOM 5064 O O A LYS B 1 289 ? 29.338 -31.090 19.831 0.50 5.24 289 LYS B O 1
ATOM 5065 O O B LYS B 1 289 ? 29.316 -31.022 20.066 0.50 5.10 289 LYS B O 1
ATOM 5076 N N . GLY B 1 290 ? 27.079 -30.937 19.809 1.00 4.77 290 GLY B N 1
ATOM 5077 C CA . GLY B 1 290 ? 27.082 -29.560 19.348 1.00 5.13 290 GLY B CA 1
ATOM 5078 C C . GLY B 1 290 ? 26.675 -28.597 20.442 1.00 4.89 290 GLY B C 1
ATOM 5079 O O . GLY B 1 290 ? 25.757 -28.886 21.234 1.00 5.08 290 GLY B O 1
ATOM 5080 N N . GLY B 1 291 ? 27.290 -27.424 20.415 1.00 5.47 291 GLY B N 1
ATOM 5081 C CA . GLY B 1 291 ? 27.005 -26.375 21.365 1.00 5.52 291 GLY B CA 1
ATOM 5082 C C . GLY B 1 291 ? 28.104 -26.249 22.402 1.00 4.88 291 GLY B C 1
ATOM 5083 O O . GLY B 1 291 ? 28.883 -27.187 22.624 1.00 5.93 291 GLY B O 1
ATOM 5084 N N . TYR B 1 292 ? 28.199 -25.088 23.067 1.00 5.31 292 TYR B N 1
ATOM 5085 C CA . TYR B 1 292 ? 29.302 -24.839 23.985 1.00 5.76 292 TYR B CA 1
ATOM 5086 C C . TYR B 1 292 ? 29.267 -25.840 25.139 1.00 5.46 292 TYR B C 1
ATOM 5087 O O . TYR B 1 292 ? 28.227 -26.012 25.813 1.00 5.75 292 TYR B O 1
ATOM 5096 N N . GLY B 1 293 ? 30.410 -26.481 25.399 1.00 5.52 293 GLY B N 1
ATOM 5097 C CA . GLY B 1 293 ? 30.532 -27.489 26.439 1.00 5.29 293 GLY B CA 1
ATOM 5098 C C . GLY B 1 293 ? 30.131 -28.883 26.014 1.00 5.27 293 GLY B C 1
ATOM 5099 O O . GLY B 1 293 ? 30.438 -29.852 26.733 1.00 6.57 293 GLY B O 1
ATOM 5100 N N . ALA B 1 294 ? 29.476 -29.034 24.867 1.00 4.76 294 ALA B N 1
ATOM 5101 C CA . ALA B 1 294 ? 29.075 -30.362 24.428 1.00 4.33 294 ALA B CA 1
ATOM 5102 C C . ALA B 1 294 ? 30.273 -31.179 23.981 1.00 4.45 294 ALA B C 1
ATOM 5103 O O . ALA B 1 294 ? 31.236 -30.621 23.418 1.00 4.75 294 ALA B O 1
ATOM 5105 N N . ALA B 1 295 ? 30.215 -32.476 24.177 1.00 4.68 295 ALA B N 1
ATOM 5106 C CA . ALA B 1 295 ? 31.393 -33.343 24.019 1.00 4.68 295 ALA B CA 1
ATOM 5107 C C . ALA B 1 295 ? 30.932 -34.715 23.668 1.00 4.72 295 ALA B C 1
ATOM 5108 O O . ALA B 1 295 ? 29.770 -35.091 23.851 1.00 4.85 295 ALA B O 1
ATOM 5110 N N . ILE B 1 296 ? 31.854 -35.555 23.229 1.00 4.91 296 ILE B N 1
ATOM 5111 C CA . ILE B 1 296 ? 31.616 -36.969 23.139 1.00 5.71 296 ILE B CA 1
ATOM 5112 C C . ILE B 1 296 ? 31.226 -37.465 24.536 1.00 5.67 296 ILE B C 1
ATOM 5113 O O . ILE B 1 296 ? 31.905 -37.121 25.529 1.00 7.27 296 ILE B O 1
ATOM 5118 N N . GLY B 1 297 ? 30.172 -38.246 24.631 1.00 5.69 297 GLY B N 1
ATOM 5119 C CA . GLY B 1 297 ? 29.722 -38.836 25.869 1.00 6.12 297 GLY B CA 1
ATOM 5120 C C . GLY B 1 297 ? 28.806 -37.907 26.680 1.00 5.48 297 GLY B C 1
ATOM 5121 O O . GLY B 1 297 ? 28.236 -36.926 26.168 1.00 5.26 297 GLY B O 1
ATOM 5122 N N . ASP B 1 298 ? 28.604 -38.244 27.946 1.00 5.51 298 ASP B N 1
ATOM 5123 C CA . ASP B 1 298 ? 27.757 -37.493 28.837 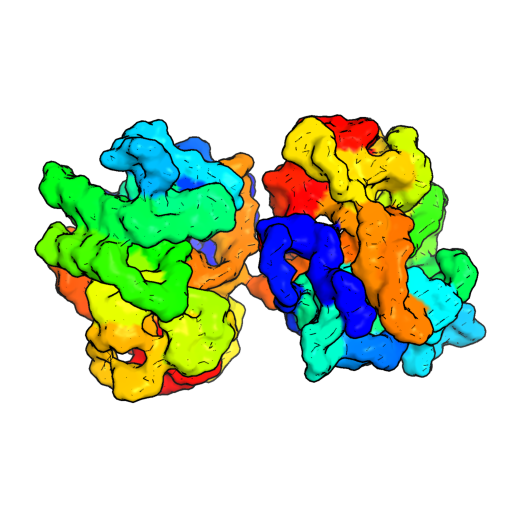1.00 5.06 298 ASP B CA 1
ATOM 5124 C C . ASP B 1 298 ? 28.474 -36.170 29.147 1.00 5.17 298 ASP B C 1
ATOM 5125 O O . ASP B 1 298 ? 29.622 -36.188 29.558 1.00 7.49 298 ASP B O 1
ATOM 5130 N N . ASP B 1 299 ? 27.780 -35.034 28.936 1.00 4.55 299 ASP B N 1
ATOM 5131 C CA . ASP B 1 299 ? 28.435 -33.751 29.105 1.00 4.41 299 ASP B CA 1
ATOM 5132 C C . ASP B 1 299 ? 27.528 -32.740 29.769 1.00 4.71 299 ASP B C 1
ATOM 5133 O O . ASP B 1 299 ? 26.330 -32.969 29.916 1.00 4.78 299 ASP B O 1
ATOM 5138 N N . TYR B 1 300 ? 28.102 -31.615 30.211 1.00 4.86 300 TYR B N 1
ATOM 5139 C CA . TYR B 1 300 ? 27.363 -30.665 31.015 1.00 4.92 300 TYR B CA 1
ATOM 5140 C C . TYR B 1 300 ? 26.497 -29.707 30.205 1.00 4.93 300 TYR B C 1
ATOM 5141 O O . TYR B 1 300 ? 25.755 -28.882 30.810 1.00 5.91 300 TYR B O 1
ATOM 5157 N N . ALA B 1 301 ? 26.543 -29.794 28.883 1.00 4.70 301 ALA B N 1
ATOM 5158 C CA . ALA B 1 301 ? 25.634 -28.998 28.038 1.00 4.63 301 ALA B CA 1
ATOM 5159 C C . ALA B 1 301 ? 24.379 -29.776 27.709 1.00 4.63 301 ALA B C 1
ATOM 5160 O O . ALA B 1 301 ? 23.252 -29.212 27.700 1.00 5.47 301 ALA B O 1
ATOM 5162 N N . SER B 1 302 ? 24.500 -31.045 27.381 1.00 4.68 302 SER B N 1
ATOM 5163 C CA . SER B 1 302 ? 23.426 -31.825 26.805 1.00 4.16 302 SER B CA 1
ATOM 5164 C C . SER B 1 302 ? 23.056 -33.065 27.659 1.00 4.12 302 SER B C 1
ATOM 5165 O O . SER B 1 302 ? 22.135 -33.803 27.326 1.00 4.60 302 SER B O 1
ATOM 5168 N N . GLY B 1 303 ? 23.814 -33.290 28.739 1.00 4.15 303 GLY B N 1
ATOM 5169 C CA . GLY B 1 303 ? 23.568 -34.462 29.542 1.00 3.85 303 GLY B CA 1
ATOM 5170 C C . GLY B 1 303 ? 23.867 -35.742 28.787 1.00 3.78 303 GLY B C 1
ATOM 5171 O O . GLY B 1 303 ? 24.879 -35.843 28.054 1.00 4.06 303 GLY B O 1
ATOM 5172 N N . PHE B 1 304 ? 23.036 -36.734 28.986 1.00 4.04 304 PHE B N 1
ATOM 5173 C CA . PHE B 1 304 ? 23.287 -38.049 28.455 1.00 4.30 304 PHE B CA 1
ATOM 5174 C C . PHE B 1 304 ? 23.110 -38.086 26.937 1.00 4.34 304 PHE B C 1
ATOM 5175 O O . PHE B 1 304 ? 23.679 -38.948 26.275 1.00 6.18 304 PHE B O 1
ATOM 5183 N N . GLY B 1 305 ? 22.282 -37.196 26.402 1.00 4.35 305 GLY B N 1
ATOM 5184 C CA . GLY B 1 305 ? 21.976 -37.160 24.980 1.00 4.31 305 GLY B CA 1
ATOM 5185 C C . GLY B 1 305 ? 20.525 -36.826 24.738 1.00 3.87 305 GLY B C 1
ATOM 5186 O O . GLY B 1 305 ? 19.837 -36.270 25.597 1.00 4.65 305 GLY B O 1
ATOM 5187 N N . PHE B 1 306 ? 20.070 -37.161 23.532 1.00 3.94 306 PHE B N 1
ATOM 5188 C CA . PHE B 1 306 ? 18.752 -36.795 23.010 1.00 4.03 306 PHE B CA 1
ATOM 5189 C C . PHE B 1 306 ? 17.897 -38.055 22.954 1.00 3.81 306 PHE B C 1
ATOM 5190 O O . PHE B 1 306 ? 18.067 -38.887 22.057 1.00 5.18 306 PHE B O 1
ATOM 5198 N N . ALA B 1 307 ? 16.966 -38.219 23.909 1.00 3.97 307 ALA B N 1
ATOM 5199 C CA . ALA B 1 307 ? 16.057 -39.360 23.858 1.00 4.25 307 ALA B CA 1
ATOM 5200 C C A ALA B 1 307 ? 15.031 -39.205 22.735 0.50 4.20 307 ALA B C 1
ATOM 5201 C C B ALA B 1 307 ? 15.040 -39.174 22.755 0.50 4.30 307 ALA B C 1
ATOM 5202 O O A ALA B 1 307 ? 14.334 -38.197 22.664 0.50 4.31 307 ALA B O 1
ATOM 5203 O O B ALA B 1 307 ? 14.456 -38.110 22.610 0.50 4.52 307 ALA B O 1
ATOM 5205 N N A ARG B 1 308 ? 14.913 -40.251 21.897 0.50 4.62 308 ARG B N 1
ATOM 5206 N N B ARG B 1 308 ? 14.809 -40.252 21.998 0.50 4.74 308 ARG B N 1
ATOM 5207 C CA A ARG B 1 308 ? 14.038 -40.225 20.725 0.50 4.17 308 ARG B CA 1
ATOM 5208 C CA B ARG B 1 308 ? 13.907 -40.217 20.874 0.50 5.08 308 ARG B CA 1
ATOM 5209 C C A ARG B 1 308 ? 13.238 -41.533 20.689 0.50 5.13 308 ARG B C 1
ATOM 5210 C C B ARG B 1 308 ? 13.083 -41.490 20.890 0.50 5.63 308 ARG B C 1
ATOM 5211 O O A ARG B 1 308 ? 13.654 -42.560 21.218 0.50 5.13 308 ARG B O 1
ATOM 5212 O O B ARG B 1 308 ? 13.329 -42.445 21.663 0.50 6.02 308 ARG B O 1
ATOM 5227 N N . VAL B 1 309 ? 12.102 -41.511 19.995 1.00 4.85 309 VAL B N 1
ATOM 5228 C CA . VAL B 1 309 ? 11.203 -42.669 19.897 1.00 5.15 309 VAL B CA 1
ATOM 5229 C C . VAL B 1 309 ? 11.868 -43.845 19.229 1.00 5.87 309 VAL B C 1
ATOM 5230 O O . VAL B 1 309 ? 11.601 -45.011 19.612 1.00 7.40 309 VAL B O 1
ATOM 5234 N N . GLN B 1 310 ? 12.700 -43.600 18.228 1.00 6.61 310 GLN B N 1
ATOM 5235 C CA . GLN B 1 310 ? 13.367 -44.664 17.474 1.00 7.48 310 GLN B CA 1
ATOM 5236 C C . GLN B 1 310 ? 14.614 -44.083 16.832 1.00 8.05 310 GLN B C 1
ATOM 5237 O O . GLN B 1 310 ? 14.922 -42.895 17.068 1.00 9.72 310 GLN B O 1
#

Radius of gyration: 24.97 Å; Cα contacts (8 Å, |Δi|>4): 2134; chains: 2; bounding box: 47×70×59 Å

Solvent-accessible surface area: 21280 Å² total; per-residue (Å²): 136,26,89,98,67,14,5,40,1,3,64,8,0,22,92,60,115,108,25,114,54,11,81,11,0,80,43,5,2,0,0,1,0,0,0,1,1,21,59,84,2,60,0,0,76,81,14,46,99,27,19,17,18,3,33,37,110,98,81,57,59,90,128,40,2,75,5,141,42,0,36,0,0,0,0,0,1,5,0,0,0,30,0,6,91,78,119,40,0,3,26,0,0,0,8,70,0,36,0,2,0,0,10,0,7,65,54,90,32,75,30,136,36,85,26,8,8,35,0,0,86,32,0,0,63,39,8,88,82,69,68,53,77,1,0,0,0,0,2,22,54,56,105,67,68,46,83,92,12,24,52,0,0,76,66,0,38,86,98,21,0,1,1,0,0,6,0,20,80,76,25,102,73,90,23,37,7,7,38,1,1,1,10,60,46,1,1,0,0,0,0,0,36,90,73,105,76,107,72,21,45,34,0,1,57,59,0,0,0,0,94,101,101,43,29,45,73,59,88,26,62,87,1,12,3,0,0,0,0,0,0,17,68,3,31,1,0,43,75,112,29,35,30,53,64,47,65,3,0,14,0,0,0,0,1,0,0,0,1,0,0,18,7,0,27,74,13,80,110,29,44,10,73,95,0,24,49,35,0,30,87,34,0,91,28,29,33,1,73,0,11,106,29,21,45,150,15,14,6,48,0,0,0,4,0,0,1,57,74,130,23,95,80,68,18,4,40,1,3,58,5,0,13,63,53,116,112,24,116,47,7,80,20,0,79,42,3,3,0,0,1,0,0,0,0,5,24,35,88,1,48,0,0,74,79,15,43,99,26,24,16,18,3,33,36,109,99,80,58,54,92,128,38,4,69,8,140,42,0,38,0,0,0,0,0,0,5,0,0,0,31,0,6,89,78,120,41,0,2,27,0,0,0,8,72,0,35,0,2,0,0,10,0,8,65,52,87,32,74,30,135,36,82,26,8,9,36,0,0,89,32,0,0,59,39,9,81,82,72,69,54,66,1,0,0,0,0,3,22,50,68,107,70,69,51,84,88,16,25,45,0,0,76,72,0,35,92,70,26,1,0,1,0,0,6,0,21,82,75,26,99,74,94,24,40,8,7,40,1,0,1,10,58,40,1,0,0,0,0,0,0,37,87,68,106,75,103,73,18,35,31,0,1,58,54,0,1,0,0,92,100,101,43,28,44,74,58,88,25,62,86,2,10,3,0,0,0,0,0,0,8,28,3,23,0,0,30,61,88,33,30,19,19,17,36,35,2,1,13,2,0,0,0,1,0,0,0,1,0,0,14,18,0,26,130,65,71,97,19,49,9,68,87,0,18,52,46,0,32,121,81,0,110,93,42,38,0,68,0,10,106,28,20,46,149,16,14,7,47,0,0,0,4,0,0,1,37,40,144

InterPro domains:
  IPR000209 Peptidase S8/S53 domain [PF00082] (146-405)
  IPR015500 Peptidase S8, subtilisin-related [PR00723] (146-165)
  IPR015500 Peptidase S8, subtilisin-related [PR00723] (188-201)
  IPR015500 Peptidase S8, subtilisin-related [PR00723] (368-384)
  IPR022398 Peptidase S8, subtilisin, His-active site [PS00137] (192-202)
  IPR023827 Peptidase S8, subtilisin, Asp-active site [PS00136] (151-162)
  IPR023828 Peptidase S8, subtilisin, Ser-active site [PS00138] (369-379)
  IPR034202 Subtilisin Carlsberg-like catalytic domain [cd07477] (148-402)
  IPR036852 Peptidase S8/S53 domain superfamily [G3DSA:3.40.50.200] (122-431)
  IPR036852 Peptidase S8/S53 domain superfamily [SSF52743] (125-428)
  IPR050131 Subtilisin-like serine protease [PTHR43806] (67-414)

B-factor: mean 8.68, std 10.26, range [2.44, 112.65]

Foldseek 3Di:
DAPDAQDPQNCVQQVHPPDLFAEFQAQEEEEQAWQFELCVFQQRVVAEDWGWELADPDPTHGPHGAAPAFLSHFLSFQQARGCGPVNPHYGHHHNNHHYHTYYAAHNVGHHDLLSLLVSLQVQLVVCVVVVTAYEYFEADWDADDDVSNLVSLVNSLVSQYQAEYEQFQQDDDESFGTPPCQALRYAYEFAFEPDDDPRATATDGRGYWFHPVPWFPLHRDRRAHQAYGHFAQRWGAGNVYHIDTDGDSSNRRSNLVSVLSRVCRVPVPDGSVRSSVVQRVQALVAQGQHYPQGHPAATGRGGNGHHHD/DAPDQQDPQLCVQAVHPPDLFAEFLAQEEEEQAWQFAQCPAQQCVVQEDWGWELQDDDPTHGPHGAAPAFLSHFLSFQQAGGCGPVVPHHGHHHPNHHYHTYYAAHNVGHHDLLSLLRSLQVQLVVCVVVVTAYEYFEADFDLDDDVSNLVSLVNSLVSQYQAEYEQFQQDDDESRGGPPCQALRYAYEFAFECDDDPRATATDGRGYWFHPVPWFPLHRDGRAHQAYGHFAQRWGDGSPHRIDTHGDSSNRRSNLVNVLSRVCRVPVVDGSVRSSVVQRVQQQVAQDQHYPQGHPAATGRGGNGHHHND

CATH classification: 3.40.50.200